Protein 4OW1 (pdb70)

CATH classification: 1.10.530.10

Organism: Mycobacterium tuberculosis (strain ATCC 25618 / H37Rv) (NCBI:txid83332)

Solvent-accessible surface area: 31064 Å² total; per-residue (Å²): 118,91,91,29,72,10,59,30,0,1,92,6,41,26,30,13,12,7,7,6,77,35,48,18,31,59,47,0,0,0,24,8,124,72,82,40,8,69,79,37,54,13,133,59,60,5,10,74,14,42,47,100,104,0,25,50,9,0,64,129,0,14,82,129,78,1,5,84,37,12,124,79,3,2,63,42,2,31,13,58,94,87,139,88,28,183,102,76,10,58,31,0,0,91,6,42,26,30,14,12,6,8,6,80,35,48,17,31,59,48,0,0,0,22,7,125,72,81,40,9,55,81,36,53,13,95,56,61,5,11,74,15,41,48,103,104,0,25,52,10,0,63,131,0,49,92,132,88,28,68,126,38,12,124,80,4,2,91,42,6,100,113,90,90,30,74,10,69,32,0,1,91,6,42,28,31,13,13,6,8,6,80,35,48,19,31,62,50,0,0,1,23,7,124,73,81,39,8,67,78,34,55,13,134,57,62,5,12,77,15,42,56,101,105,0,26,47,9,0,62,127,0,11,79,124,74,0,0,91,36,12,114,81,3,1,57,43,2,65,18,72,80,99,138,80,43,95,143,37,31,8,12,23,0,1,48,7,41,28,32,4,70,26,65,6,82,35,49,17,30,61,50,0,0,0,23,6,125,71,81,38,9,67,79,35,55,12,135,56,61,5,15,92,18,49,33,88,106,0,25,54,11,0,62,132,0,37,94,133,87,28,37,126,36,12,126,82,3,2,78,39,3,66,54,157,118,85,93,31,30,8,11,22,0,0,48,6,42,28,33,4,68,25,66,6,82,35,49,17,30,62,50,0,0,1,22,8,124,71,82,38,8,68,80,34,53,12,129,56,62,5,17,90,20,52,32,88,94,0,25,51,10,0,62,131,0,18,93,134,87,19,2,122,35,12,112,78,2,0,57,41,2,64,14,70,102,96,144,118,115,84,94,28,32,9,13,22,0,0,48,6,42,28,32,4,72,27,65,6,80,34,48,16,30,60,49,0,0,0,24,7,121,74,81,38,10,66,80,33,55,12,81,54,59,5,15,96,18,57,51,136,101,0,26,48,10,0,62,129,0,9,89,133,85,9,0,87,35,12,114,80,3,1,58,41,2,64,18,72,75,97,139,84,72,115,77,94,28,35,8,12,22,0,0,48,6,40,28,31,4,71,25,66,6,80,34,47,19,30,60,48,0,0,1,23,7,122,73,81,36,9,70,80,31,54,12,135,58,58,5,16,92,19,56,40,101,103,0,25,46,9,0,62,127,0,10,85,129,76,1,4,91,37,12,117,77,3,1,47,41,2,32,16,60,71,96,125,77,38,97,132,102,33,74,9,63,31,0,1,90,6,42,28,28,12,13,6,9,6,79,32,48,18,30,59,49,0,0,1,22,8,124,74,80,39,8,67,79,33,55,14,133,57,63,5,11,76,14,42,39,100,103,0,25,46,9,0,64,126,1,14,83,126,78,1,0,82,36,12,114,79,3,0,57,41,2,65,13,72,75,95,140,89,28,179

InterPro domains:
  IPR010618 Resuscitation-promoting factor, core lysozyme-like domain [PF06737] (70-140)
  IPR010618 Resuscitation-promoting factor, core lysozyme-like domain [cd13925] (72-140)
  IPR023346 Lysozyme-like domain superfamily [SSF53955] (70-146)

Sequence (665 aa):
GPSPNWDAVAQCCESGGNWAANTGNGKYGGLQFKPATWAAFGGVGNPAAASREQQIAVANRVLAEQGLDAWPTCGAASGLPIALWSKPNWDAVAQCESGGNWAANTGNGKYGGLQFKPATWAAFGGVGNPAAASREQQIAVANRVLAEQGLDAWPTCGAASGGPSPNWDAVAQCCESGGNWAANTGNGKYGGLQFKPATWAAFGGVGNPAAASREQQIAVANRVLAEQGLDAWPTCGAASGLPIALWSKSPNWDAVAQCESGGNWAANTGNGKYGGLQFKPATWAAFGGVGNPAAASSREQQIAVANRVLAEQGLDAWPTCGAASGLPGPSPNWDAVAQCCESGGNWAANTGNGKYGGLQFKPATWAAFGGVGNPAAASREQQIAVANRVLAEQGLDAWPTCGAASGLPIALWGPSPNWDAVAQCCESGGNWAANTGNGKYGGLQFKPATWAAFGGVGNPAAASREQQIAVANRVLAEQGLDAWPTCGAASGLPIALWSGPSPNWDAVAQCCESGGNWAANTGNGKYGGLQFKPATWAAFGGVGNPAAASREQQIAVANRVLAEQGLDAWPTCGAASGLPIALWSKPSPNWDAVAQCESGGNWAANTGNGKYGGLQFKPATWAAFGGVGNPAAASREQQIAVANRVLAEQGLDAWPTCGAASGLPIALWSK

Radius of gyration: 26.53 Å; Cα contacts (8 Å, |Δi|>4): 1217; chains: 8; bounding box: 66×60×57 Å

GO terms:
  GO:0005576 extracellular region (C, IDA)
  GO:0042127 regulation of cell population proliferation (P, IDA)
  GO:0010628 positive regulation of gene expression (P, IDA)
  GO:0010629 negative regulation of gene expression (P, IDA)
  GO:0009372 quorum sensing (P, TAS)

Foldseek 3Di:
DQQQPVQQLLCVVPVNQQLDDPPPQFGGSNGDHPVLCVVQPHDDGSSPDDPVSVVVSVVSCQVVQFLCVVVPSSVSRVDPCVVTRD/DPVQQLLCVQPVNQQLDDPPPQFGGSNGDHVVLCVVQPHDDTSSPDDPVSVVVSVVSCCVPPNLVVVVPSSVSND/DQFFPVQLLLCVQPVNQQLDDPPPQFGGSNGDHPVLCVVQPHDDTRSPDDPVSVVVSVVSCQVPAWLVVVVPSSVSRVPPRVPRGD/DFPVQQLLCVVPVNAQLDDDPPQFGGSNRDHPVLCVVQPHDDTSSVDDPVVVVVSVVSCCVVPNLVVVVPSSVSRVDD/DQFFPVQQLLCVQPVNAQLDDPPPQFGGSNGDHVVLCVVQPHDDGSSPDDPVSVVVSVVSCCVVPNLVVVVPSSVSRVPPRVVD/DQQFDVQQLLCVQPVNAQLDDPPPQFGGSNRDHPVLCVVQPHDDTSSPDDPVVVVVSVVSCQVPPFLVVVVPSSVSRVDPRVVRD/DDQFPVQQLLCVQPVNQQLDDPPPQFGGSNGDHVVLCVVQPHDDGSSVDDPVVVVVSVVSCQVPQFLVVPVPSSVSRVDPRVVRND/DFFPVQLLLCVQPVNQQLDDPPPQFGGSNGHHPVLCVVQPHDDTSSPDDPVSVVVSVVSCQVVQFLCVVVPSSVSRVDPCVVTND

Structure (mmCIF, N/CA/C/O backbone):
data_4OW1
#
_entry.id   4OW1
#
_cell.length_a   66.230
_cell.length_b   89.930
_cell.length_c   78.090
_cell.angle_alpha   90.00
_cell.angle_beta   115.08
_cell.angle_gamma   90.00
#
_symmetry.space_group_name_H-M   'P 1 21 1'
#
loop_
_entity.id
_entity.type
_entity.pdbx_description
1 polymer 'Resuscitation-promoting factor RpfC'
2 non-polymer 1,2-ETHANEDIOL
3 water water
#
loop_
_atom_site.group_PDB
_atom_site.id
_atom_site.type_symbol
_atom_site.label_atom_id
_atom_site.label_alt_id
_atom_site.label_comp_id
_atom_site.label_asym_id
_atom_site.label_entity_id
_atom_site.label_seq_id
_atom_site.pdbx_PDB_ins_code
_atom_site.Cartn_x
_atom_site.Cartn_y
_atom_site.Cartn_z
_atom_site.occupancy
_atom_site.B_iso_or_equiv
_atom_site.auth_seq_id
_atom_site.auth_comp_id
_atom_site.auth_asym_id
_atom_site.auth_atom_id
_atom_site.pdbx_PDB_model_num
ATOM 1 N N . GLY A 1 1 ? 29.018 31.176 6.119 1.00 53.67 1 GLY A N 1
ATOM 2 C CA . GLY A 1 1 ? 30.307 30.420 6.121 1.00 54.78 1 GLY A CA 1
ATOM 3 C C . GLY A 1 1 ? 30.099 28.913 6.256 1.00 53.28 1 GLY A C 1
ATOM 4 O O . GLY A 1 1 ? 29.313 28.459 7.094 1.00 59.99 1 GLY A O 1
ATOM 5 N N . PRO A 1 2 ? 30.769 28.107 5.408 1.00 53.33 2 PRO A N 1
ATOM 6 C CA . PRO A 1 2 ? 30.496 26.611 5.317 1.00 52.79 2 PRO A CA 1
ATOM 7 C C . PRO A 1 2 ? 30.650 25.666 6.554 1.00 54.46 2 PRO A C 1
ATOM 8 O O . PRO A 1 2 ? 29.721 24.862 6.817 1.00 52.96 2 PRO A O 1
ATOM 12 N N . SER A 1 3 ? 31.715 25.711 7.349 1.00 54.43 3 SER A N 1
ATOM 13 C CA . SER A 1 3 ? 31.872 24.712 8.462 1.00 48.99 3 SER A CA 1
ATOM 14 C C . SER A 1 3 ? 31.699 23.233 8.072 1.00 41.18 3 SER A C 1
ATOM 15 O O . SER A 1 3 ? 30.630 22.591 8.352 1.00 39.46 3 SER A O 1
ATOM 18 N N . PRO A 1 4 ? 32.748 22.664 7.461 1.00 36.35 4 PRO A N 1
ATOM 19 C CA . PRO A 1 4 ? 32.789 21.206 7.260 1.00 32.46 4 PRO A CA 1
ATOM 20 C C . PRO A 1 4 ? 32.639 20.564 8.641 1.00 31.33 4 PRO A C 1
ATOM 21 O O . PRO A 1 4 ? 33.225 21.058 9.618 1.00 29.35 4 PRO A O 1
ATOM 25 N N . ASN A 1 5 ? 31.821 19.529 8.756 1.00 30.19 5 ASN A N 1
ATOM 26 C CA . ASN A 1 5 ? 31.708 18.829 10.012 1.00 27.48 5 ASN A CA 1
ATOM 27 C C . ASN A 1 5 ? 32.805 17.772 10.074 1.00 24.75 5 ASN A C 1
ATOM 28 O O . ASN A 1 5 ? 32.613 16.624 9.632 1.00 25.57 5 ASN A O 1
ATOM 33 N N . TRP A 1 6 ? 34.003 18.190 10.522 1.00 22.85 6 TRP A N 1
ATOM 34 C CA . TRP A 1 6 ? 35.128 17.235 10.586 1.00 20.07 6 TRP A CA 1
ATOM 35 C C . TRP A 1 6 ? 34.934 16.182 11.683 1.00 21.96 6 TRP A C 1
ATOM 36 O O . TRP A 1 6 ? 35.534 15.136 11.612 1.00 22.12 6 TRP A O 1
ATOM 47 N N . ASP A 1 7 ? 34.068 16.493 12.682 1.00 22.23 7 ASP A N 1
ATOM 48 C CA . ASP A 1 7 ? 33.779 15.458 13.689 1.00 25.36 7 ASP A CA 1
ATOM 49 C C . ASP A 1 7 ? 33.032 14.302 13.027 1.00 21.58 7 ASP A C 1
ATOM 50 O O . ASP A 1 7 ? 33.316 13.147 13.305 1.00 17.97 7 ASP A O 1
ATOM 55 N N . ALA A 1 8 ? 32.098 14.634 12.155 1.00 17.55 8 ALA A N 1
ATOM 56 C CA . ALA A 1 8 ? 31.394 13.636 11.389 1.00 20.39 8 ALA A CA 1
ATOM 57 C C . ALA A 1 8 ? 32.342 12.808 10.456 1.00 16.82 8 ALA A C 1
ATOM 58 O O . ALA A 1 8 ? 32.151 11.566 10.345 1.00 19.91 8 ALA A O 1
ATOM 60 N N . VAL A 1 9 ? 33.239 13.459 9.747 1.00 20.32 9 VAL A N 1
ATOM 61 C CA . VAL A 1 9 ? 34.220 12.799 8.904 1.00 19.41 9 VAL A CA 1
ATOM 62 C C . VAL A 1 9 ? 35.092 11.888 9.775 1.00 16.71 9 VAL A C 1
ATOM 63 O O . VAL A 1 9 ? 35.425 10.742 9.398 1.00 16.81 9 VAL A O 1
ATOM 67 N N . ALA A 1 10 ? 35.505 12.389 10.928 1.00 16.67 10 ALA A N 1
ATOM 68 C CA . ALA A 1 10 ? 36.332 11.517 11.850 1.00 16.25 10 ALA A CA 1
ATOM 69 C C . ALA A 1 10 ? 35.595 10.307 12.351 1.00 16.52 10 ALA A C 1
ATOM 70 O O . ALA A 1 10 ? 36.194 9.284 12.585 1.00 15.16 10 ALA A O 1
ATOM 72 N N . GLN A 1 11 ? 34.255 10.406 12.553 1.00 17.84 11 GLN A N 1
ATOM 73 C CA . GLN A 1 11 ? 33.502 9.309 12.994 1.00 21.73 11 GLN A CA 1
ATOM 74 C C . GLN A 1 11 ? 33.570 8.196 11.939 1.00 19.19 11 GLN A C 1
ATOM 75 O O . GLN A 1 11 ? 33.778 7.030 12.246 1.00 16.66 11 GLN A O 1
ATOM 81 N N . CYS A 1 12 ? 33.391 8.603 10.703 1.00 21.04 12 CYS A N 1
ATOM 82 C CA A CYS A 1 12 ? 33.485 7.729 9.513 0.50 20.77 12 CYS A CA 1
ATOM 83 C CA B CYS A 1 12 ? 33.449 7.659 9.592 0.50 20.78 12 CYS A CA 1
ATOM 84 C C . CYS A 1 12 ? 34.840 7.074 9.389 1.00 17.98 12 CYS A C 1
ATOM 85 O O . CYS A 1 12 ? 34.969 5.877 9.127 1.00 18.04 12 CYS A O 1
ATOM 90 N N . GLU A 1 13 ? 35.864 7.892 9.533 1.00 16.84 13 GLU A N 1
ATOM 91 C CA . GLU A 1 13 ? 37.244 7.464 9.275 1.00 16.72 13 GLU A CA 1
ATOM 92 C C . GLU A 1 13 ? 37.881 6.614 10.375 1.00 15.87 13 GLU A C 1
ATOM 93 O O . GLU A 1 13 ? 38.559 5.622 10.045 1.00 17.64 13 GLU A O 1
ATOM 99 N N . SER A 1 14 ? 37.706 6.991 11.612 1.00 13.94 14 SER A N 1
ATOM 100 C CA . SER A 1 14 ? 38.307 6.384 12.712 1.00 16.20 14 SER A CA 1
ATOM 101 C C . SER A 1 14 ? 37.381 5.933 13.867 1.00 19.83 14 SER A C 1
ATOM 102 O O . SER A 1 14 ? 37.842 5.556 14.942 1.00 19.46 14 SER A O 1
ATOM 105 N N . GLY A 1 15 ? 36.064 6.085 13.740 1.00 24.17 15 GLY A N 1
ATOM 106 C CA . GLY A 1 15 ? 35.178 5.912 14.875 1.00 20.44 15 GLY A CA 1
ATOM 107 C C . GLY A 1 15 ? 35.300 7.017 15.892 1.00 24.43 15 GLY A C 1
ATOM 108 O O . GLY A 1 15 ? 34.959 6.805 17.075 1.00 18.90 15 GLY A O 1
ATOM 109 N N . GLY A 1 16 ? 35.770 8.217 15.494 1.00 19.09 16 GLY A N 1
ATOM 110 C CA . GLY A 1 16 ? 35.951 9.338 16.364 1.00 19.33 16 GLY A CA 1
ATOM 111 C C . GLY A 1 16 ? 37.194 9.313 17.297 1.00 16.62 16 GLY A C 1
ATOM 112 O O . GLY A 1 16 ? 37.117 9.850 18.383 1.00 20.59 16 GLY A O 1
ATOM 113 N N . ASN A 1 17 ? 38.190 8.537 16.926 1.00 16.79 17 ASN A N 1
ATOM 114 C CA . ASN A 1 17 ? 39.353 8.378 17.793 1.00 14.83 17 ASN A CA 1
ATOM 115 C C . ASN A 1 17 ? 40.454 9.291 17.242 1.00 12.98 17 ASN A C 1
ATOM 116 O O . ASN A 1 17 ? 41.115 8.958 16.244 1.00 13.85 17 ASN A O 1
ATOM 121 N N . TRP A 1 18 ? 40.572 10.457 17.804 1.00 15.73 18 TRP A N 1
ATOM 122 C CA . TRP A 1 18 ? 41.438 11.480 17.289 1.00 14.89 18 TRP A CA 1
ATOM 123 C C . TRP A 1 18 ? 42.923 11.013 17.435 1.00 13.76 18 TRP A C 1
ATOM 124 O O . TRP A 1 18 ? 43.821 11.615 16.877 1.00 15.15 18 TRP A O 1
ATOM 135 N N . ALA A 1 19 ? 43.162 10.072 18.317 1.00 14.10 19 ALA A N 1
ATOM 136 C CA . ALA A 1 19 ? 44.503 9.499 18.577 1.00 17.57 19 ALA A CA 1
ATOM 137 C C . ALA A 1 19 ? 44.682 8.138 17.879 1.00 18.68 19 ALA A C 1
ATOM 138 O O . ALA A 1 19 ? 45.651 7.443 18.176 1.00 16.99 19 ALA A O 1
ATOM 140 N N . ALA A 1 20 ? 43.876 7.812 16.851 1.00 14.63 20 ALA A N 1
ATOM 141 C CA . ALA A 1 20 ? 44.006 6.553 16.225 1.00 15.67 20 ALA A CA 1
ATOM 142 C C . ALA A 1 20 ? 45.367 6.307 15.658 1.00 14.89 20 ALA A C 1
ATOM 143 O O . ALA A 1 20 ? 45.919 7.109 14.864 1.00 16.20 20 ALA A O 1
ATOM 145 N N . ASN A 1 21 ? 45.871 5.127 15.944 1.00 16.17 21 ASN A N 1
ATOM 146 C CA . ASN A 1 21 ? 47.184 4.711 15.387 1.00 19.13 21 ASN A CA 1
ATOM 147 C C . ASN A 1 21 ? 47.273 3.238 15.449 1.00 20.95 21 ASN A C 1
ATOM 148 O O . ASN A 1 21 ? 47.916 2.651 16.319 1.00 24.71 21 ASN A O 1
ATOM 153 N N . THR A 1 22 ? 46.609 2.576 14.512 1.00 20.67 22 THR A N 1
ATOM 154 C CA . THR A 1 22 ? 46.377 1.132 14.640 1.00 19.29 22 THR A CA 1
ATOM 155 C C . THR A 1 22 ? 47.396 0.313 13.870 1.00 22.47 22 THR A C 1
ATOM 156 O O . THR A 1 22 ? 47.369 -0.909 13.926 1.00 26.73 22 THR A O 1
ATOM 160 N N . GLY A 1 23 ? 48.246 0.945 13.074 1.00 22.32 23 GLY A N 1
ATOM 161 C CA . GLY A 1 23 ? 49.199 0.267 12.226 1.00 25.33 23 GLY A CA 1
ATOM 162 C C . GLY A 1 23 ? 48.732 0.001 10.819 1.00 24.86 23 GLY A C 1
ATOM 163 O O . GLY A 1 23 ? 49.376 -0.741 10.073 1.00 25.52 23 GLY A O 1
ATOM 164 N N . ASN A 1 24 ? 47.717 0.690 10.390 1.00 22.93 24 ASN A N 1
ATOM 165 C CA . ASN A 1 24 ? 47.220 0.569 9.004 1.00 23.79 24 ASN A CA 1
ATOM 166 C C . ASN A 1 24 ? 47.824 1.603 8.055 1.00 26.16 24 ASN A C 1
ATOM 167 O O . ASN A 1 24 ? 47.269 1.851 7.010 1.00 22.47 24 ASN A O 1
ATOM 172 N N . GLY A 1 25 ? 48.852 2.328 8.505 1.00 28.85 25 GLY A N 1
ATOM 173 C CA . GLY A 1 25 ? 49.484 3.314 7.636 1.00 30.51 25 GLY A CA 1
ATOM 174 C C . GLY A 1 25 ? 48.811 4.664 7.621 1.00 24.58 25 GLY A C 1
ATOM 175 O O . GLY A 1 25 ? 49.297 5.561 6.924 1.00 23.23 25 GLY A O 1
ATOM 176 N N . LYS A 1 26 ? 47.762 4.840 8.465 1.00 21.64 26 LYS A N 1
ATOM 177 C CA . LYS A 1 26 ? 47.042 6.059 8.623 1.00 24.13 26 LYS A CA 1
ATOM 178 C C . LYS A 1 26 ? 46.899 6.467 10.117 1.00 20.47 26 LYS A C 1
ATOM 179 O O . LYS A 1 26 ? 47.113 5.658 11.048 1.00 21.81 26 LYS A O 1
ATOM 185 N N . TYR A 1 27 ? 46.719 7.741 10.310 1.00 18.32 27 TYR A N 1
ATOM 186 C CA . TYR A 1 27 ? 46.899 8.371 11.651 1.00 17.34 27 TYR A CA 1
ATOM 187 C C . TYR A 1 27 ? 45.944 9.421 12.010 1.00 16.09 27 TYR A C 1
ATOM 188 O O . TYR A 1 27 ? 45.623 10.283 11.203 1.00 17.77 27 TYR A O 1
ATOM 197 N N . GLY A 1 28 ? 45.425 9.365 13.247 1.00 13.92 28 GLY A N 1
ATOM 198 C CA . GLY A 1 28 ? 44.580 10.360 13.817 1.00 15.67 28 GLY A CA 1
ATOM 199 C C . GLY A 1 28 ? 43.130 10.168 13.429 1.00 15.67 28 GLY A C 1
ATOM 200 O O . GLY A 1 28 ? 42.782 9.156 12.755 1.00 15.73 28 GLY A O 1
ATOM 201 N N . GLY A 1 29 ? 42.331 11.135 13.780 1.00 16.71 29 GLY A N 1
ATOM 202 C CA . GLY A 1 29 ? 40.858 10.998 13.685 1.00 18.53 29 GLY A CA 1
ATOM 203 C C . GLY A 1 29 ? 40.460 10.977 12.243 1.00 16.49 29 GLY A C 1
ATOM 204 O O . GLY A 1 29 ? 39.414 10.432 11.898 1.00 18.53 29 GLY A O 1
ATOM 205 N N . LEU A 1 30 ? 41.227 11.688 11.416 1.00 17.97 30 LEU A N 1
ATOM 206 C CA . LEU A 1 30 ? 40.930 11.832 9.981 1.00 20.64 30 LEU A CA 1
ATOM 207 C C . LEU A 1 30 ? 41.760 10.880 9.091 1.00 19.20 30 LEU A C 1
ATOM 208 O O . LEU A 1 30 ? 41.659 10.917 7.866 1.00 19.03 30 LEU A O 1
ATOM 213 N N . GLN A 1 31 ? 42.570 9.990 9.731 1.00 17.81 31 GLN A N 1
ATOM 214 C CA . GLN A 1 31 ? 43.311 8.974 9.016 1.00 15.50 31 GLN A CA 1
ATOM 215 C C . GLN A 1 31 ? 44.205 9.449 7.955 1.00 17.19 31 GLN A C 1
ATOM 216 O O . GLN A 1 31 ? 44.149 8.967 6.836 1.00 18.36 31 GLN A O 1
ATOM 222 N N . PHE A 1 32 ? 45.021 10.447 8.298 1.00 18.00 32 PHE A N 1
ATOM 223 C CA . PHE A 1 32 ? 45.980 11.018 7.355 1.00 23.31 32 PHE A CA 1
ATOM 224 C C . PHE A 1 32 ? 47.077 10.026 7.040 1.00 21.99 32 PHE A C 1
ATOM 225 O O . PHE A 1 32 ? 47.562 9.302 7.980 1.00 19.34 32 PHE A O 1
ATOM 233 N N . LYS A 1 33 ? 47.504 9.960 5.770 1.00 22.61 33 LYS A N 1
ATOM 234 C CA . LYS A 1 33 ? 48.795 9.347 5.407 1.00 28.58 33 LYS A CA 1
ATOM 235 C C . LYS A 1 33 ? 49.977 10.301 5.715 1.00 30.11 33 LYS A C 1
ATOM 236 O O . LYS A 1 33 ? 49.817 11.503 5.674 1.00 28.62 33 LYS A O 1
ATOM 242 N N . PRO A 1 34 ? 51.155 9.768 6.071 1.00 31.04 34 PRO A N 1
ATOM 243 C CA . PRO A 1 34 ? 52.207 10.716 6.512 1.00 31.88 34 PRO A CA 1
ATOM 244 C C . PRO A 1 34 ? 52.615 11.742 5.424 1.00 36.09 34 PRO A C 1
ATOM 245 O O . PRO A 1 34 ? 52.895 12.869 5.771 1.00 31.82 34 PRO A O 1
ATOM 249 N N . ALA A 1 35 ? 52.649 11.320 4.151 1.00 37.57 35 ALA A N 1
ATOM 250 C CA . ALA A 1 35 ? 53.150 12.185 3.082 1.00 39.47 35 ALA A CA 1
ATOM 251 C C . ALA A 1 35 ? 52.170 13.349 2.873 1.00 36.74 35 ALA A C 1
ATOM 252 O O . ALA A 1 35 ? 52.599 14.477 2.688 1.00 33.29 35 ALA A O 1
ATOM 254 N N . THR A 1 36 ? 50.858 13.110 3.015 1.00 34.26 36 THR A N 1
ATOM 255 C CA . THR A 1 36 ? 49.882 14.200 2.927 1.00 34.30 36 THR A CA 1
ATOM 256 C C . THR A 1 36 ? 49.978 15.156 4.134 1.00 31.71 36 THR A C 1
ATOM 257 O O . THR A 1 36 ? 49.930 16.379 3.970 1.00 33.25 36 THR A O 1
ATOM 261 N N . TRP A 1 37 ? 50.114 14.601 5.325 1.00 24.59 37 TRP A N 1
ATOM 262 C CA . TRP A 1 37 ? 50.214 15.406 6.580 1.00 25.00 37 TRP A CA 1
ATOM 263 C C . TRP A 1 37 ? 51.420 16.345 6.449 1.00 27.22 37 TRP A C 1
ATOM 264 O O . TRP A 1 37 ? 51.235 17.547 6.510 1.00 28.14 37 TRP A O 1
ATOM 275 N N . ALA A 1 38 ? 52.588 15.790 6.114 1.00 31.66 38 ALA A N 1
ATOM 276 C CA . ALA A 1 38 ? 53.824 16.602 5.968 1.00 32.89 38 ALA A CA 1
ATOM 277 C C . ALA A 1 38 ? 53.664 17.651 4.864 1.00 34.14 38 ALA A C 1
ATOM 278 O O . ALA A 1 38 ? 54.109 18.789 4.996 1.00 36.68 38 ALA A O 1
ATOM 280 N N . ALA A 1 39 ? 53.079 17.260 3.744 1.00 34.21 39 ALA A N 1
ATOM 281 C CA . ALA A 1 39 ? 52.911 18.131 2.596 1.00 35.74 39 ALA A CA 1
ATOM 282 C C . ALA A 1 39 ? 52.086 19.360 2.929 1.00 33.75 39 ALA A C 1
ATOM 283 O O . ALA A 1 39 ? 52.362 20.437 2.362 1.00 33.24 39 ALA A O 1
ATOM 285 N N . PHE A 1 40 ? 51.112 19.229 3.813 1.00 29.31 40 PHE A N 1
ATOM 286 C CA . PHE A 1 40 ? 50.234 20.341 4.176 1.00 28.12 40 PHE A CA 1
ATOM 287 C C . PHE A 1 40 ? 50.575 21.029 5.498 1.00 29.08 40 PHE A C 1
ATOM 288 O O . PHE A 1 40 ? 49.750 21.748 6.025 1.00 31.08 40 PHE A O 1
ATOM 296 N N . GLY A 1 41 ? 51.811 20.839 6.012 1.00 32.62 41 GLY A N 1
ATOM 297 C CA . GLY A 1 41 ? 52.288 21.590 7.179 1.00 33.64 41 GLY A CA 1
ATOM 298 C C . GLY A 1 41 ? 52.166 20.926 8.519 1.00 34.70 41 GLY A C 1
ATOM 299 O O . GLY A 1 41 ? 52.448 21.523 9.557 1.00 33.40 41 GLY A O 1
ATOM 300 N N . GLY A 1 42 ? 51.765 19.667 8.515 1.00 30.86 42 GLY A N 1
ATOM 301 C CA . GLY A 1 42 ? 51.776 18.934 9.738 1.00 32.23 42 GLY A CA 1
ATOM 302 C C . GLY A 1 42 ? 53.191 18.499 10.101 1.00 31.17 42 GLY A C 1
ATOM 303 O O . GLY A 1 42 ? 53.949 18.076 9.247 1.00 30.90 42 GLY A O 1
ATOM 304 N N . VAL A 1 43 ? 53.454 18.466 11.382 1.00 34.13 43 VAL A N 1
ATOM 305 C CA . VAL A 1 43 ? 54.684 17.884 11.866 1.00 41.11 43 VAL A CA 1
ATOM 306 C C . VAL A 1 43 ? 54.365 16.730 12.843 1.00 36.76 43 VAL A C 1
ATOM 307 O O . VAL A 1 43 ? 53.332 16.744 13.481 1.00 35.95 43 VAL A O 1
ATOM 311 N N . GLY A 1 44 ? 55.294 15.767 12.911 1.00 36.81 44 GLY A N 1
ATOM 312 C CA . GLY A 1 44 ? 55.221 14.657 13.793 1.00 36.58 44 GLY A CA 1
ATOM 313 C C . GLY A 1 44 ? 54.074 13.717 13.377 1.00 32.03 44 GLY A C 1
ATOM 314 O O . GLY A 1 44 ? 53.551 13.745 12.253 1.00 32.48 44 GLY A O 1
ATOM 315 N N . ASN A 1 45 ? 53.665 12.917 14.323 1.00 31.81 45 ASN A N 1
ATOM 316 C CA . ASN A 1 45 ? 52.603 11.934 14.132 1.00 28.78 45 ASN A CA 1
ATOM 317 C C . ASN A 1 45 ? 51.218 12.631 14.250 1.00 26.04 45 ASN A C 1
ATOM 318 O O . ASN A 1 45 ? 50.961 13.276 15.233 1.00 23.20 45 ASN A O 1
ATOM 323 N N . PRO A 1 46 ? 50.330 12.490 13.239 1.00 23.34 46 PRO A N 1
ATOM 324 C CA . PRO A 1 46 ? 49.062 13.102 13.303 1.00 22.27 46 PRO A CA 1
ATOM 325 C C . PRO A 1 46 ? 48.266 12.694 14.551 1.00 19.52 46 PRO A C 1
ATOM 326 O O . PRO A 1 46 ? 47.441 13.482 15.066 1.00 18.09 46 PRO A O 1
ATOM 330 N N . ALA A 1 47 ? 48.516 11.498 15.039 1.00 20.28 47 ALA A N 1
ATOM 331 C CA . ALA A 1 47 ? 47.793 10.942 16.201 1.00 21.81 47 ALA A CA 1
ATOM 332 C C . ALA A 1 47 ? 48.202 11.561 17.499 1.00 22.54 47 ALA A C 1
ATOM 333 O O . ALA A 1 47 ? 47.475 11.426 18.478 1.00 26.36 47 ALA A O 1
ATOM 335 N N . ALA A 1 48 ? 49.345 12.229 17.549 1.00 24.48 48 ALA A N 1
ATOM 336 C CA . ALA A 1 48 ? 49.768 13.035 18.665 1.00 24.93 48 ALA A CA 1
ATOM 337 C C . ALA A 1 48 ? 49.346 14.506 18.599 1.00 27.37 48 ALA A C 1
ATOM 338 O O . ALA A 1 48 ? 49.513 15.272 19.576 1.00 27.57 48 ALA A O 1
ATOM 340 N N . ALA A 1 49 ? 48.812 14.943 17.448 1.00 26.72 49 ALA A N 1
ATOM 341 C CA . ALA A 1 49 ? 48.423 16.337 17.269 1.00 26.31 49 ALA A CA 1
ATOM 342 C C . ALA A 1 49 ? 47.018 16.488 17.865 1.00 25.48 49 ALA A C 1
ATOM 343 O O . ALA A 1 49 ? 46.301 15.464 17.984 1.00 25.40 49 ALA A O 1
ATOM 345 N N . SER A 1 50 ? 46.687 17.665 18.373 1.00 28.31 50 SER A N 1
ATOM 346 C CA . SER A 1 50 ? 45.336 17.922 18.902 1.00 29.21 50 SER A CA 1
ATOM 347 C C . SER A 1 50 ? 44.325 17.737 17.763 1.00 25.93 50 SER A C 1
ATOM 348 O O . SER A 1 50 ? 44.663 17.863 16.606 1.00 22.41 50 SER A O 1
ATOM 351 N N . ARG A 1 51 ? 43.074 17.455 18.120 1.00 24.21 51 ARG A N 1
ATOM 352 C CA . ARG A 1 51 ? 41.969 17.529 17.159 1.00 23.85 51 ARG A CA 1
ATOM 353 C C . ARG A 1 51 ? 42.031 18.816 16.377 1.00 23.58 51 ARG A C 1
ATOM 354 O O . ARG A 1 51 ? 41.880 18.817 15.179 1.00 21.79 51 ARG A O 1
ATOM 362 N N . GLU A 1 52 ? 42.205 19.935 17.077 1.00 25.80 52 GLU A N 1
ATOM 363 C CA . GLU A 1 52 ? 42.254 21.276 16.422 1.00 26.71 52 GLU A CA 1
ATOM 364 C C . GLU A 1 52 ? 43.400 21.354 15.372 1.00 24.92 52 GLU A C 1
ATOM 365 O O . GLU A 1 52 ? 43.162 21.879 14.313 1.00 24.78 52 GLU A O 1
ATOM 371 N N . GLN A 1 53 ? 44.573 20.803 15.671 1.00 23.30 53 GLN A N 1
ATOM 372 C CA . GLN A 1 53 ? 45.704 20.811 14.709 1.00 24.01 53 GLN A CA 1
ATOM 373 C C . GLN A 1 53 ? 45.430 19.913 13.553 1.00 22.63 53 GLN A C 1
ATOM 374 O O . GLN A 1 53 ? 45.789 20.248 12.382 1.00 22.04 53 GLN A O 1
ATOM 380 N N . GLN A 1 54 ? 44.828 18.795 13.825 1.00 20.31 54 GLN A N 1
ATOM 381 C CA . GLN A 1 54 ? 44.457 17.868 12.774 1.00 20.07 54 GLN A CA 1
ATOM 382 C C . GLN A 1 54 ? 43.464 18.552 11.796 1.00 20.05 54 GLN A C 1
ATOM 383 O O . GLN A 1 54 ? 43.528 18.317 10.579 1.00 20.17 54 GLN A O 1
ATOM 389 N N . ILE A 1 55 ? 42.431 19.203 12.362 1.00 22.25 55 ILE A N 1
ATOM 390 C CA . ILE A 1 55 ? 41.434 19.948 11.590 1.00 21.24 55 ILE A CA 1
ATOM 391 C C . ILE A 1 55 ? 42.086 21.055 10.787 1.00 21.47 55 ILE A C 1
ATOM 392 O O . ILE A 1 55 ? 41.715 21.253 9.613 1.00 22.52 55 ILE A O 1
ATOM 397 N N . ALA A 1 56 ? 43.012 21.803 11.363 1.00 23.95 56 ALA A N 1
ATOM 398 C CA . ALA A 1 56 ? 43.720 22.830 10.665 1.00 25.77 56 ALA A CA 1
ATOM 399 C C . ALA A 1 56 ? 44.351 22.247 9.414 1.00 24.24 56 ALA A C 1
ATOM 400 O O . ALA A 1 56 ? 44.300 22.905 8.348 1.00 24.43 56 ALA A O 1
ATOM 402 N N . VAL A 1 57 ? 45.046 21.125 9.534 1.00 22.44 57 VAL A N 1
ATOM 403 C CA . VAL A 1 57 ? 45.718 20.502 8.373 1.00 24.31 57 VAL A CA 1
ATOM 404 C C . VAL A 1 57 ? 44.693 19.967 7.349 1.00 25.08 57 VAL A C 1
ATOM 405 O O . VAL A 1 57 ? 44.797 20.244 6.162 1.00 26.40 57 VAL A O 1
ATOM 409 N N . ALA A 1 58 ? 43.610 19.393 7.835 1.00 23.53 58 ALA A N 1
ATOM 410 C CA . ALA A 1 58 ? 42.486 19.011 6.914 1.00 23.56 58 ALA A CA 1
ATOM 411 C C . ALA A 1 58 ? 41.862 20.149 6.124 1.00 20.21 58 ALA A C 1
ATOM 412 O O . ALA A 1 58 ? 41.606 19.979 4.950 1.00 22.04 58 ALA A O 1
ATOM 414 N N . ASN A 1 59 ? 41.679 21.292 6.747 1.00 21.21 59 ASN A N 1
ATOM 415 C CA . ASN A 1 59 ? 41.139 22.467 6.078 1.00 25.47 59 ASN A CA 1
ATOM 416 C C . ASN A 1 59 ? 42.053 22.858 4.897 1.00 25.37 59 ASN A C 1
ATOM 417 O O . ASN A 1 59 ? 41.567 23.200 3.808 1.00 27.86 59 ASN A O 1
ATOM 422 N N . ARG A 1 60 ? 43.374 22.824 5.087 1.00 23.73 60 ARG A N 1
ATOM 423 C CA . ARG A 1 60 ? 44.304 23.050 3.985 1.00 25.90 60 ARG A CA 1
ATOM 424 C C . ARG A 1 60 ? 44.202 22.019 2.830 1.00 25.25 60 ARG A C 1
ATOM 425 O O . ARG A 1 60 ? 44.223 22.411 1.632 1.00 25.07 60 ARG A O 1
ATOM 433 N N . VAL A 1 61 ? 44.093 20.743 3.181 1.00 26.01 61 VAL A N 1
ATOM 434 C CA . VAL A 1 61 ? 43.924 19.662 2.210 1.00 25.93 61 VAL A CA 1
ATOM 435 C C . VAL A 1 61 ? 42.671 19.868 1.418 1.00 24.84 61 VAL A C 1
ATOM 436 O O . VAL A 1 61 ? 42.636 19.697 0.176 1.00 31.25 61 VAL A O 1
ATOM 440 N N . LEU A 1 62 ? 41.627 20.250 2.076 1.00 24.71 62 LEU A N 1
ATOM 441 C CA . LEU A 1 62 ? 40.327 20.539 1.429 1.00 27.03 62 LEU A CA 1
ATOM 442 C C . LEU A 1 62 ? 40.426 21.614 0.389 1.00 29.73 62 LEU A C 1
ATOM 443 O O . LEU A 1 62 ? 39.880 21.475 -0.724 1.00 30.38 62 LEU A O 1
ATOM 448 N N . ALA A 1 63 ? 41.049 22.746 0.755 1.00 30.45 63 ALA A N 1
ATOM 449 C CA . ALA A 1 63 ? 41.229 23.853 -0.154 1.00 33.41 63 ALA A CA 1
ATOM 450 C C . ALA A 1 63 ? 41.972 23.427 -1.387 1.00 32.43 63 ALA A C 1
ATOM 451 O O . ALA A 1 63 ? 41.620 23.807 -2.478 1.00 33.82 63 ALA A O 1
ATOM 453 N N . GLU A 1 64 ? 43.037 22.641 -1.246 1.00 34.20 64 GLU A N 1
ATOM 454 C CA . GLU A 1 64 ? 43.905 22.259 -2.424 1.00 34.54 64 GLU A CA 1
ATOM 455 C C . GLU A 1 64 ? 43.413 21.047 -3.268 1.00 34.29 64 GLU A C 1
ATOM 456 O O . GLU A 1 64 ? 43.523 21.078 -4.488 1.00 33.67 64 GLU A O 1
ATOM 462 N N . GLN A 1 65 ? 42.811 20.030 -2.616 1.00 30.90 65 GLN A N 1
ATOM 463 C CA . GLN A 1 65 ? 42.420 18.778 -3.216 1.00 31.84 65 GLN A CA 1
ATOM 464 C C . GLN A 1 65 ? 40.889 18.503 -3.257 1.00 32.60 65 GLN A C 1
ATOM 465 O O . GLN A 1 65 ? 40.429 17.573 -3.909 1.00 32.35 65 GLN A O 1
ATOM 471 N N . GLY A 1 66 ? 40.090 19.236 -2.473 1.00 30.87 66 GLY A N 1
ATOM 472 C CA . GLY A 1 66 ? 38.655 18.976 -2.315 1.00 31.38 66 GLY A CA 1
ATOM 473 C C . GLY A 1 66 ? 38.374 17.757 -1.412 1.00 30.85 66 GLY A C 1
ATOM 474 O O . GLY A 1 66 ? 39.294 17.157 -0.820 1.00 32.91 66 GLY A O 1
ATOM 475 N N . LEU A 1 67 ? 37.088 17.383 -1.304 1.00 29.10 67 LEU A N 1
ATOM 476 C CA . LEU A 1 67 ? 36.683 16.254 -0.496 1.00 28.42 67 LEU A CA 1
ATOM 477 C C . LEU A 1 67 ? 37.092 14.929 -1.163 1.00 28.40 67 LEU A C 1
ATOM 478 O O . LEU A 1 67 ? 37.026 13.911 -0.518 1.00 26.77 67 LEU A O 1
ATOM 483 N N . ASP A 1 68 ? 37.606 14.962 -2.394 1.00 31.10 68 ASP A N 1
ATOM 484 C CA . ASP A 1 68 ? 38.307 13.813 -3.005 1.00 35.05 68 ASP A CA 1
ATOM 485 C C . ASP A 1 68 ? 39.444 13.245 -2.142 1.00 34.66 68 ASP A C 1
ATOM 486 O O . ASP A 1 68 ? 39.831 12.075 -2.320 1.00 31.26 68 ASP A O 1
ATOM 491 N N . ALA A 1 69 ? 39.967 14.021 -1.199 1.00 30.02 69 ALA A N 1
ATOM 492 C CA . ALA A 1 69 ? 40.963 13.486 -0.330 1.00 30.14 69 ALA A CA 1
ATOM 493 C C . ALA A 1 69 ? 40.409 12.465 0.700 1.00 30.30 69 ALA A C 1
ATOM 494 O O . ALA A 1 69 ? 41.157 11.670 1.239 1.00 29.42 69 ALA A O 1
ATOM 496 N N . TRP A 1 70 ? 39.084 12.467 0.903 1.00 31.37 70 TRP A N 1
ATOM 497 C CA . TRP A 1 70 ? 38.355 11.498 1.712 1.00 27.92 70 TRP A CA 1
ATOM 498 C C . TRP A 1 70 ? 37.244 10.905 0.832 1.00 32.05 70 TRP A C 1
ATOM 499 O O . TRP A 1 70 ? 36.062 11.290 0.909 1.00 30.04 70 TRP A O 1
ATOM 510 N N . PRO A 1 71 ? 37.604 9.977 -0.050 1.00 35.93 71 PRO A N 1
ATOM 511 C CA . PRO A 1 71 ? 36.640 9.602 -1.091 1.00 37.44 71 PRO A CA 1
ATOM 512 C C . PRO A 1 71 ? 35.307 8.959 -0.645 1.00 36.13 71 PRO A C 1
ATOM 513 O O . PRO A 1 71 ? 34.293 9.189 -1.303 1.00 39.73 71 PRO A O 1
ATOM 517 N N . THR A 1 72 ? 35.270 8.269 0.485 1.00 35.66 72 THR A N 1
ATOM 518 C CA . THR A 1 72 ? 33.973 7.753 1.037 1.00 34.58 72 THR A CA 1
ATOM 519 C C . THR A 1 72 ? 33.416 8.581 2.183 1.00 32.43 72 THR A C 1
ATOM 520 O O . THR A 1 72 ? 32.176 8.860 2.265 1.00 35.61 72 THR A O 1
ATOM 524 N N . CYS A 1 73 ? 34.309 9.043 3.026 1.00 25.75 73 CYS A N 1
ATOM 525 C CA . CYS A 1 73 ? 33.946 9.755 4.218 1.00 26.82 73 CYS A CA 1
ATOM 526 C C . CYS A 1 73 ? 33.624 11.261 4.001 1.00 24.59 73 CYS A C 1
ATOM 527 O O . CYS A 1 73 ? 33.060 11.892 4.867 1.00 22.65 73 CYS A O 1
ATOM 530 N N . GLY A 1 74 ? 34.068 11.822 2.890 1.00 26.21 74 GLY A N 1
ATOM 531 C CA . GLY A 1 74 ? 33.954 13.239 2.659 1.00 25.27 74 GLY A CA 1
ATOM 532 C C . GLY A 1 74 ? 32.549 13.766 2.760 1.00 26.18 74 GLY A C 1
ATOM 533 O O . GLY A 1 74 ? 32.351 14.833 3.338 1.00 26.44 74 GLY A O 1
ATOM 534 N N . ALA A 1 75 ? 31.596 12.990 2.276 1.00 29.02 75 ALA A N 1
ATOM 535 C CA . ALA A 1 75 ? 30.160 13.391 2.342 1.00 30.51 75 ALA A CA 1
ATOM 536 C C . ALA A 1 75 ? 29.713 13.705 3.753 1.00 30.73 75 ALA A C 1
ATOM 537 O O . ALA A 1 75 ? 28.763 14.466 3.938 1.00 33.01 75 ALA A O 1
ATOM 539 N N . ALA A 1 76 ? 30.305 13.044 4.763 1.00 26.16 76 ALA A N 1
ATOM 540 C CA . ALA A 1 76 ? 29.896 13.234 6.149 1.00 28.00 76 ALA A CA 1
ATOM 541 C C . ALA A 1 76 ? 30.197 14.662 6.630 1.00 26.50 76 ALA A C 1
ATOM 542 O O . ALA A 1 76 ? 29.578 15.135 7.537 1.00 26.10 76 ALA A O 1
ATOM 544 N N . SER A 1 77 ? 31.082 15.386 5.922 1.00 27.13 77 SER A N 1
ATOM 545 C CA . SER A 1 77 ? 31.365 16.793 6.182 1.00 24.94 77 SER A CA 1
ATOM 546 C C . SER A 1 77 ? 30.108 17.660 6.122 1.00 28.00 77 SER A C 1
ATOM 547 O O . SER A 1 77 ? 30.086 18.777 6.636 1.00 25.84 77 SER A O 1
ATOM 550 N N . GLY A 1 78 ? 29.084 17.184 5.435 1.00 28.92 78 GLY A N 1
ATOM 551 C CA . GLY A 1 78 ? 27.908 17.987 5.221 1.00 32.17 78 GLY A CA 1
ATOM 552 C C . GLY A 1 78 ? 28.055 18.987 4.077 1.00 31.67 78 GLY A C 1
ATOM 553 O O . GLY A 1 78 ? 27.084 19.726 3.803 1.00 36.02 78 GLY A O 1
ATOM 554 N N . LEU A 1 79 ? 29.207 19.054 3.390 1.00 29.48 79 LEU A N 1
ATOM 555 C CA . LEU A 1 79 ? 29.333 19.891 2.229 1.00 33.70 79 LEU A CA 1
ATOM 556 C C . LEU A 1 79 ? 28.842 19.103 1.008 1.00 34.81 79 LEU A C 1
ATOM 557 O O . LEU A 1 79 ? 29.238 17.941 0.865 1.00 34.60 79 LEU A O 1
ATOM 562 N N . PRO A 1 80 ? 28.042 19.715 0.126 1.00 37.10 80 PRO A N 1
ATOM 563 C CA . PRO A 1 80 ? 27.562 18.916 -1.032 1.00 39.91 80 PRO A CA 1
ATOM 564 C C . PRO A 1 80 ? 28.704 18.383 -1.899 1.00 40.02 80 PRO A C 1
ATOM 565 O O . PRO A 1 80 ? 29.518 19.156 -2.436 1.00 40.10 80 PRO A O 1
ATOM 569 N N . ILE A 1 81 ? 28.804 17.061 -2.027 1.00 39.26 81 ILE A N 1
ATOM 570 C CA . ILE A 1 81 ? 29.970 16.540 -2.765 1.00 40.73 81 ILE A CA 1
ATOM 571 C C . ILE A 1 81 ? 29.995 16.984 -4.191 1.00 41.85 81 ILE A C 1
ATOM 572 O O . ILE A 1 81 ? 31.057 16.997 -4.764 1.00 44.11 81 ILE A O 1
ATOM 577 N N . ALA A 1 82 ? 28.835 17.194 -4.807 1.00 43.19 82 ALA A N 1
ATOM 578 C CA . ALA A 1 82 ? 28.830 17.536 -6.201 1.00 47.40 82 ALA A CA 1
ATOM 579 C C . ALA A 1 82 ? 29.534 18.880 -6.418 1.00 45.48 82 ALA A C 1
ATOM 580 O O . ALA A 1 82 ? 30.006 19.132 -7.520 1.00 46.67 82 ALA A O 1
ATOM 582 N N . LEU A 1 83 ? 29.632 19.706 -5.361 1.00 39.97 83 LEU A N 1
ATOM 583 C CA . LEU A 1 83 ? 30.160 21.085 -5.480 1.00 40.96 83 LEU A CA 1
ATOM 584 C C . LEU A 1 83 ? 31.560 21.209 -4.878 1.00 38.88 83 LEU A C 1
ATOM 585 O O . LEU A 1 83 ? 32.272 22.134 -5.200 1.00 41.62 83 LEU A O 1
ATOM 590 N N . TRP A 1 84 ? 31.942 20.267 -4.039 1.00 34.96 84 TRP A N 1
ATOM 591 C CA . TRP A 1 84 ? 33.202 20.367 -3.242 1.00 33.33 84 TRP A CA 1
ATOM 592 C C . TRP A 1 84 ? 34.194 19.196 -3.414 1.00 33.55 84 TRP A C 1
ATOM 593 O O . TRP A 1 84 ? 35.200 19.102 -2.673 1.00 30.13 84 TRP A O 1
ATOM 604 N N . SER A 1 85 ? 33.891 18.317 -4.379 1.00 35.89 85 SER A N 1
ATOM 605 C CA . SER A 1 85 ? 34.770 17.209 -4.704 1.00 38.29 85 SER A CA 1
ATOM 606 C C . SER A 1 85 ? 36.077 17.621 -5.340 1.00 38.24 85 SER A C 1
ATOM 607 O O . SER A 1 85 ? 37.082 17.044 -4.818 1.00 36.43 85 SER A O 1
ATOM 610 N N . LYS A 1 86 ? 36.028 18.715 -6.140 1.00 40.00 86 LYS A N 1
ATOM 611 C CA . LYS A 1 86 ? 36.824 19.189 -7.360 1.00 48.89 86 LYS A CA 1
ATOM 612 C C . LYS A 1 86 ? 37.398 18.149 -8.332 1.00 53.08 86 LYS A C 1
ATOM 613 O O . LYS A 1 86 ? 37.507 16.967 -7.982 1.00 59.72 86 LYS A O 1
ATOM 619 N N . PRO B 1 4 ? 0.104 22.491 -0.635 1.00 48.69 4 PRO B N 1
ATOM 620 C CA . PRO B 1 4 ? 0.234 21.018 -0.663 1.00 44.18 4 PRO B CA 1
ATOM 621 C C . PRO B 1 4 ? 0.100 20.381 0.729 1.00 43.70 4 PRO B C 1
ATOM 622 O O . PRO B 1 4 ? 0.659 20.915 1.704 1.00 45.27 4 PRO B O 1
ATOM 626 N N . ASN B 1 5 ? -0.672 19.293 0.849 1.00 37.42 5 ASN B N 1
ATOM 627 C CA . ASN B 1 5 ? -0.798 18.614 2.132 1.00 35.04 5 ASN B CA 1
ATOM 628 C C . ASN B 1 5 ? 0.302 17.575 2.193 1.00 31.34 5 ASN B C 1
ATOM 629 O O . ASN B 1 5 ? 0.096 16.441 1.758 1.00 28.07 5 ASN B O 1
ATOM 634 N N . TRP B 1 6 ? 1.515 18.013 2.570 1.00 26.92 6 TRP B N 1
ATOM 635 C CA . TRP B 1 6 ? 2.646 17.118 2.708 1.00 24.75 6 TRP B CA 1
ATOM 636 C C . TRP B 1 6 ? 2.406 16.105 3.814 1.00 23.49 6 TRP B C 1
ATOM 637 O O . TRP B 1 6 ? 3.009 15.000 3.789 1.00 25.12 6 TRP B O 1
ATOM 648 N N . ASP B 1 7 ? 1.517 16.395 4.784 1.00 25.19 7 ASP B N 1
ATOM 649 C CA . ASP B 1 7 ? 1.167 15.360 5.814 1.00 26.00 7 ASP B CA 1
ATOM 650 C C . ASP B 1 7 ? 0.425 14.170 5.140 1.00 25.73 7 ASP B C 1
ATOM 651 O O . ASP B 1 7 ? 0.719 13.018 5.415 1.00 21.26 7 ASP B O 1
ATOM 656 N N . ALA B 1 8 ? -0.485 14.480 4.221 1.00 26.28 8 ALA B N 1
ATOM 657 C CA . ALA B 1 8 ? -1.159 13.451 3.451 1.00 28.45 8 ALA B CA 1
ATOM 658 C C . ALA B 1 8 ? -0.223 12.654 2.522 1.00 27.84 8 ALA B C 1
ATOM 659 O O . ALA B 1 8 ? -0.346 11.420 2.444 1.00 30.15 8 ALA B O 1
ATOM 661 N N . VAL B 1 9 ? 0.727 13.315 1.868 1.00 27.03 9 VAL B N 1
ATOM 662 C CA . VAL B 1 9 ? 1.725 12.651 1.037 1.00 26.80 9 VAL B CA 1
ATOM 663 C C . VAL B 1 9 ? 2.589 11.748 1.941 1.00 24.02 9 VAL B C 1
ATOM 664 O O . VAL B 1 9 ? 2.936 10.606 1.587 1.00 22.44 9 VAL B O 1
ATOM 668 N N . ALA B 1 10 ? 2.991 12.281 3.109 1.00 22.10 10 ALA B N 1
ATOM 669 C CA . ALA B 1 10 ? 3.796 11.423 4.068 1.00 21.56 10 ALA B CA 1
ATOM 670 C C . ALA B 1 10 ? 3.051 10.225 4.597 1.00 20.31 10 ALA B C 1
ATOM 671 O O . ALA B 1 10 ? 3.681 9.157 4.797 1.00 17.03 10 ALA B O 1
ATOM 673 N N . GLN B 1 11 ? 1.727 10.330 4.842 1.00 22.97 11 GLN B N 1
ATOM 674 C CA . GLN B 1 11 ? 0.933 9.196 5.194 1.00 27.16 11 GLN B CA 1
ATOM 675 C C . GLN B 1 11 ? 1.073 8.120 4.093 1.00 25.21 11 GLN B C 1
ATOM 676 O O . GLN B 1 11 ? 1.254 6.906 4.381 1.00 23.23 11 GLN B O 1
ATOM 682 N N . CYS B 1 12 ? 1.028 8.556 2.838 1.00 23.40 12 CYS B N 1
ATOM 683 C CA . CYS B 1 12 ? 1.153 7.638 1.672 1.00 25.11 12 CYS B CA 1
ATOM 684 C C . CYS B 1 12 ? 2.475 6.949 1.553 1.00 23.61 12 CYS B C 1
ATOM 685 O O . CYS B 1 12 ? 2.538 5.740 1.309 1.00 23.43 12 CYS B O 1
ATOM 688 N N . GLU B 1 13 ? 3.524 7.746 1.710 1.00 22.71 13 GLU B N 1
ATOM 689 C CA . GLU B 1 13 ? 4.861 7.325 1.492 1.00 24.68 13 GLU B CA 1
ATOM 690 C C . GLU B 1 13 ? 5.433 6.471 2.619 1.00 21.78 13 GLU B C 1
ATOM 691 O O . GLU B 1 13 ? 6.093 5.526 2.335 1.00 21.67 13 GLU B O 1
ATOM 697 N N . SER B 1 14 ? 5.195 6.852 3.852 1.00 20.85 14 SER B N 1
ATOM 698 C CA . SER B 1 14 ? 5.836 6.267 5.000 1.00 20.84 14 SER B CA 1
ATOM 699 C C . SER B 1 14 ? 4.889 5.804 6.090 1.00 24.24 14 SER B C 1
ATOM 700 O O . SER B 1 14 ? 5.325 5.446 7.183 1.00 24.61 14 SER B O 1
ATOM 703 N N . GLY B 1 15 ? 3.564 5.965 5.928 1.00 23.36 15 GLY B N 1
ATOM 704 C CA . GLY B 1 15 ? 2.647 5.773 7.052 1.00 26.63 15 GLY B CA 1
ATOM 705 C C . GLY B 1 15 ? 2.685 6.893 8.097 1.00 27.83 15 GLY B C 1
ATOM 706 O O . GLY B 1 15 ? 2.356 6.658 9.216 1.00 20.68 15 GLY B O 1
ATOM 707 N N . GLY B 1 16 ? 3.169 8.064 7.713 1.00 23.61 16 GLY B N 1
ATOM 708 C CA . GLY B 1 16 ? 3.278 9.205 8.584 1.00 23.92 16 GLY B CA 1
ATOM 709 C C . GLY B 1 16 ? 4.469 9.122 9.557 1.00 20.68 16 GLY B C 1
ATOM 710 O O . GLY B 1 16 ? 4.443 9.754 10.616 1.00 21.25 16 GLY B O 1
ATOM 711 N N . ASN B 1 17 ? 5.484 8.367 9.223 1.00 18.83 17 ASN B N 1
ATOM 712 C CA . ASN B 1 17 ? 6.654 8.233 10.121 1.00 17.53 17 ASN B CA 1
ATOM 713 C C . ASN B 1 17 ? 7.797 9.172 9.616 1.00 17.31 17 ASN B C 1
ATOM 714 O O . ASN B 1 17 ? 8.497 8.880 8.587 1.00 18.74 17 ASN B O 1
ATOM 719 N N . TRP B 1 18 ? 7.890 10.332 10.185 1.00 16.48 18 TRP B N 1
ATOM 720 C CA . TRP B 1 18 ? 8.794 11.397 9.661 1.00 16.47 18 TRP B CA 1
ATOM 721 C C . TRP B 1 18 ? 10.238 10.992 9.880 1.00 16.94 18 TRP B C 1
ATOM 722 O O . TRP B 1 18 ? 11.171 11.523 9.262 1.00 18.05 18 TRP B O 1
ATOM 733 N N . ALA B 1 19 ? 10.453 10.044 10.777 1.00 16.90 19 ALA B N 1
ATOM 734 C CA . ALA B 1 19 ? 11.808 9.448 11.014 1.00 22.01 19 ALA B CA 1
ATOM 735 C C . ALA B 1 19 ? 12.053 8.115 10.281 1.00 19.16 19 ALA B C 1
ATOM 736 O O . ALA B 1 19 ? 12.992 7.379 10.607 1.00 17.26 19 ALA B O 1
ATOM 738 N N . ALA B 1 20 ? 11.233 7.790 9.296 1.00 17.77 20 ALA B N 1
ATOM 739 C CA . ALA B 1 20 ? 11.387 6.472 8.623 1.00 18.18 20 ALA B CA 1
ATOM 740 C C . ALA B 1 20 ? 12.775 6.194 8.024 1.00 19.89 20 ALA B C 1
ATOM 741 O O . ALA B 1 20 ? 13.337 7.025 7.306 1.00 19.50 20 ALA B O 1
ATOM 743 N N . ASN B 1 21 ? 13.348 5.029 8.382 1.00 20.52 21 ASN B N 1
ATOM 744 C CA . ASN B 1 21 ? 14.627 4.581 7.861 1.00 24.19 21 ASN B CA 1
ATOM 745 C C . ASN B 1 21 ? 14.706 3.089 7.910 1.00 24.91 21 ASN B C 1
ATOM 746 O O . ASN B 1 21 ? 15.278 2.545 8.833 1.00 25.14 21 ASN B O 1
ATOM 751 N N . THR B 1 22 ? 14.048 2.416 6.945 1.00 24.10 22 THR B N 1
ATOM 752 C CA . THR B 1 22 ? 13.729 1.031 7.127 1.00 24.07 22 THR B CA 1
ATOM 753 C C . THR B 1 22 ? 14.772 0.191 6.367 1.00 27.52 22 THR B C 1
ATOM 754 O O . THR B 1 22 ? 14.705 -1.015 6.394 1.00 27.80 22 THR B O 1
ATOM 758 N N . GLY B 1 23 ? 15.674 0.835 5.609 1.00 26.99 23 GLY B N 1
ATOM 759 C CA . GLY B 1 23 ? 16.640 0.123 4.767 1.00 31.49 23 GLY B CA 1
ATOM 760 C C . GLY B 1 23 ? 16.207 -0.063 3.329 1.00 30.58 23 GLY B C 1
ATOM 761 O O . GLY B 1 23 ? 16.832 -0.843 2.588 1.00 31.64 23 GLY B O 1
ATOM 762 N N . ASN B 1 24 ? 15.163 0.637 2.885 1.00 26.87 24 ASN B N 1
ATOM 763 C CA . ASN B 1 24 ? 14.711 0.490 1.492 1.00 26.68 24 ASN B CA 1
ATOM 764 C C . ASN B 1 24 ? 15.301 1.556 0.614 1.00 28.21 24 ASN B C 1
ATOM 765 O O . ASN B 1 24 ? 14.771 1.786 -0.469 1.00 25.61 24 ASN B O 1
ATOM 770 N N . GLY B 1 25 ? 16.365 2.246 1.059 1.00 30.36 25 GLY B N 1
ATOM 771 C CA . GLY B 1 25 ? 17.028 3.194 0.187 1.00 32.79 25 GLY B CA 1
ATOM 772 C C . GLY B 1 25 ? 16.374 4.579 0.201 1.00 28.67 25 GLY B C 1
ATOM 773 O O . GLY B 1 25 ? 16.814 5.462 -0.543 1.00 24.99 25 GLY B O 1
ATOM 774 N N . LYS B 1 26 ? 15.306 4.730 0.993 1.00 25.94 26 LYS B N 1
ATOM 775 C CA . LYS B 1 26 ? 14.586 5.969 1.114 1.00 28.36 26 LYS B CA 1
ATOM 776 C C . LYS B 1 26 ? 14.464 6.377 2.597 1.00 23.87 26 LYS B C 1
ATOM 777 O O . LYS B 1 26 ? 14.605 5.560 3.509 1.00 24.18 26 LYS B O 1
ATOM 783 N N . TYR B 1 27 ? 14.221 7.656 2.803 1.00 25.22 27 TYR B N 1
ATOM 784 C CA . TYR B 1 27 ? 14.419 8.278 4.107 1.00 22.36 27 TYR B CA 1
ATOM 785 C C . TYR B 1 27 ? 13.425 9.333 4.471 1.00 20.98 27 TYR B C 1
ATOM 786 O O . TYR B 1 27 ? 13.080 10.213 3.650 1.00 22.07 27 TYR B O 1
ATOM 795 N N . GLY B 1 28 ? 12.935 9.262 5.700 1.00 20.40 28 GLY B N 1
ATOM 796 C CA . GLY B 1 28 ? 12.059 10.252 6.247 1.00 19.10 28 GLY B CA 1
ATOM 797 C C . GLY B 1 28 ? 10.633 10.088 5.781 1.00 19.95 28 GLY B C 1
ATOM 798 O O . GLY B 1 28 ? 10.249 9.085 5.130 1.00 19.41 28 GLY B O 1
ATOM 799 N N . GLY B 1 29 ? 9.819 11.049 6.186 1.00 19.20 29 GLY B N 1
ATOM 800 C CA . GLY B 1 29 ? 8.314 10.886 6.023 1.00 18.44 29 GLY B CA 1
ATOM 801 C C . GLY B 1 29 ? 7.905 10.888 4.546 1.00 19.70 29 GLY B C 1
ATOM 802 O O . GLY B 1 29 ? 6.871 10.319 4.176 1.00 23.14 29 GLY B O 1
ATOM 803 N N . LEU B 1 30 ? 8.678 11.585 3.723 1.00 20.11 30 LEU B N 1
ATOM 804 C CA . LEU B 1 30 ? 8.386 11.742 2.289 1.00 22.69 30 LEU B CA 1
ATOM 805 C C . LEU B 1 30 ? 9.242 10.778 1.440 1.00 20.63 30 LEU B C 1
ATOM 806 O O . LEU B 1 30 ? 9.196 10.808 0.212 1.00 24.48 30 LEU B O 1
ATOM 811 N N . GLN B 1 31 ? 9.969 9.885 2.116 1.00 21.31 31 GLN B N 1
ATOM 812 C CA . GLN B 1 31 ? 10.742 8.841 1.451 1.00 21.59 31 GLN B CA 1
ATOM 813 C C . GLN B 1 31 ? 11.684 9.334 0.381 1.00 22.42 31 GLN B C 1
ATOM 814 O O . GLN B 1 31 ? 11.688 8.843 -0.763 1.00 22.49 31 GLN B O 1
ATOM 820 N N . PHE B 1 32 ? 12.561 10.283 0.750 1.00 23.77 32 PHE B N 1
ATOM 821 C CA . PHE B 1 32 ? 13.514 10.895 -0.215 1.00 28.28 32 PHE B CA 1
ATOM 822 C C . PHE B 1 32 ? 14.629 9.913 -0.503 1.00 30.57 32 PHE B C 1
ATOM 823 O O . PHE B 1 32 ? 15.097 9.211 0.438 1.00 27.26 32 PHE B O 1
ATOM 831 N N . LYS B 1 33 ? 15.084 9.890 -1.748 1.00 32.18 33 LYS B N 1
ATOM 832 C CA . LYS B 1 33 ? 16.345 9.254 -2.098 1.00 36.07 33 LYS B CA 1
ATOM 833 C C . LYS B 1 33 ? 17.492 10.199 -1.740 1.00 36.49 33 LYS B C 1
ATOM 834 O O . LYS B 1 33 ? 17.353 11.405 -1.872 1.00 35.10 33 LYS B O 1
ATOM 840 N N . PRO B 1 34 ? 18.591 9.675 -1.199 1.00 35.71 34 PRO B N 1
ATOM 841 C CA . PRO B 1 34 ? 19.704 10.601 -0.900 1.00 37.98 34 PRO B CA 1
ATOM 842 C C . PRO B 1 34 ? 20.130 11.589 -2.025 1.00 37.43 34 PRO B C 1
ATOM 843 O O . PRO B 1 34 ? 20.414 12.748 -1.716 1.00 34.45 34 PRO B O 1
ATOM 847 N N . ALA B 1 35 ? 20.133 11.174 -3.287 1.00 36.81 35 ALA B N 1
ATOM 848 C CA . ALA B 1 35 ? 20.626 12.077 -4.379 1.00 42.30 35 ALA B CA 1
ATOM 849 C C . ALA B 1 35 ? 19.667 13.251 -4.633 1.00 39.21 35 ALA B C 1
ATOM 850 O O . ALA B 1 35 ? 20.120 14.360 -4.817 1.00 37.12 35 ALA B O 1
ATOM 852 N N . THR B 1 36 ? 18.354 13.006 -4.555 1.00 38.74 36 THR B N 1
ATOM 853 C CA . THR B 1 36 ? 17.379 14.079 -4.629 1.00 40.97 36 THR B CA 1
ATOM 854 C C . THR B 1 36 ? 17.508 15.035 -3.426 1.00 36.31 36 THR B C 1
ATOM 855 O O . THR B 1 36 ? 17.480 16.271 -3.593 1.00 35.42 36 THR B O 1
ATOM 859 N N . TRP B 1 37 ? 17.656 14.491 -2.230 1.00 30.26 37 TRP B N 1
ATOM 860 C CA . TRP B 1 37 ? 17.734 15.289 -0.991 1.00 30.23 37 TRP B CA 1
ATOM 861 C C . TRP B 1 37 ? 18.913 16.220 -1.138 1.00 33.96 37 TRP B C 1
ATOM 862 O O . TRP B 1 37 ? 18.756 17.439 -1.029 1.00 36.05 37 TRP B O 1
ATOM 873 N N . ALA B 1 38 ? 20.070 15.663 -1.455 1.00 35.92 38 ALA B N 1
ATOM 874 C CA . ALA B 1 38 ? 21.326 16.473 -1.565 1.00 39.00 38 ALA B CA 1
ATOM 875 C C . ALA B 1 38 ? 21.243 17.511 -2.678 1.00 40.83 38 ALA B C 1
ATOM 876 O O . ALA B 1 38 ? 21.668 18.651 -2.509 1.00 42.63 38 ALA B O 1
ATOM 878 N N . ALA B 1 39 ? 20.671 17.113 -3.816 1.00 42.44 39 ALA B N 1
ATOM 879 C CA . ALA B 1 39 ? 20.536 17.992 -4.973 1.00 44.69 39 ALA B CA 1
ATOM 880 C C . ALA B 1 39 ? 19.694 19.218 -4.628 1.00 44.17 39 ALA B C 1
ATOM 881 O O . ALA B 1 39 ? 19.971 20.301 -5.166 1.00 42.91 39 ALA B O 1
ATOM 883 N N . PHE B 1 40 ? 18.690 19.064 -3.751 1.00 36.62 40 PHE B N 1
ATOM 884 C CA . PHE B 1 40 ? 17.801 20.192 -3.381 1.00 35.49 40 PHE B CA 1
ATOM 885 C C . PHE B 1 40 ? 18.128 20.909 -2.081 1.00 33.69 40 PHE B C 1
ATOM 886 O O . PHE B 1 40 ? 17.290 21.632 -1.535 1.00 37.57 40 PHE B O 1
ATOM 894 N N . GLY B 1 41 ? 19.355 20.727 -1.571 1.00 33.83 41 GLY B N 1
ATOM 895 C CA . GLY B 1 41 ? 19.822 21.495 -0.386 1.00 33.18 41 GLY B CA 1
ATOM 896 C C . GLY B 1 41 ? 19.750 20.827 0.945 1.00 35.74 41 GLY B C 1
ATOM 897 O O . GLY B 1 41 ? 20.076 21.433 1.978 1.00 34.26 41 GLY B O 1
ATOM 898 N N . GLY B 1 42 ? 19.283 19.580 0.956 1.00 33.57 42 GLY B N 1
ATOM 899 C CA . GLY B 1 42 ? 19.239 18.860 2.179 1.00 34.99 42 GLY B CA 1
ATOM 900 C C . GLY B 1 42 ? 20.642 18.453 2.590 1.00 34.31 42 GLY B C 1
ATOM 901 O O . GLY B 1 42 ? 21.418 17.974 1.770 1.00 31.58 42 GLY B O 1
ATOM 902 N N . VAL B 1 43 ? 20.837 18.446 3.894 1.00 34.35 43 VAL B N 1
ATOM 903 C CA . VAL B 1 43 ? 22.030 17.868 4.448 1.00 40.42 43 VAL B CA 1
ATOM 904 C C . VAL B 1 43 ? 21.684 16.712 5.410 1.00 36.30 43 VAL B C 1
ATOM 905 O O . VAL B 1 43 ? 20.619 16.705 6.036 1.00 43.92 43 VAL B O 1
ATOM 909 N N . GLY B 1 44 ? 22.607 15.760 5.526 1.00 40.18 44 GLY B N 1
ATOM 910 C CA . GLY B 1 44 ? 22.501 14.647 6.457 1.00 38.48 44 GLY B CA 1
ATOM 911 C C . GLY B 1 44 ? 21.413 13.680 6.009 1.00 36.46 44 GLY B C 1
ATOM 912 O O . GLY B 1 44 ? 20.924 13.704 4.857 1.00 35.06 44 GLY B O 1
ATOM 913 N N . ASN B 1 45 ? 21.061 12.833 6.935 1.00 33.63 45 ASN B N 1
ATOM 914 C CA . ASN B 1 45 ? 20.049 11.820 6.718 1.00 33.42 45 ASN B CA 1
ATOM 915 C C . ASN B 1 45 ? 18.660 12.479 6.802 1.00 25.32 45 ASN B C 1
ATOM 916 O O . ASN B 1 45 ? 18.326 13.167 7.771 1.00 25.56 45 ASN B O 1
ATOM 921 N N . PRO B 1 46 ? 17.859 12.340 5.740 1.00 27.32 46 PRO B N 1
ATOM 922 C CA . PRO B 1 46 ? 16.540 12.988 5.835 1.00 23.83 46 PRO B CA 1
ATOM 923 C C . PRO B 1 46 ? 15.696 12.588 7.077 1.00 25.69 46 PRO B C 1
ATOM 924 O O . PRO B 1 46 ? 14.801 13.388 7.540 1.00 21.68 46 PRO B O 1
ATOM 928 N N . ALA B 1 47 ? 15.910 11.371 7.548 1.00 25.18 47 ALA B N 1
ATOM 929 C CA . ALA B 1 47 ? 15.144 10.838 8.690 1.00 27.68 47 ALA B CA 1
ATOM 930 C C . ALA B 1 47 ? 15.512 11.508 9.997 1.00 26.35 47 ALA B C 1
ATOM 931 O O . ALA B 1 47 ? 14.791 11.351 10.949 1.00 31.27 47 ALA B O 1
ATOM 933 N N . ALA B 1 48 ? 16.660 12.175 10.058 1.00 28.07 48 ALA B N 1
ATOM 934 C CA . ALA B 1 48 ? 17.089 12.973 11.193 1.00 25.16 48 ALA B CA 1
ATOM 935 C C . ALA B 1 48 ? 16.650 14.419 11.132 1.00 25.35 48 ALA B C 1
ATOM 936 O O . ALA B 1 48 ? 16.726 15.189 12.112 1.00 25.20 48 ALA B O 1
ATOM 938 N N . ALA B 1 49 ? 16.178 14.844 9.972 1.00 25.55 49 ALA B N 1
ATOM 939 C CA . ALA B 1 49 ? 15.751 16.210 9.771 1.00 26.23 49 ALA B CA 1
ATOM 940 C C . ALA B 1 49 ? 14.293 16.333 10.365 1.00 25.14 49 ALA B C 1
ATOM 941 O O . ALA B 1 49 ? 13.584 15.368 10.416 1.00 24.67 49 ALA B O 1
ATOM 943 N N . SER B 1 50 ? 13.936 17.528 10.854 1.00 26.44 50 SER B N 1
ATOM 944 C CA . SER B 1 50 ? 12.551 17.789 11.325 1.00 25.41 50 SER B CA 1
ATOM 945 C C . SER B 1 50 ? 11.600 17.631 10.174 1.00 23.37 50 SER B C 1
ATOM 946 O O . SER B 1 50 ? 11.963 17.752 8.997 1.00 22.81 50 SER B O 1
ATOM 949 N N . ARG B 1 51 ? 10.315 17.424 10.489 1.00 23.89 51 ARG B N 1
ATOM 950 C CA . ARG B 1 51 ? 9.279 17.484 9.492 1.00 22.93 51 ARG B CA 1
ATOM 951 C C . ARG B 1 51 ? 9.319 18.819 8.703 1.00 21.84 51 ARG B C 1
ATOM 952 O O . ARG B 1 51 ? 9.207 18.767 7.502 1.00 20.31 51 ARG B O 1
ATOM 960 N N . GLU B 1 52 ? 9.440 19.926 9.399 1.00 22.58 52 GLU B N 1
ATOM 961 C CA . GLU B 1 52 ? 9.524 21.196 8.806 1.00 25.29 52 GLU B CA 1
ATOM 962 C C . GLU B 1 52 ? 10.681 21.323 7.754 1.00 22.90 52 GLU B C 1
ATOM 963 O O . GLU B 1 52 ? 10.466 21.818 6.672 1.00 22.54 52 GLU B O 1
ATOM 969 N N . GLN B 1 53 ? 11.832 20.793 8.061 1.00 23.57 53 GLN B N 1
ATOM 970 C CA . GLN B 1 53 ? 12.995 20.735 7.143 1.00 23.62 53 GLN B CA 1
ATOM 971 C C . GLN B 1 53 ? 12.792 19.818 5.957 1.00 23.32 53 GLN B C 1
ATOM 972 O O . GLN B 1 53 ? 13.182 20.179 4.793 1.00 26.16 53 GLN B O 1
ATOM 978 N N . GLN B 1 54 ? 12.112 18.691 6.179 1.00 22.06 54 GLN B N 1
ATOM 979 C CA . GLN B 1 54 ? 11.841 17.732 5.127 1.00 20.70 54 GLN B CA 1
ATOM 980 C C . GLN B 1 54 ? 10.896 18.443 4.164 1.00 20.00 54 GLN B C 1
ATOM 981 O O . GLN B 1 54 ? 10.982 18.231 2.932 1.00 20.65 54 GLN B O 1
ATOM 987 N N . ILE B 1 55 ? 9.887 19.142 4.703 1.00 20.73 55 ILE B N 1
ATOM 988 C CA . ILE B 1 55 ? 8.924 19.791 3.890 1.00 21.60 55 ILE B CA 1
ATOM 989 C C . ILE B 1 55 ? 9.591 20.917 3.056 1.00 22.19 55 ILE B C 1
ATOM 990 O O . ILE B 1 55 ? 9.180 21.157 1.925 1.00 25.99 55 ILE B O 1
ATOM 995 N N . ALA B 1 56 ? 10.529 21.632 3.652 1.00 22.10 56 ALA B N 1
ATOM 996 C CA . ALA B 1 56 ? 11.182 22.771 3.017 1.00 26.92 56 ALA B CA 1
ATOM 997 C C . ALA B 1 56 ? 11.892 22.237 1.772 1.00 26.19 56 ALA B C 1
ATOM 998 O O . ALA B 1 56 ? 11.791 22.833 0.717 1.00 28.58 56 ALA B O 1
ATOM 1000 N N . VAL B 1 57 ? 12.553 21.086 1.888 1.00 24.16 57 VAL B N 1
ATOM 1001 C CA . VAL B 1 57 ? 13.199 20.428 0.740 1.00 25.23 57 VAL B CA 1
ATOM 1002 C C . VAL B 1 57 ? 12.184 19.957 -0.258 1.00 27.27 57 VAL B C 1
ATOM 1003 O O . VAL B 1 57 ? 12.341 20.169 -1.469 1.00 27.07 57 VAL B O 1
ATOM 1007 N N . ALA B 1 58 ? 11.121 19.316 0.201 1.00 25.54 58 ALA B N 1
ATOM 1008 C CA . ALA B 1 58 ? 10.068 18.912 -0.733 1.00 29.61 58 ALA B CA 1
ATOM 1009 C C . ALA B 1 58 ? 9.476 20.073 -1.559 1.00 29.00 58 ALA B C 1
ATOM 1010 O O . ALA B 1 58 ? 9.195 19.899 -2.738 1.00 33.22 58 ALA B O 1
ATOM 1012 N N . ASN B 1 59 ? 9.235 21.219 -0.928 1.00 27.66 59 ASN B N 1
ATOM 1013 C CA . ASN B 1 59 ? 8.722 22.404 -1.661 1.00 29.38 59 ASN B CA 1
ATOM 1014 C C . ASN B 1 59 ? 9.637 22.815 -2.798 1.00 31.78 59 ASN B C 1
ATOM 1015 O O . ASN B 1 59 ? 9.146 23.140 -3.869 1.00 36.73 59 ASN B O 1
ATOM 1020 N N . ARG B 1 60 ? 10.956 22.770 -2.591 1.00 27.85 60 ARG B N 1
ATOM 1021 C CA . ARG B 1 60 ? 11.913 22.999 -3.649 1.00 31.88 60 ARG B CA 1
ATOM 1022 C C . ARG B 1 60 ? 11.844 21.974 -4.804 1.00 33.99 60 ARG B C 1
ATOM 1023 O O . ARG B 1 60 ? 11.850 22.354 -5.984 1.00 34.45 60 ARG B O 1
ATOM 1031 N N . VAL B 1 61 ? 11.728 20.690 -4.449 1.00 31.39 61 VAL B N 1
ATOM 1032 C CA . VAL B 1 61 ? 11.552 19.614 -5.422 1.00 33.08 61 VAL B CA 1
ATOM 1033 C C . VAL B 1 61 ? 10.276 19.822 -6.236 1.00 35.30 61 VAL B C 1
ATOM 1034 O O . VAL B 1 61 ? 10.275 19.657 -7.477 1.00 43.37 61 VAL B O 1
ATOM 1038 N N . LEU B 1 62 ? 9.202 20.214 -5.564 1.00 33.96 62 LEU B N 1
ATOM 1039 C CA . LEU B 1 62 ? 7.911 20.477 -6.221 1.00 38.15 62 LEU B CA 1
ATOM 1040 C C . LEU B 1 62 ? 8.008 21.577 -7.251 1.00 41.78 62 LEU B C 1
ATOM 1041 O O . LEU B 1 62 ? 7.540 21.420 -8.407 1.00 50.82 62 LEU B O 1
ATOM 1046 N N . ALA B 1 63 ? 8.642 22.691 -6.867 1.00 42.01 63 ALA B N 1
ATOM 1047 C CA . ALA B 1 63 ? 8.869 23.804 -7.775 1.00 42.33 63 ALA B CA 1
ATOM 1048 C C . ALA B 1 63 ? 9.653 23.390 -9.024 1.00 43.79 63 ALA B C 1
ATOM 1049 O O . ALA B 1 63 ? 9.299 23.778 -10.142 1.00 48.17 63 ALA B O 1
ATOM 1051 N N . GLU B 1 64 ? 10.716 22.601 -8.871 1.00 42.17 64 GLU B N 1
ATOM 1052 C CA . GLU B 1 64 ? 11.570 22.224 -10.030 1.00 45.38 64 GLU B CA 1
ATOM 1053 C C . GLU B 1 64 ? 11.063 21.039 -10.906 1.00 45.92 64 GLU B C 1
ATOM 1054 O O . GLU B 1 64 ? 11.232 21.051 -12.115 1.00 47.25 64 GLU B O 1
ATOM 1060 N N . GLN B 1 65 ? 10.461 20.029 -10.277 1.00 43.87 65 GLN B N 1
ATOM 1061 C CA . GLN B 1 65 ? 10.083 18.732 -10.885 1.00 44.06 65 GLN B CA 1
ATOM 1062 C C . GLN B 1 65 ? 8.568 18.443 -10.940 1.00 43.44 65 GLN B C 1
ATOM 1063 O O . GLN B 1 65 ? 8.138 17.508 -11.595 1.00 46.70 65 GLN B O 1
ATOM 1069 N N . GLY B 1 66 ? 7.769 19.188 -10.182 1.00 44.18 66 GLY B N 1
ATOM 1070 C CA . GLY B 1 66 ? 6.343 18.916 -10.026 1.00 44.08 66 GLY B CA 1
ATOM 1071 C C . GLY B 1 66 ? 6.072 17.685 -9.154 1.00 43.58 66 GLY B C 1
ATOM 1072 O O . GLY B 1 66 ? 6.988 17.091 -8.541 1.00 42.11 66 GLY B O 1
ATOM 1073 N N . LEU B 1 67 ? 4.800 17.291 -9.100 1.00 45.56 67 LEU B N 1
ATOM 1074 C CA . LEU B 1 67 ? 4.390 16.154 -8.281 1.00 45.81 67 LEU B CA 1
ATOM 1075 C C . LEU B 1 67 ? 4.819 14.845 -8.916 1.00 48.06 67 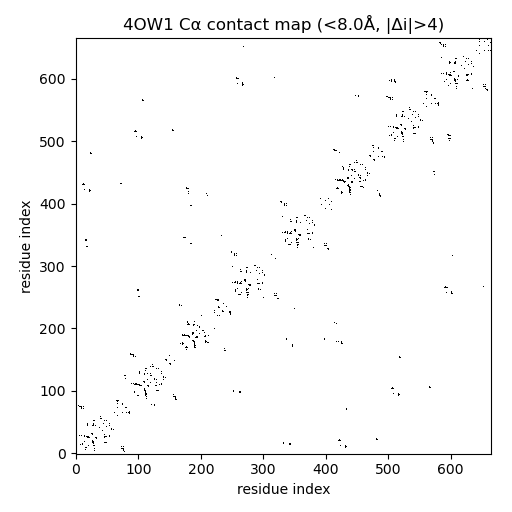LEU B C 1
ATOM 1076 O O . LEU B 1 67 ? 4.744 13.810 -8.259 1.00 48.74 67 LEU B O 1
ATOM 1081 N N . ASP B 1 68 ? 5.357 14.890 -10.129 1.00 50.80 68 ASP B N 1
ATOM 1082 C CA . ASP B 1 68 ? 6.016 13.720 -10.746 1.00 54.50 68 ASP B CA 1
ATOM 1083 C C . ASP B 1 68 ? 7.136 13.135 -9.863 1.00 51.89 68 ASP B C 1
ATOM 1084 O O . ASP B 1 68 ? 7.545 11.988 -10.044 1.00 48.16 68 ASP B O 1
ATOM 1089 N N . ALA B 1 69 ? 7.644 13.915 -8.914 1.00 47.45 69 ALA B N 1
ATOM 1090 C CA . ALA B 1 69 ? 8.663 13.378 -8.029 1.00 47.27 69 ALA B CA 1
ATOM 1091 C C . ALA B 1 69 ? 8.086 12.345 -7.027 1.00 42.56 69 ALA B C 1
ATOM 1092 O O . ALA B 1 69 ? 8.830 11.565 -6.465 1.00 47.44 69 ALA B O 1
ATOM 1094 N N . TRP B 1 70 ? 6.764 12.339 -6.862 1.00 40.73 70 TRP B N 1
ATOM 1095 C CA . TRP B 1 70 ? 6.020 11.398 -6.025 1.00 39.90 70 TRP B CA 1
ATOM 1096 C C . TRP B 1 70 ? 4.917 10.789 -6.910 1.00 41.62 70 TRP B C 1
ATOM 1097 O O . TRP B 1 70 ? 3.748 11.179 -6.876 1.00 44.49 70 TRP B O 1
ATOM 1108 N N . PRO B 1 71 ? 5.286 9.833 -7.761 1.00 48.04 71 PRO B N 1
ATOM 1109 C CA . PRO B 1 71 ? 4.329 9.513 -8.848 1.00 48.36 71 PRO B CA 1
ATOM 1110 C C . PRO B 1 71 ? 2.960 8.910 -8.441 1.00 48.41 71 PRO B C 1
ATOM 1111 O O . PRO B 1 71 ? 1.973 9.128 -9.150 1.00 50.35 71 PRO B O 1
ATOM 1115 N N . THR B 1 72 ? 2.888 8.181 -7.328 1.00 43.19 72 THR B N 1
ATOM 1116 C CA . THR B 1 72 ? 1.608 7.669 -6.831 1.00 42.32 72 THR B CA 1
ATOM 1117 C C . THR B 1 72 ? 1.037 8.505 -5.680 1.00 41.70 72 THR B C 1
ATOM 1118 O O . THR B 1 72 ? -0.181 8.755 -5.605 1.00 45.17 72 THR B O 1
ATOM 1122 N N . CYS B 1 73 ? 1.923 8.908 -4.794 1.00 39.24 73 CYS B N 1
ATOM 1123 C CA . CYS B 1 73 ? 1.544 9.598 -3.574 1.00 36.63 73 CYS B CA 1
ATOM 1124 C C . CYS B 1 73 ? 1.274 11.099 -3.805 1.00 38.76 73 CYS B C 1
ATOM 1125 O O . CYS B 1 73 ? 0.663 11.737 -2.987 1.00 42.77 73 CYS B O 1
ATOM 1128 N N . GLY B 1 74 ? 1.736 11.660 -4.920 1.00 41.11 74 GLY B N 1
ATOM 1129 C CA . GLY B 1 74 ? 1.600 13.090 -5.159 1.00 40.07 74 GLY B CA 1
ATOM 1130 C C . GLY B 1 74 ? 0.188 13.609 -5.099 1.00 38.24 74 GLY B C 1
ATOM 1131 O O . GLY B 1 74 ? -0.041 14.672 -4.524 1.00 34.99 74 GLY B O 1
ATOM 1132 N N . ALA B 1 75 ? -0.756 12.838 -5.632 1.00 38.98 75 ALA B N 1
ATOM 1133 C CA . ALA B 1 75 ? -2.203 13.216 -5.597 1.00 41.46 75 ALA B CA 1
ATOM 1134 C C . ALA B 1 75 ? -2.733 13.487 -4.169 1.00 41.15 75 ALA B C 1
ATOM 1135 O O . ALA B 1 75 ? -3.675 14.255 -3.996 1.00 41.55 75 ALA B O 1
ATOM 1137 N N . ALA B 1 76 ? -2.150 12.840 -3.157 1.00 35.34 76 ALA B N 1
ATOM 1138 C CA . ALA B 1 76 ? -2.586 13.042 -1.792 1.00 36.09 76 ALA B CA 1
ATOM 1139 C C . ALA B 1 76 ? -2.321 14.479 -1.324 1.00 34.99 76 ALA B C 1
ATOM 1140 O O . ALA B 1 76 ? -2.943 14.964 -0.397 1.00 31.93 76 ALA B O 1
ATOM 1142 N N . SER B 1 77 ? -1.407 15.179 -1.973 1.00 35.78 77 SER B N 1
ATOM 1143 C CA . SER B 1 77 ? -1.180 16.595 -1.705 1.00 36.10 77 SER B CA 1
ATOM 1144 C C . SER B 1 77 ? -2.456 17.478 -1.758 1.00 39.63 77 SER B C 1
ATOM 1145 O O . SER B 1 77 ? -2.428 18.608 -1.279 1.00 41.43 77 SER B O 1
ATOM 1148 N N . GLY B 1 78 ? -3.550 17.026 -2.357 1.00 38.52 78 GLY B N 1
ATOM 1149 C CA . GLY B 1 78 ? -4.652 17.948 -2.629 1.00 40.67 78 GLY B CA 1
ATOM 1150 C C . GLY B 1 78 ? -4.173 19.178 -3.393 1.00 40.51 78 GLY B C 1
ATOM 1151 O O . GLY B 1 78 ? -3.534 19.029 -4.422 1.00 39.93 78 GLY B O 1
ATOM 1152 N N . GLY C 1 1 ? 30.572 -30.293 33.050 1.00 51.22 1 GLY E N 1
ATOM 1153 C CA . GLY C 1 1 ? 31.597 -29.303 33.461 1.00 51.04 1 GLY E CA 1
ATOM 1154 C C . GLY C 1 1 ? 31.126 -27.856 33.627 1.00 48.30 1 GLY E C 1
ATOM 1155 O O . GLY C 1 1 ? 30.095 -27.463 33.042 1.00 46.99 1 GLY E O 1
ATOM 1156 N N . PRO C 1 2 ? 31.873 -27.064 34.428 1.00 44.94 2 PRO E N 1
ATOM 1157 C CA . PRO C 1 2 ? 31.623 -25.627 34.541 1.00 48.40 2 PRO E CA 1
ATOM 1158 C C . PRO C 1 2 ? 31.983 -24.949 33.203 1.00 44.07 2 PRO E C 1
ATOM 1159 O O . PRO C 1 2 ? 33.006 -25.298 32.598 1.00 39.89 2 PRO E O 1
ATOM 1163 N N . SER C 1 3 ? 31.181 -23.987 32.769 1.00 45.78 3 SER E N 1
ATOM 1164 C CA . SER C 1 3 ? 31.394 -23.382 31.433 1.00 45.30 3 SER E CA 1
ATOM 1165 C C . SER C 1 3 ? 31.501 -21.837 31.418 1.00 39.45 3 SER E C 1
ATOM 1166 O O . SER C 1 3 ? 30.555 -21.165 31.006 1.00 34.27 3 SER E O 1
ATOM 1169 N N . PRO C 1 4 ? 32.654 -21.265 31.883 1.00 38.94 4 PRO E N 1
ATOM 1170 C CA . PRO C 1 4 ? 32.729 -19.795 32.005 1.00 33.74 4 PRO E CA 1
ATOM 1171 C C . PRO C 1 4 ? 32.628 -19.163 30.650 1.00 30.71 4 PRO E C 1
ATOM 1172 O O . PRO C 1 4 ? 33.197 -19.702 29.654 1.00 28.24 4 PRO E O 1
ATOM 1176 N N . ASN C 1 5 ? 31.844 -18.090 30.528 1.00 28.08 5 ASN E N 1
ATOM 1177 C CA . ASN C 1 5 ? 31.751 -17.431 29.230 1.00 28.60 5 ASN E CA 1
ATOM 1178 C C . ASN C 1 5 ? 32.797 -16.374 29.167 1.00 27.56 5 ASN E C 1
ATOM 1179 O O . ASN C 1 5 ? 32.582 -15.235 29.635 1.00 24.75 5 ASN E O 1
ATOM 1184 N N . TRP C 1 6 ? 34.001 -16.741 28.656 1.00 24.99 6 TRP E N 1
ATOM 1185 C CA . TRP C 1 6 ? 35.114 -15.834 28.663 1.00 23.52 6 TRP E CA 1
ATOM 1186 C C . TRP C 1 6 ? 34.927 -14.767 27.604 1.00 22.36 6 TRP E C 1
ATOM 1187 O O . TRP C 1 6 ? 35.537 -13.708 27.695 1.00 19.09 6 TRP E O 1
ATOM 1198 N N . ASP C 1 7 ? 34.116 -15.059 26.586 1.00 21.65 7 ASP E N 1
ATOM 1199 C CA . ASP C 1 7 ? 33.823 -14.075 25.577 1.00 22.73 7 ASP E CA 1
ATOM 1200 C C . ASP C 1 7 ? 33.013 -12.942 26.256 1.00 21.44 7 ASP E C 1
ATOM 1201 O O . ASP C 1 7 ? 33.292 -11.797 25.943 1.00 21.54 7 ASP E O 1
ATOM 1206 N N . ALA C 1 8 ? 32.049 -13.264 27.108 1.00 20.36 8 ALA E N 1
ATOM 1207 C CA . ALA C 1 8 ? 31.330 -12.265 27.873 1.00 24.08 8 ALA E CA 1
ATOM 1208 C C . ALA C 1 8 ? 32.261 -11.443 28.794 1.00 21.29 8 ALA E C 1
ATOM 1209 O O . ALA C 1 8 ? 32.094 -10.242 28.898 1.00 21.54 8 ALA E O 1
ATOM 1211 N N . VAL C 1 9 ? 33.255 -12.081 29.424 1.00 21.33 9 VAL E N 1
ATOM 1212 C CA . VAL C 1 9 ? 34.195 -11.394 30.287 1.00 19.72 9 VAL E CA 1
ATOM 1213 C C . VAL C 1 9 ? 35.063 -10.460 29.462 1.00 19.42 9 VAL E C 1
ATOM 1214 O O . VAL C 1 9 ? 35.326 -9.337 29.857 1.00 18.49 9 VAL E O 1
ATOM 1218 N N . ALA C 1 10 ? 35.498 -10.909 28.302 1.00 18.19 10 ALA E N 1
ATOM 1219 C CA . ALA C 1 10 ? 36.317 -10.092 27.413 1.00 18.21 10 ALA E CA 1
ATOM 1220 C C . ALA C 1 10 ? 35.548 -8.945 26.831 1.00 18.40 10 ALA E C 1
ATOM 1221 O O . ALA C 1 10 ? 36.138 -7.880 26.665 1.00 19.36 10 ALA E O 1
ATOM 1223 N N . GLN C 1 11 ? 34.251 -9.140 26.571 1.00 18.36 11 GLN E N 1
ATOM 1224 C CA . GLN C 1 11 ? 33.402 -8.005 26.165 1.00 20.73 11 GLN E CA 1
ATOM 1225 C C . GLN C 1 11 ? 33.452 -6.904 27.266 1.00 17.87 11 GLN E C 1
ATOM 1226 O O . GLN C 1 11 ? 33.653 -5.700 27.007 1.00 22.16 11 GLN E O 1
ATOM 1232 N N A CYS C 1 12 ? 33.334 -7.332 28.526 0.50 18.39 12 CYS E N 1
ATOM 1233 N N B CYS C 1 12 ? 33.349 -7.350 28.483 0.50 19.04 12 CYS E N 1
ATOM 1234 C CA A CYS C 1 12 ? 33.393 -6.447 29.713 0.50 19.38 12 CYS E CA 1
ATOM 1235 C CA B CYS C 1 12 ? 33.414 -6.543 29.630 0.50 20.40 12 CYS E CA 1
ATOM 1236 C C A CYS C 1 12 ? 34.736 -5.768 29.869 0.50 18.03 12 CYS E C 1
ATOM 1237 C C B CYS C 1 12 ? 34.727 -5.810 29.864 0.50 18.49 12 CYS E C 1
ATOM 1238 O O A CYS C 1 12 ? 34.802 -4.532 30.086 0.50 19.29 12 CYS E O 1
ATOM 1239 O O B CYS C 1 12 ? 34.772 -4.580 30.095 0.50 19.33 12 CYS E O 1
ATOM 1244 N N . GLU C 1 13 ? 35.797 -6.566 29.740 1.00 18.71 13 GLU E N 1
ATOM 1245 C CA . GLU C 1 13 ? 37.165 -6.078 30.014 1.00 17.38 13 GLU E CA 1
ATOM 1246 C C . GLU C 1 13 ? 37.764 -5.199 28.926 1.00 20.05 13 GLU E C 1
ATOM 1247 O O . GLU C 1 13 ? 38.429 -4.194 29.226 1.00 19.65 13 GLU E O 1
ATOM 1253 N N . SER C 1 14 ? 37.550 -5.550 27.703 1.00 17.89 14 SER E N 1
ATOM 1254 C CA . SER C 1 14 ? 38.242 -4.906 26.576 1.00 19.78 14 SER E CA 1
ATOM 1255 C C . SER C 1 14 ? 37.342 -4.514 25.468 1.00 18.31 14 SER E C 1
ATOM 1256 O O . SER C 1 14 ? 37.821 -4.127 24.340 1.00 23.12 14 SER E O 1
ATOM 1259 N N . GLY C 1 15 ? 36.079 -4.738 25.584 1.00 19.52 15 GLY E N 1
ATOM 1260 C CA . GLY C 1 15 ? 35.154 -4.530 24.411 1.00 21.25 15 GLY E CA 1
ATOM 1261 C C . GLY C 1 15 ? 35.257 -5.647 23.372 1.00 18.64 15 GLY E C 1
ATOM 1262 O O . GLY C 1 15 ? 34.956 -5.420 22.226 1.00 18.58 15 GLY E O 1
ATOM 1263 N N . GLY C 1 16 ? 35.718 -6.833 23.737 1.00 17.89 16 GLY E N 1
ATOM 1264 C CA . GLY C 1 16 ? 35.886 -7.903 22.846 1.00 17.24 16 GLY E CA 1
ATOM 1265 C C . GLY C 1 16 ? 37.135 -7.852 21.927 1.00 17.81 16 GLY E C 1
ATOM 1266 O O . GLY C 1 16 ? 37.162 -8.486 20.904 1.00 18.58 16 GLY E O 1
ATOM 1267 N N . ASN C 1 17 ? 38.151 -7.125 22.323 1.00 17.16 17 ASN E N 1
ATOM 1268 C CA . ASN C 1 17 ? 39.363 -7.038 21.542 1.00 17.14 17 ASN E CA 1
ATOM 1269 C C . ASN C 1 17 ? 40.445 -7.946 22.119 1.00 14.03 17 ASN E C 1
ATOM 1270 O O . ASN C 1 17 ? 41.152 -7.550 23.109 1.00 16.58 17 ASN E O 1
ATOM 1275 N N . TRP C 1 18 ? 40.679 -9.067 21.507 1.00 13.82 18 TRP E N 1
ATOM 1276 C CA . TRP C 1 18 ? 41.588 -10.101 22.041 1.00 14.00 18 TRP E CA 1
ATOM 1277 C C . TRP C 1 18 ? 43.008 -9.646 21.857 1.00 15.92 18 TRP E C 1
ATOM 1278 O O . TRP C 1 18 ? 43.917 -10.122 22.556 1.00 17.30 18 TRP E O 1
ATOM 1289 N N . ALA C 1 19 ? 43.240 -8.668 20.946 1.00 13.45 19 ALA E N 1
ATOM 1290 C CA . ALA C 1 19 ? 44.579 -8.071 20.819 1.00 18.07 19 ALA E CA 1
ATOM 1291 C C . ALA C 1 19 ? 44.795 -6.753 21.519 1.00 19.80 19 ALA E C 1
ATOM 1292 O O . ALA C 1 19 ? 45.739 -6.025 21.232 1.00 18.49 19 ALA E O 1
ATOM 1294 N N . ALA C 1 20 ? 43.940 -6.391 22.492 1.00 16.68 20 ALA E N 1
ATOM 1295 C CA . ALA C 1 20 ? 44.047 -5.107 23.145 1.00 15.12 20 ALA E CA 1
ATOM 1296 C C . ALA C 1 20 ? 45.449 -4.858 23.755 1.00 17.25 20 ALA E C 1
ATOM 1297 O O . ALA C 1 20 ? 45.931 -5.651 24.567 1.00 18.71 20 ALA E O 1
ATOM 1299 N N . ASN C 1 21 ? 46.011 -3.704 23.455 1.00 16.35 21 ASN E N 1
ATOM 1300 C CA . ASN C 1 21 ? 47.276 -3.255 24.014 1.00 19.53 21 ASN E CA 1
ATOM 1301 C C . ASN C 1 21 ? 47.297 -1.775 23.928 1.00 20.11 21 ASN E C 1
ATOM 1302 O O . ASN C 1 21 ? 47.922 -1.185 23.037 1.00 22.87 21 ASN E O 1
ATOM 1307 N N . THR C 1 22 ? 46.538 -1.115 24.793 1.00 18.02 22 THR E N 1
ATOM 1308 C CA . THR C 1 22 ? 46.262 0.295 24.676 1.00 21.22 22 THR E CA 1
ATOM 1309 C C . THR C 1 22 ? 47.275 1.115 25.470 1.00 24.28 22 THR E C 1
ATOM 1310 O O . THR C 1 22 ? 47.261 2.368 25.425 1.00 27.06 22 THR E O 1
ATOM 1314 N N . GLY C 1 23 ? 48.152 0.463 26.235 1.00 22.13 23 GLY E N 1
ATOM 1315 C CA . GLY C 1 23 ? 49.119 1.213 27.065 1.00 23.45 23 GLY E CA 1
ATOM 1316 C C . GLY C 1 23 ? 48.600 1.522 28.476 1.00 24.48 23 GLY E C 1
ATOM 1317 O O . GLY C 1 23 ? 49.162 2.335 29.181 1.00 27.79 23 GLY E O 1
ATOM 1318 N N . ASN C 1 24 ? 47.614 0.805 28.944 1.00 22.32 24 ASN E N 1
ATOM 1319 C CA . ASN C 1 24 ? 47.086 0.906 30.315 1.00 24.03 24 ASN E CA 1
ATOM 1320 C C . ASN C 1 24 ? 47.659 -0.117 31.290 1.00 24.69 24 ASN E C 1
ATOM 1321 O O . ASN C 1 24 ? 47.073 -0.352 32.339 1.00 25.85 24 ASN E O 1
ATOM 1326 N N . GLY C 1 25 ? 48.706 -0.805 30.899 1.00 27.13 25 GLY E N 1
ATOM 1327 C CA . GLY C 1 25 ? 49.327 -1.798 31.775 1.00 27.93 25 GLY E CA 1
ATOM 1328 C C . GLY C 1 25 ? 48.687 -3.184 31.738 1.00 26.17 25 GLY E C 1
ATOM 1329 O O . GLY C 1 25 ? 49.102 -4.052 32.505 1.00 30.07 25 GLY E O 1
ATOM 1330 N N . LYS C 1 26 ? 47.670 -3.367 30.882 1.00 24.40 26 LYS E N 1
ATOM 1331 C CA . LYS C 1 26 ? 46.949 -4.582 30.772 1.00 27.61 26 LYS E CA 1
ATOM 1332 C C . LYS C 1 26 ? 46.867 -5.007 29.308 1.00 25.33 26 LYS E C 1
ATOM 1333 O O . LYS C 1 26 ? 47.032 -4.189 28.370 1.00 25.06 26 LYS E O 1
ATOM 1339 N N . TYR C 1 27 ? 46.731 -6.315 29.118 1.00 23.64 27 TYR E N 1
ATOM 1340 C CA . TYR C 1 27 ? 46.947 -6.902 27.809 1.00 22.58 27 TYR E CA 1
ATOM 1341 C C . TYR C 1 27 ? 45.945 -7.949 27.430 1.00 20.51 27 TYR E C 1
ATOM 1342 O O . TYR C 1 27 ? 45.593 -8.841 28.214 1.00 21.93 27 TYR E O 1
ATOM 1351 N N . GLY C 1 28 ? 45.443 -7.868 26.192 1.00 22.31 28 GLY E N 1
ATOM 1352 C CA . GLY C 1 28 ? 44.633 -8.874 25.600 1.00 17.57 28 GLY E CA 1
ATOM 1353 C C . GLY C 1 28 ? 43.170 -8.705 25.990 1.00 19.14 28 GLY E C 1
ATOM 1354 O O . GLY C 1 28 ? 42.781 -7.702 26.633 1.00 18.38 28 GLY E O 1
ATOM 1355 N N . GLY C 1 29 ? 42.381 -9.681 25.601 1.00 14.83 29 GLY E N 1
ATOM 1356 C CA . GLY C 1 29 ? 40.923 -9.560 25.675 1.00 16.39 29 GLY E CA 1
ATOM 1357 C C . GLY C 1 29 ? 40.440 -9.620 27.101 1.00 18.11 29 GLY E C 1
ATOM 1358 O O . GLY C 1 29 ? 39.377 -8.990 27.437 1.00 17.64 29 GLY E O 1
ATOM 1359 N N . LEU C 1 30 ? 41.194 -10.341 27.940 1.00 16.95 30 LEU E N 1
ATOM 1360 C CA . LEU C 1 30 ? 40.823 -10.412 29.349 1.00 19.91 30 LEU E CA 1
ATOM 1361 C C . LEU C 1 30 ? 41.649 -9.453 30.227 1.00 19.29 30 LEU E C 1
ATOM 1362 O O . LEU C 1 30 ? 41.541 -9.453 31.477 1.00 23.43 30 LEU E O 1
ATOM 1367 N N . GLN C 1 31 ? 42.456 -8.584 29.589 1.00 19.01 31 GLN E N 1
ATOM 1368 C CA . GLN C 1 31 ? 43.192 -7.532 30.301 1.00 19.04 31 GLN E CA 1
ATOM 1369 C C . GLN C 1 31 ? 44.084 -7.982 31.422 1.00 23.38 31 GLN E C 1
ATOM 1370 O O . GLN C 1 31 ? 44.004 -7.483 32.567 1.00 21.53 31 GLN E O 1
ATOM 1376 N N . PHE C 1 32 ? 44.950 -8.944 31.108 1.00 25.10 32 PHE E N 1
ATOM 1377 C CA . PHE C 1 32 ? 45.864 -9.523 32.066 1.00 27.11 32 PHE E CA 1
ATOM 1378 C C . PHE C 1 32 ? 46.955 -8.516 32.373 1.00 26.87 32 PHE E C 1
ATOM 1379 O O . PHE C 1 32 ? 47.463 -7.815 31.474 1.00 25.69 32 PHE E O 1
ATOM 1387 N N . LYS C 1 33 ? 47.340 -8.471 33.635 1.00 29.16 33 LYS E N 1
ATOM 1388 C CA . LYS C 1 33 ? 48.607 -7.839 34.046 1.00 32.80 33 LYS E CA 1
ATOM 1389 C C . LYS C 1 33 ? 49.779 -8.754 33.779 1.00 32.89 33 LYS E C 1
ATOM 1390 O O . LYS C 1 33 ? 49.638 -9.972 33.866 1.00 30.35 33 LYS E O 1
ATOM 1396 N N . PRO C 1 34 ? 50.935 -8.199 33.345 1.00 33.11 34 PRO E N 1
ATOM 1397 C CA . PRO C 1 34 ? 52.025 -9.141 33.025 1.00 35.57 34 PRO E CA 1
ATOM 1398 C C . PRO C 1 34 ? 52.387 -10.144 34.147 1.00 39.97 34 PRO E C 1
ATOM 1399 O O . PRO C 1 34 ? 52.718 -11.303 33.852 1.00 41.65 34 PRO E O 1
ATOM 1403 N N . ALA C 1 35 ? 52.388 -9.717 35.402 1.00 42.82 35 ALA E N 1
ATOM 1404 C CA . ALA C 1 35 ? 52.848 -10.606 36.498 1.00 48.90 35 ALA E CA 1
ATOM 1405 C C . ALA C 1 35 ? 51.879 -11.786 36.669 1.00 46.81 35 ALA E C 1
ATOM 1406 O O . ALA C 1 35 ? 52.310 -12.900 36.934 1.00 52.63 35 ALA E O 1
ATOM 1408 N N . THR C 1 36 ? 50.583 -11.555 36.521 1.00 43.20 36 THR E N 1
ATOM 1409 C CA . THR C 1 36 ? 49.591 -12.637 36.597 1.00 42.41 36 THR E CA 1
ATOM 1410 C C . THR C 1 36 ? 49.768 -13.591 35.419 1.00 39.77 36 THR E C 1
ATOM 1411 O O . THR C 1 36 ? 49.717 -14.834 35.590 1.00 40.24 36 THR E O 1
ATOM 1415 N N . TRP C 1 37 ? 49.936 -13.033 34.221 1.00 34.57 37 TRP E N 1
ATOM 1416 C CA . TRP C 1 37 ? 50.096 -13.846 33.014 1.00 32.48 37 TRP E CA 1
ATOM 1417 C C . TRP C 1 37 ? 51.288 -14.790 33.212 1.00 34.80 37 TRP E C 1
ATOM 1418 O O . TRP C 1 37 ? 51.134 -15.995 33.101 1.00 37.15 37 TRP E O 1
ATOM 1429 N N . ALA C 1 38 ? 52.422 -14.237 33.607 1.00 37.58 38 ALA E N 1
ATOM 1430 C CA . ALA C 1 38 ? 53.665 -15.035 33.778 1.00 42.41 38 ALA E CA 1
ATOM 1431 C C . ALA C 1 38 ? 53.549 -16.066 34.905 1.00 41.59 38 ALA E C 1
ATOM 1432 O O . ALA C 1 38 ? 53.983 -17.203 34.755 1.00 41.52 38 ALA E O 1
ATOM 1434 N N . ALA C 1 39 ? 52.937 -15.658 36.010 1.00 39.99 39 ALA E N 1
ATOM 1435 C CA . ALA C 1 39 ? 52.714 -16.527 37.136 1.00 41.72 39 ALA E CA 1
ATOM 1436 C C . ALA C 1 39 ? 51.922 -17.769 36.740 1.00 40.08 39 ALA E C 1
ATOM 1437 O O . ALA C 1 39 ? 52.152 -18.835 37.327 1.00 38.57 39 ALA E O 1
ATOM 1439 N N . PHE C 1 40 ? 50.988 -17.639 35.786 1.00 35.98 40 PHE E N 1
ATOM 1440 C CA . PHE C 1 40 ? 50.136 -18.767 35.411 1.00 37.70 40 PHE E CA 1
ATOM 1441 C C . PHE C 1 40 ? 50.504 -19.472 34.118 1.00 37.55 40 PHE E C 1
ATOM 1442 O O . PHE C 1 40 ? 49.678 -20.204 33.560 1.00 37.97 40 PHE E O 1
ATOM 1450 N N . GLY C 1 41 ? 51.751 -19.286 33.658 1.00 39.26 41 GLY E N 1
ATOM 1451 C CA . GLY C 1 41 ? 52.272 -20.055 32.535 1.00 40.73 41 GLY E CA 1
ATOM 1452 C C . GLY C 1 41 ? 52.271 -19.378 31.202 1.00 42.27 41 GLY E C 1
ATOM 1453 O O . GLY C 1 41 ? 52.669 -19.964 30.193 1.00 46.76 41 GLY E O 1
ATOM 1454 N N . GLY C 1 42 ? 51.801 -18.129 31.165 1.00 39.80 42 GLY E N 1
ATOM 1455 C CA . GLY C 1 42 ? 51.787 -17.392 29.928 1.00 39.23 42 GLY E CA 1
ATOM 1456 C C . GLY C 1 42 ? 53.162 -16.879 29.578 1.00 41.15 42 GLY E C 1
ATOM 1457 O O . GLY C 1 42 ? 53.935 -16.471 30.462 1.00 42.56 42 GLY E O 1
ATOM 1458 N N . VAL C 1 43 ? 53.476 -16.908 28.294 1.00 40.40 43 VAL E N 1
ATOM 1459 C CA . VAL C 1 43 ? 54.737 -16.350 27.836 1.00 42.50 43 VAL E CA 1
ATOM 1460 C C . VAL C 1 43 ? 54.423 -15.262 26.828 1.00 40.47 43 VAL E C 1
ATOM 1461 O O . VAL C 1 43 ? 53.376 -15.304 26.174 1.00 41.46 43 VAL E O 1
ATOM 1465 N N . GLY C 1 44 ? 55.314 -14.278 26.747 1.00 40.69 44 GLY E N 1
ATOM 1466 C CA . GLY C 1 44 ? 55.213 -13.204 25.809 1.00 39.29 44 GLY E CA 1
ATOM 1467 C C . GLY C 1 44 ? 54.051 -12.276 26.169 1.00 35.97 44 GLY E C 1
ATOM 1468 O O . GLY C 1 44 ? 53.520 -12.271 27.303 1.00 40.53 44 GLY E O 1
ATOM 1469 N N . ASN C 1 45 ? 53.715 -11.443 25.207 1.00 32.04 45 ASN E N 1
ATOM 1470 C CA . ASN C 1 45 ? 52.684 -10.440 25.394 1.00 28.24 45 ASN E CA 1
ATOM 1471 C C . ASN C 1 45 ? 51.369 -11.126 25.285 1.00 25.05 45 ASN E C 1
ATOM 1472 O O . ASN C 1 45 ? 51.068 -11.779 24.282 1.00 23.10 45 ASN E O 1
ATOM 1477 N N . PRO C 1 46 ? 50.484 -10.982 26.294 1.00 26.31 46 PRO E N 1
ATOM 1478 C CA . PRO C 1 46 ? 49.209 -11.597 26.148 1.00 24.08 46 PRO E CA 1
ATOM 1479 C C . PRO C 1 46 ? 48.395 -11.211 24.894 1.00 24.91 46 PRO E C 1
ATOM 1480 O O . PRO C 1 46 ? 47.525 -11.996 24.419 1.00 25.76 46 PRO E O 1
ATOM 1484 N N . ALA C 1 47 ? 48.576 -9.986 24.430 1.00 24.44 47 ALA E N 1
ATOM 1485 C CA . ALA C 1 47 ? 47.822 -9.465 23.293 1.00 23.50 47 ALA E CA 1
ATOM 1486 C C . ALA C 1 47 ? 48.231 -10.140 21.991 1.00 22.63 47 ALA E C 1
ATOM 1487 O O . ALA C 1 47 ? 47.567 -9.979 21.005 1.00 22.32 47 ALA E O 1
ATOM 1489 N N . ALA C 1 48 ? 49.374 -10.812 21.991 1.00 27.27 48 ALA E N 1
ATOM 1490 C CA . ALA C 1 48 ? 49.907 -11.557 20.823 1.00 24.91 48 ALA E CA 1
ATOM 1491 C C . ALA C 1 48 ? 49.535 -13.035 20.872 1.00 23.78 48 ALA E C 1
ATOM 1492 O O . ALA C 1 48 ? 49.739 -13.816 19.917 1.00 20.79 48 ALA E O 1
ATOM 1494 N N . ALA C 1 49 ? 48.980 -13.462 22.005 1.00 23.05 49 ALA E N 1
ATOM 1495 C CA . ALA C 1 49 ? 48.537 -14.795 22.200 1.00 22.99 49 ALA E CA 1
ATOM 1496 C C . ALA C 1 49 ? 47.188 -14.959 21.569 1.00 22.35 49 ALA E C 1
ATOM 1497 O O . ALA C 1 49 ? 46.458 -13.963 21.485 1.00 22.04 49 ALA E O 1
ATOM 1499 N N . SER C 1 50 ? 46.900 -16.145 21.031 1.00 24.13 50 SER E N 1
ATOM 1500 C CA . SER C 1 50 ? 45.557 -16.440 20.529 1.00 24.42 50 SER E CA 1
ATOM 1501 C C . SER C 1 50 ? 44.518 -16.246 21.638 1.00 22.98 50 SER E C 1
ATOM 1502 O O . SER C 1 50 ? 44.802 -16.360 22.837 1.00 21.17 50 SER E O 1
ATOM 1505 N N . ARG C 1 51 ? 43.275 -15.991 21.252 1.00 23.76 51 ARG E N 1
ATOM 1506 C CA . ARG C 1 51 ? 42.139 -16.060 22.200 1.00 22.98 51 ARG E CA 1
ATOM 1507 C C . ARG C 1 51 ? 42.222 -17.348 22.990 1.00 23.85 51 ARG E C 1
ATOM 1508 O O . ARG C 1 51 ? 42.007 -17.369 24.202 1.00 25.28 51 ARG E O 1
ATOM 1516 N N . GLU C 1 52 ? 42.436 -18.472 22.295 1.00 24.90 52 GLU E N 1
ATOM 1517 C CA . GLU C 1 52 ? 42.452 -19.798 22.957 1.00 26.00 52 GLU E CA 1
ATOM 1518 C C . GLU C 1 52 ? 43.564 -19.941 24.034 1.00 24.93 52 GLU E C 1
ATOM 1519 O O . GLU C 1 52 ? 43.276 -20.451 25.105 1.00 23.42 52 GLU E O 1
ATOM 1525 N N . GLN C 1 53 ? 44.748 -19.394 23.785 1.00 23.19 53 GLN E N 1
ATOM 1526 C CA . GLN C 1 53 ? 45.831 -19.365 24.735 1.00 25.03 53 GLN E CA 1
ATOM 1527 C C . GLN C 1 53 ? 45.518 -18.414 25.925 1.00 24.83 53 GLN E C 1
ATOM 1528 O O . GLN C 1 53 ? 45.832 -18.766 27.090 1.00 24.96 53 GLN E O 1
ATOM 1534 N N . GLN C 1 54 ? 44.901 -17.267 25.636 1.00 21.63 54 GLN E N 1
ATOM 1535 C CA . GLN C 1 54 ? 44.500 -16.329 26.694 1.00 21.96 54 GLN E CA 1
ATOM 1536 C C . GLN C 1 54 ? 43.483 -17.019 27.594 1.00 20.87 54 GLN E C 1
ATOM 1537 O O . GLN C 1 54 ? 43.520 -16.847 28.841 1.00 22.86 54 GLN E O 1
ATOM 1543 N N . ILE C 1 55 ? 42.527 -17.722 27.020 1.00 20.22 55 ILE E N 1
ATOM 1544 C CA . ILE C 1 55 ? 41.556 -18.452 27.773 1.00 22.88 55 ILE E CA 1
ATOM 1545 C C . ILE C 1 55 ? 42.196 -19.565 28.653 1.00 22.74 55 ILE E C 1
ATOM 1546 O O . ILE C 1 55 ? 41.718 -19.795 29.780 1.00 23.79 55 ILE E O 1
ATOM 1551 N N . ALA C 1 56 ? 43.189 -20.275 28.131 1.00 23.10 56 ALA E N 1
ATOM 1552 C CA . ALA C 1 56 ? 43.834 -21.388 28.833 1.00 25.92 56 ALA E CA 1
ATOM 1553 C C . ALA C 1 56 ? 44.464 -20.839 30.088 1.00 26.15 56 ALA E C 1
ATOM 1554 O O . ALA C 1 56 ? 44.288 -21.426 31.108 1.00 29.75 56 ALA E O 1
ATOM 1556 N N . VAL C 1 57 ? 45.116 -19.678 29.978 1.00 26.65 57 VAL E N 1
ATOM 1557 C CA . VAL C 1 57 ? 45.701 -19.028 31.120 1.00 27.27 57 VAL E CA 1
ATOM 1558 C C . VAL C 1 57 ? 44.601 -18.524 32.078 1.00 27.11 57 VAL E C 1
ATOM 1559 O O . VAL C 1 57 ? 44.708 -18.775 33.283 1.00 24.96 57 VAL E O 1
ATOM 1563 N N . ALA C 1 58 ? 43.511 -17.951 31.557 1.00 24.00 58 ALA E N 1
ATOM 1564 C CA . ALA C 1 58 ? 42.384 -17.544 32.446 1.00 26.63 58 ALA E CA 1
ATOM 1565 C C . ALA C 1 58 ? 41.758 -18.681 33.243 1.00 27.25 58 ALA E C 1
ATOM 1566 O O . ALA C 1 58 ? 41.511 -18.527 34.434 1.00 28.74 58 ALA E O 1
ATOM 1568 N N . ASN C 1 59 ? 41.585 -19.849 32.633 1.00 29.57 59 ASN E N 1
ATOM 1569 C CA . ASN C 1 59 ? 41.077 -21.002 33.301 1.00 29.94 59 ASN E CA 1
ATOM 1570 C C . ASN C 1 59 ? 41.954 -21.467 34.480 1.00 31.54 59 ASN E C 1
ATOM 1571 O O . ASN C 1 59 ? 41.453 -21.767 35.551 1.00 29.91 59 ASN E O 1
ATOM 1576 N N . ARG C 1 60 ? 43.269 -21.389 34.327 1.00 32.24 60 ARG E N 1
ATOM 1577 C CA . ARG C 1 60 ? 44.197 -21.619 35.439 1.00 34.41 60 ARG E CA 1
ATOM 1578 C C . ARG C 1 60 ? 44.064 -20.597 36.587 1.00 34.23 60 ARG E C 1
ATOM 1579 O O . ARG C 1 60 ? 44.051 -20.975 37.780 1.00 30.10 60 ARG E O 1
ATOM 1587 N N . VAL C 1 61 ? 43.954 -19.327 36.234 1.00 30.21 61 VAL E N 1
ATOM 1588 C CA . VAL C 1 61 ? 43.754 -18.235 37.206 1.00 32.01 61 VAL E CA 1
ATOM 1589 C C . VAL C 1 61 ? 42.476 -18.461 37.962 1.00 32.18 61 VAL E C 1
ATOM 1590 O O . VAL C 1 61 ? 42.430 -18.256 39.199 1.00 40.06 61 VAL E O 1
ATOM 1594 N N . LEU C 1 62 ? 41.437 -18.859 37.261 1.00 29.85 62 LEU E N 1
ATOM 1595 C CA . LEU C 1 62 ? 40.129 -19.106 37.880 1.00 34.03 62 LEU E CA 1
ATOM 1596 C C . LEU C 1 62 ? 40.215 -20.179 38.931 1.00 35.17 62 LEU E C 1
ATOM 1597 O O . LEU C 1 62 ? 39.703 -20.035 40.049 1.00 36.49 62 LEU E O 1
ATOM 1602 N N . ALA C 1 63 ? 40.858 -21.301 38.567 1.00 37.58 63 ALA E N 1
ATOM 1603 C CA . ALA C 1 63 ? 41.050 -22.410 39.495 1.00 38.88 63 ALA E CA 1
ATOM 1604 C C . ALA C 1 63 ? 41.797 -21.991 40.773 1.00 40.86 63 ALA E C 1
ATOM 1605 O O . ALA C 1 63 ? 41.426 -22.370 41.847 1.00 42.70 63 ALA E O 1
ATOM 1607 N N . GLU C 1 64 ? 42.863 -21.212 40.656 1.00 41.64 64 GLU E N 1
ATOM 1608 C CA . GLU C 1 64 ? 43.687 -20.839 41.817 1.00 45.58 64 GLU E CA 1
ATOM 1609 C C . GLU C 1 64 ? 43.129 -19.651 42.651 1.00 45.83 64 GLU E C 1
ATOM 1610 O O . GLU C 1 64 ? 43.281 -19.640 43.865 1.00 42.88 64 GLU E O 1
ATOM 1616 N N . GLN C 1 65 ? 42.554 -18.643 41.988 1.00 43.85 65 GLN E N 1
ATOM 1617 C CA . GLN C 1 65 ? 42.167 -17.343 42.581 1.00 44.16 65 GLN E CA 1
ATOM 1618 C C . GLN C 1 65 ? 40.641 -17.052 42.572 1.00 44.22 65 GLN E C 1
ATOM 1619 O O . GLN C 1 65 ? 40.179 -16.118 43.246 1.00 44.90 65 GLN E O 1
ATOM 1625 N N . GLY C 1 66 ? 39.876 -17.798 41.773 1.00 38.29 66 GLY E N 1
ATOM 1626 C CA . GLY C 1 66 ? 38.451 -17.535 41.621 1.00 38.43 66 GLY E CA 1
ATOM 1627 C C . GLY C 1 66 ? 38.197 -16.299 40.769 1.00 37.13 66 GLY E C 1
ATOM 1628 O O . GLY C 1 66 ? 39.108 -15.713 40.160 1.00 36.63 66 GLY E O 1
ATOM 1629 N N . LEU C 1 67 ? 36.919 -15.943 40.658 1.00 36.84 67 LEU E N 1
ATOM 1630 C CA . LEU C 1 67 ? 36.533 -14.814 39.819 1.00 34.25 67 LEU E CA 1
ATOM 1631 C C . LEU C 1 67 ? 36.968 -13.486 40.467 1.00 34.69 67 LEU E C 1
ATOM 1632 O O . LEU C 1 67 ? 36.842 -12.459 39.824 1.00 31.70 67 LEU E O 1
ATOM 1637 N N . ASP C 1 68 ? 37.484 -13.529 41.697 1.00 37.64 68 ASP E N 1
ATOM 1638 C CA . ASP C 1 68 ? 38.079 -12.345 42.361 1.00 42.81 68 ASP E CA 1
ATOM 1639 C C . ASP C 1 68 ? 39.206 -11.748 41.503 1.00 41.50 68 ASP E C 1
ATOM 1640 O O . ASP C 1 68 ? 39.572 -10.581 41.654 1.00 38.88 68 ASP E O 1
ATOM 1645 N N . ALA C 1 69 ? 39.737 -12.516 40.570 1.00 39.32 69 ALA E N 1
ATOM 1646 C CA . ALA C 1 69 ? 40.731 -11.946 39.706 1.00 37.46 69 ALA E CA 1
ATOM 1647 C C . ALA C 1 69 ? 40.152 -10.877 38.733 1.00 36.91 69 ALA E C 1
ATOM 1648 O O . ALA C 1 69 ? 40.931 -10.150 38.121 1.00 36.30 69 ALA E O 1
ATOM 1650 N N . TRP C 1 70 ? 38.822 -10.887 38.509 1.00 32.45 70 TRP E N 1
ATOM 1651 C CA . TRP C 1 70 ? 38.119 -9.975 37.613 1.00 30.04 70 TRP E CA 1
ATOM 1652 C C . TRP C 1 70 ? 36.973 -9.400 38.445 1.00 36.69 70 TRP E C 1
ATOM 1653 O O . TRP C 1 70 ? 35.836 -9.843 38.360 1.00 32.01 70 TRP E O 1
ATOM 1664 N N . PRO C 1 71 ? 37.289 -8.440 39.321 1.00 39.72 71 PRO E N 1
ATOM 1665 C CA . PRO C 1 71 ? 36.313 -8.156 40.377 1.00 41.35 71 PRO E CA 1
ATOM 1666 C C . PRO C 1 71 ? 34.953 -7.571 39.903 1.00 40.33 71 PRO E C 1
ATOM 1667 O O . PRO C 1 71 ? 33.943 -7.819 40.569 1.00 41.02 71 PRO E O 1
ATOM 1671 N N . THR C 1 72 ? 34.907 -6.879 38.770 1.00 36.83 72 THR E N 1
ATOM 1672 C CA . THR C 1 72 ? 33.628 -6.364 38.205 1.00 36.82 72 THR E CA 1
ATOM 1673 C C . THR C 1 72 ? 33.114 -7.144 37.017 1.00 34.02 72 THR E C 1
ATOM 1674 O O . THR C 1 72 ? 31.920 -7.505 36.950 1.00 33.14 72 THR E O 1
ATOM 1678 N N . CYS C 1 73 ? 34.063 -7.566 36.163 1.00 28.39 73 CYS E N 1
ATOM 1679 C CA . CYS C 1 73 ? 33.759 -8.337 34.983 1.00 28.37 73 CYS E CA 1
ATOM 1680 C C . CYS C 1 73 ? 33.559 -9.856 35.174 1.00 27.82 73 CYS E C 1
ATOM 1681 O O . CYS C 1 73 ? 32.935 -10.494 34.360 1.00 28.56 73 CYS E O 1
ATOM 1684 N N . GLY C 1 74 ? 33.996 -10.393 36.288 1.00 31.49 74 GLY E N 1
ATOM 1685 C CA . GLY C 1 74 ? 33.829 -11.818 36.563 1.00 32.69 74 GLY E CA 1
ATOM 1686 C C . GLY C 1 74 ? 32.424 -12.357 36.448 1.00 31.31 74 GLY E C 1
ATOM 1687 O O . GLY C 1 74 ? 32.233 -13.424 35.877 1.00 31.04 74 GLY E O 1
ATOM 1688 N N . ALA C 1 75 ? 31.453 -11.592 36.921 1.00 33.40 75 ALA E N 1
ATOM 1689 C CA . ALA C 1 75 ? 30.018 -12.022 36.876 1.00 32.43 75 ALA E CA 1
ATOM 1690 C C . ALA C 1 75 ? 29.535 -12.315 35.464 1.00 32.29 75 ALA E C 1
ATOM 1691 O O . ALA C 1 75 ? 28.615 -13.105 35.267 1.00 29.51 75 ALA E O 1
ATOM 1693 N N . ALA C 1 76 ? 30.143 -11.658 34.462 1.00 28.44 76 ALA E N 1
ATOM 1694 C CA . ALA C 1 76 ? 29.768 -11.884 33.074 1.00 30.77 76 ALA E CA 1
ATOM 1695 C C . ALA C 1 76 ? 30.087 -13.319 32.611 1.00 29.14 76 ALA E C 1
ATOM 1696 O O . ALA C 1 76 ? 29.457 -13.805 31.674 1.00 30.69 76 ALA E O 1
ATOM 1698 N N . SER C 1 77 ? 30.968 -14.018 33.324 1.00 25.55 77 SER E N 1
ATOM 1699 C CA . SER C 1 77 ? 31.243 -15.411 33.058 1.00 25.73 77 SER E CA 1
ATOM 1700 C C . SER C 1 77 ? 30.005 -16.300 33.116 1.00 28.99 77 SER E C 1
ATOM 1701 O O . SER C 1 77 ? 29.995 -17.423 32.580 1.00 27.02 77 SER E O 1
ATOM 1704 N N . GLY C 1 78 ? 28.975 -15.841 33.806 1.00 30.23 78 GLY E N 1
ATOM 1705 C CA . GLY C 1 78 ? 27.782 -16.668 34.019 1.00 32.48 78 GLY E CA 1
ATOM 1706 C C . GLY C 1 78 ? 27.926 -17.652 35.161 1.00 32.50 78 GLY E C 1
ATOM 1707 O O . GLY C 1 78 ? 26.984 -18.364 35.473 1.00 35.36 78 GLY E O 1
ATOM 1708 N N . LEU C 1 79 ? 29.069 -17.680 35.841 1.00 33.07 79 LEU E N 1
ATOM 1709 C CA . LEU C 1 79 ? 29.231 -18.491 37.026 1.00 34.98 79 LEU E CA 1
ATOM 1710 C C . LEU C 1 79 ? 28.769 -17.702 38.239 1.00 38.66 79 LEU E C 1
ATOM 1711 O O . LEU C 1 79 ? 29.143 -16.548 38.382 1.00 39.91 79 LEU E O 1
ATOM 1716 N N . PRO C 1 80 ? 27.995 -18.319 39.136 1.00 44.44 80 PRO E N 1
ATOM 1717 C CA . PRO C 1 80 ? 27.592 -17.544 40.321 1.00 47.99 80 PRO E CA 1
ATOM 1718 C C . PRO C 1 80 ? 28.790 -17.012 41.130 1.00 46.33 80 PRO E C 1
ATOM 1719 O O . PRO C 1 80 ? 29.588 -17.765 41.685 1.00 41.50 80 PRO E O 1
ATOM 1723 N N . ILE C 1 81 ? 28.841 -15.701 41.257 1.00 47.70 81 ILE E N 1
ATOM 1724 C CA . ILE C 1 81 ? 29.992 -15.060 41.902 1.00 50.91 81 ILE E CA 1
ATOM 1725 C C . ILE C 1 81 ? 30.118 -15.471 43.378 1.00 49.04 81 ILE E C 1
ATOM 1726 O O . ILE C 1 81 ? 31.227 -15.583 43.897 1.00 47.49 81 ILE E O 1
ATOM 1731 N N . ALA C 1 82 ? 29.000 -15.719 44.056 1.00 48.29 82 ALA 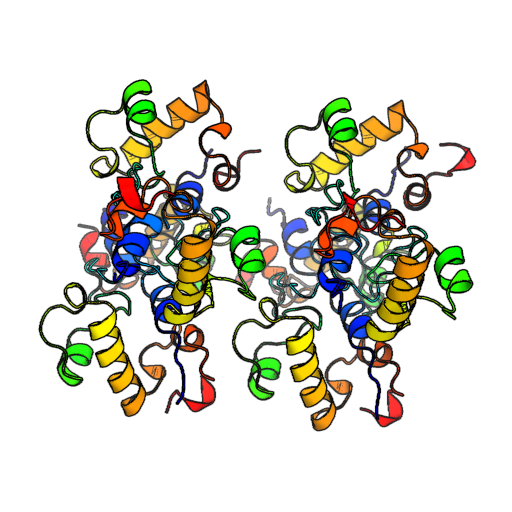E N 1
ATOM 1732 C CA . ALA C 1 82 ? 29.060 -16.093 45.456 1.00 51.12 82 ALA E CA 1
ATOM 1733 C C . ALA C 1 82 ? 29.758 -17.458 45.670 1.00 50.53 82 ALA E C 1
ATOM 1734 O O . ALA C 1 82 ? 30.280 -17.711 46.743 1.00 50.81 82 ALA E O 1
ATOM 1736 N N . LEU C 1 83 ? 29.767 -18.321 44.648 1.00 45.73 83 LEU E N 1
ATOM 1737 C CA . LEU C 1 83 ? 30.315 -19.686 44.776 1.00 45.87 83 LEU E CA 1
ATOM 1738 C C . LEU C 1 83 ? 31.707 -19.806 44.218 1.00 44.45 83 LEU E C 1
ATOM 1739 O O . LEU C 1 83 ? 32.423 -20.718 44.552 1.00 42.66 83 LEU E O 1
ATOM 1744 N N . TRP C 1 84 ? 32.084 -18.885 43.338 1.00 41.67 84 TRP E N 1
ATOM 1745 C CA . TRP C 1 84 ? 33.296 -19.060 42.580 1.00 43.51 84 TRP E CA 1
ATOM 1746 C C . TRP C 1 84 ? 34.385 -18.034 42.868 1.00 47.04 84 TRP E C 1
ATOM 1747 O O . TRP C 1 84 ? 35.114 -17.676 41.979 1.00 44.10 84 TRP E O 1
ATOM 1758 N N . SER C 1 85 ? 34.537 -17.578 44.122 1.00 53.12 85 SER E N 1
ATOM 1759 C CA . SER C 1 85 ? 35.791 -16.946 44.473 1.00 57.03 85 SER E CA 1
ATOM 1760 C C . SER C 1 85 ? 36.645 -17.671 45.525 1.00 58.70 85 SER E C 1
ATOM 1761 O O . SER C 1 85 ? 36.954 -17.122 46.576 1.00 66.00 85 SER E O 1
ATOM 1764 N N . LYS C 1 86 ? 36.948 -18.944 45.182 1.00 63.28 86 LYS E N 1
ATOM 1765 C CA . LYS C 1 86 ? 38.007 -19.856 45.757 1.00 60.36 86 LYS E CA 1
ATOM 1766 C C . LYS C 1 86 ? 39.389 -19.300 46.137 1.00 63.39 86 LYS E C 1
ATOM 1767 O O . LYS C 1 86 ? 39.812 -18.235 45.690 1.00 67.87 86 LYS E O 1
ATOM 1769 N N . SER D 1 3 ? 15.446 21.873 20.259 1.00 44.44 3 SER X N 1
ATOM 1770 C CA . SER D 1 3 ? 14.029 21.468 19.944 1.00 41.60 3 SER X CA 1
ATOM 1771 C C . SER D 1 3 ? 13.896 19.942 19.783 1.00 39.77 3 SER X C 1
ATOM 1772 O O . SER D 1 3 ? 14.534 19.350 18.931 1.00 40.96 3 SER X O 1
ATOM 1775 N N . PRO D 1 4 ? 13.042 19.321 20.633 1.00 41.42 4 PRO X N 1
ATOM 1776 C CA . PRO D 1 4 ? 13.082 17.895 20.780 1.00 39.78 4 PRO X CA 1
ATOM 1777 C C . PRO D 1 4 ? 12.605 17.233 19.488 1.00 32.88 4 PRO X C 1
ATOM 1778 O O . PRO D 1 4 ? 11.636 17.721 18.864 1.00 29.09 4 PRO X O 1
ATOM 1782 N N . ASN D 1 5 ? 13.313 16.194 19.066 1.00 32.44 5 ASN X N 1
ATOM 1783 C CA . ASN D 1 5 ? 12.855 15.449 17.909 1.00 27.40 5 ASN X CA 1
ATOM 1784 C C . ASN D 1 5 ? 11.861 14.327 18.354 1.00 24.81 5 ASN X C 1
ATOM 1785 O O . ASN D 1 5 ? 12.302 13.221 18.666 1.00 25.89 5 ASN X O 1
ATOM 1790 N N . TRP D 1 6 ? 10.547 14.665 18.452 1.00 23.22 6 TRP X N 1
ATOM 1791 C CA . TRP D 1 6 ? 9.532 13.726 18.945 1.00 19.47 6 TRP X CA 1
ATOM 1792 C C . TRP D 1 6 ? 9.300 12.660 17.844 1.00 19.18 6 TRP X C 1
ATOM 1793 O O . TRP D 1 6 ? 8.877 11.554 18.177 1.00 19.36 6 TRP X O 1
ATOM 1804 N N . ASP D 1 7 ? 9.706 12.915 16.579 1.00 18.04 7 ASP X N 1
ATOM 1805 C CA . ASP D 1 7 ? 9.593 11.900 15.521 1.00 18.32 7 ASP X CA 1
ATOM 1806 C C . ASP D 1 7 ? 10.648 10.748 15.718 1.00 17.28 7 ASP X C 1
ATOM 1807 O O . ASP D 1 7 ? 10.295 9.598 15.681 1.00 18.03 7 ASP X O 1
ATOM 1812 N N . ALA D 1 8 ? 11.857 11.115 16.109 1.00 17.14 8 ALA X N 1
ATOM 1813 C CA . ALA D 1 8 ? 12.857 10.157 16.583 1.00 19.60 8 ALA X CA 1
ATOM 1814 C C . ALA D 1 8 ? 12.479 9.387 17.843 1.00 19.13 8 ALA X C 1
ATOM 1815 O O . ALA D 1 8 ? 12.650 8.150 17.874 1.00 19.30 8 ALA X O 1
ATOM 1817 N N . VAL D 1 9 ? 11.930 10.047 18.866 1.00 17.75 9 VAL X N 1
ATOM 1818 C CA . VAL D 1 9 ? 11.426 9.361 20.044 1.00 20.05 9 VAL X CA 1
ATOM 1819 C C . VAL D 1 9 ? 10.241 8.369 19.642 1.00 18.22 9 VAL X C 1
ATOM 1820 O O . VAL D 1 9 ? 10.141 7.228 20.142 1.00 20.94 9 VAL X O 1
ATOM 1824 N N . ALA D 1 10 ? 9.327 8.813 18.814 1.00 18.08 10 ALA X N 1
ATOM 1825 C CA . ALA D 1 10 ? 8.153 7.920 18.369 1.00 17.77 10 ALA X CA 1
ATOM 1826 C C . ALA D 1 10 ? 8.655 6.763 17.587 1.00 16.73 10 ALA X C 1
ATOM 1827 O O . ALA D 1 10 ? 8.103 5.651 17.688 1.00 16.00 10 ALA X O 1
ATOM 1829 N N . GLN D 1 11 ? 9.711 6.938 16.829 1.00 17.85 11 GLN X N 1
ATOM 1830 C CA . GLN D 1 11 ? 10.368 5.779 16.072 1.00 19.66 11 GLN X CA 1
ATOM 1831 C C . GLN D 1 11 ? 10.775 4.716 17.112 1.00 19.55 11 GLN X C 1
ATOM 1832 O O . GLN D 1 11 ? 10.552 3.482 16.970 1.00 24.02 11 GLN X O 1
ATOM 1838 N N . CYS D 1 12 ? 11.421 5.205 18.169 1.00 19.91 12 CYS X N 1
ATOM 1839 C CA . CYS D 1 12 ? 11.904 4.319 19.322 1.00 22.24 12 CYS X CA 1
ATOM 1840 C C . CYS D 1 12 ? 10.768 3.646 20.046 1.00 19.55 12 CYS X C 1
ATOM 1841 O O . CYS D 1 12 ? 10.827 2.396 20.290 1.00 19.58 12 CYS X O 1
ATOM 1844 N N . GLU D 1 13 ? 9.726 4.432 20.366 1.00 21.09 13 GLU X N 1
ATOM 1845 C CA . GLU D 1 13 ? 8.635 3.937 21.158 1.00 20.03 13 GLU X CA 1
ATOM 1846 C C . GLU D 1 13 ? 7.748 2.980 20.414 1.00 19.78 13 GLU X C 1
ATOM 1847 O O . GLU D 1 13 ? 7.205 2.019 21.017 1.00 25.02 13 GLU X O 1
ATOM 1853 N N . SER D 1 14 ? 7.390 3.293 19.179 1.00 18.50 14 SER X N 1
ATOM 1854 C CA . SER D 1 14 ? 6.229 2.607 18.457 1.00 19.21 14 SER X CA 1
ATOM 1855 C C . SER D 1 14 ? 6.560 2.122 17.094 1.00 21.45 14 SER X C 1
ATOM 1856 O O . SER D 1 14 ? 5.703 1.799 16.332 1.00 21.20 14 SER X O 1
ATOM 1859 N N . GLY D 1 15 ? 7.794 2.351 16.680 1.00 22.15 15 GLY X N 1
ATOM 1860 C CA . GLY D 1 15 ? 8.183 2.222 15.244 1.00 24.17 15 GLY X CA 1
ATOM 1861 C C . GLY D 1 15 ? 7.617 3.319 14.374 1.00 19.60 15 GLY X C 1
ATOM 1862 O O . GLY D 1 15 ? 7.363 3.058 13.222 1.00 19.45 15 GLY X O 1
ATOM 1863 N N . GLY D 1 16 ? 7.338 4.490 14.904 1.00 21.06 16 GLY X N 1
ATOM 1864 C CA . GLY D 1 16 ? 6.716 5.572 14.121 1.00 21.94 16 GLY X CA 1
ATOM 1865 C C . GLY D 1 16 ? 5.201 5.464 13.809 1.00 20.18 16 GLY X C 1
ATOM 1866 O O . GLY D 1 16 ? 4.724 6.005 12.814 1.00 22.96 16 GLY X O 1
ATOM 1867 N N . ASN D 1 17 ? 4.454 4.795 14.646 1.00 17.78 17 ASN X N 1
ATOM 1868 C CA . ASN D 1 17 ? 3.003 4.577 14.425 1.00 18.41 17 ASN X CA 1
ATOM 1869 C C . ASN D 1 17 ? 2.206 5.495 15.361 1.00 18.39 17 ASN X C 1
ATOM 1870 O O . ASN D 1 17 ? 2.043 5.150 16.543 1.00 16.53 17 ASN X O 1
ATOM 1875 N N . TRP D 1 18 ? 1.789 6.656 14.832 1.00 18.42 18 TRP X N 1
ATOM 1876 C CA . TRP D 1 18 ? 1.139 7.666 15.681 1.00 19.25 18 TRP X CA 1
ATOM 1877 C C . TRP D 1 18 ? -0.231 7.132 16.223 1.00 22.21 18 TRP X C 1
ATOM 1878 O O . TRP D 1 18 ? -0.768 7.678 17.167 1.00 20.32 18 TRP X O 1
ATOM 1889 N N . ALA D 1 19 ? -0.785 6.156 15.553 1.00 20.35 19 ALA X N 1
ATOM 1890 C CA . ALA D 1 19 ? -2.123 5.587 15.922 1.00 22.79 19 ALA X CA 1
ATOM 1891 C C . ALA D 1 19 ? -1.915 4.270 16.714 1.00 25.87 19 ALA X C 1
ATOM 1892 O O . ALA D 1 19 ? -2.886 3.533 16.867 1.00 25.11 19 ALA X O 1
ATOM 1894 N N . ALA D 1 20 ? -0.673 3.982 17.226 1.00 18.82 20 ALA X N 1
ATOM 1895 C CA . ALA D 1 20 ? -0.475 2.711 17.897 1.00 22.20 20 ALA X CA 1
ATOM 1896 C C . ALA D 1 20 ? -1.512 2.473 18.998 1.00 22.55 20 ALA X C 1
ATOM 1897 O O . ALA D 1 20 ? -1.627 3.269 19.924 1.00 23.37 20 ALA X O 1
ATOM 1899 N N . ASN D 1 21 ? -2.137 1.287 18.955 1.00 22.95 21 ASN X N 1
ATOM 1900 C CA . ASN D 1 21 ? -3.005 0.814 20.040 1.00 27.65 21 ASN X CA 1
ATOM 1901 C C . ASN D 1 21 ? -3.008 -0.642 20.050 1.00 29.17 21 ASN X C 1
ATOM 1902 O O . ASN D 1 21 ? -3.931 -1.280 19.570 1.00 30.38 21 ASN X O 1
ATOM 1907 N N . THR D 1 22 ? -1.971 -1.230 20.611 1.00 31.12 22 THR X N 1
ATOM 1908 C CA . THR D 1 22 ? -1.784 -2.649 20.475 1.00 31.13 22 THR X CA 1
ATOM 1909 C C . THR D 1 22 ? -2.362 -3.510 21.613 1.00 29.80 22 THR X C 1
ATOM 1910 O O . THR D 1 22 ? -2.217 -4.723 21.609 1.00 28.56 22 THR X O 1
ATOM 1914 N N . GLY D 1 23 ? -2.874 -2.856 22.644 1.00 28.44 23 GLY X N 1
ATOM 1915 C CA . GLY D 1 23 ? -3.318 -3.522 23.878 1.00 28.51 23 GLY X CA 1
ATOM 1916 C C . GLY D 1 23 ? -2.279 -3.642 24.981 1.00 29.25 23 GLY X C 1
ATOM 1917 O O . GLY D 1 23 ? -2.430 -4.452 25.875 1.00 30.00 23 GLY X O 1
ATOM 1918 N N . ASN D 1 24 ? -1.133 -2.929 24.878 1.00 25.73 24 ASN X N 1
ATOM 1919 C CA . ASN D 1 24 ? -0.088 -3.030 25.862 1.00 26.49 24 ASN X CA 1
ATOM 1920 C C . ASN D 1 24 ? -0.245 -1.980 26.989 1.00 29.89 24 ASN X C 1
ATOM 1921 O O . ASN D 1 24 ? 0.729 -1.722 27.691 1.00 26.66 24 ASN X O 1
ATOM 1926 N N . GLY D 1 25 ? -1.384 -1.317 27.049 1.00 29.94 25 GLY X N 1
ATOM 1927 C CA . GLY D 1 25 ? -1.573 -0.300 28.024 1.00 33.52 25 GLY X CA 1
ATOM 1928 C C . GLY D 1 25 ? -0.969 1.062 27.688 1.00 28.38 25 GLY X C 1
ATOM 1929 O O . GLY D 1 25 ? -1.071 1.964 28.534 1.00 29.30 25 GLY X O 1
ATOM 1930 N N . LYS D 1 26 ? -0.415 1.224 26.496 1.00 28.92 26 LYS X N 1
ATOM 1931 C CA . LYS D 1 26 ? 0.133 2.461 26.018 1.00 26.20 26 LYS X CA 1
ATOM 1932 C C . LYS D 1 26 ? -0.454 2.803 24.643 1.00 25.72 26 LYS X C 1
ATOM 1933 O O . LYS D 1 26 ? -0.932 1.949 23.881 1.00 26.24 26 LYS X O 1
ATOM 1939 N N . TYR D 1 27 ? -0.435 4.080 24.372 1.00 23.71 27 TYR X N 1
ATOM 1940 C CA . TYR D 1 27 ? -1.191 4.603 23.261 1.00 22.50 27 TYR X CA 1
ATOM 1941 C C . TYR D 1 27 ? -0.375 5.636 22.443 1.00 21.76 27 TYR X C 1
ATOM 1942 O O . TYR D 1 27 ? 0.201 6.546 23.008 1.00 23.70 27 TYR X O 1
ATOM 1951 N N . GLY D 1 28 ? -0.502 5.515 21.125 1.00 22.47 28 GLY X N 1
ATOM 1952 C CA . GLY D 1 28 ? -0.068 6.533 20.154 1.00 19.35 28 GLY X CA 1
ATOM 1953 C C . GLY D 1 28 ? 1.408 6.348 19.884 1.00 17.52 28 GLY X C 1
ATOM 1954 O O . GLY D 1 28 ? 2.068 5.399 20.387 1.00 19.89 28 GLY X O 1
ATOM 1955 N N . GLY D 1 29 ? 1.966 7.326 19.232 1.00 18.01 29 GLY X N 1
ATOM 1956 C CA . GLY D 1 29 ? 3.348 7.255 18.731 1.00 17.96 29 GLY X CA 1
ATOM 1957 C C . GLY D 1 29 ? 4.353 7.291 19.786 1.00 19.60 29 GLY X C 1
ATOM 1958 O O . GLY D 1 29 ? 5.467 6.746 19.641 1.00 16.66 29 GLY X O 1
ATOM 1959 N N . LEU D 1 30 ? 3.989 7.975 20.889 1.00 20.02 30 LEU X N 1
ATOM 1960 C CA . LEU D 1 30 ? 4.894 8.169 21.962 1.00 18.24 30 LEU X CA 1
ATOM 1961 C C . LEU D 1 30 ? 4.550 7.212 23.143 1.00 22.97 30 LEU X C 1
ATOM 1962 O O . LEU D 1 30 ? 5.185 7.309 24.201 1.00 25.11 30 LEU X O 1
ATOM 1967 N N . GLN D 1 31 ? 3.602 6.280 22.910 1.00 20.19 31 GLN X N 1
ATOM 1968 C CA . GLN D 1 31 ? 3.292 5.222 23.845 1.00 20.34 31 GLN X CA 1
ATOM 1969 C C . GLN D 1 31 ? 2.962 5.820 25.242 1.00 21.83 31 GLN X C 1
ATOM 1970 O O . GLN D 1 31 ? 3.488 5.395 26.248 1.00 22.25 31 GLN X O 1
ATOM 1976 N N . PHE D 1 32 ? 2.050 6.782 25.258 1.00 22.52 32 PHE X N 1
ATOM 1977 C CA . PHE D 1 32 ? 1.554 7.408 26.551 1.00 27.69 32 PHE X CA 1
ATOM 1978 C C . PHE D 1 32 ? 0.721 6.429 27.360 1.00 29.13 32 PHE X C 1
ATOM 1979 O O . PHE D 1 32 ? -0.102 5.669 26.781 1.00 29.05 32 PHE X O 1
ATOM 1987 N N . LYS D 1 33 ? 0.911 6.437 28.677 1.00 32.57 33 LYS X N 1
ATOM 1988 C CA . LYS D 1 33 ? -0.043 5.796 29.606 1.00 36.44 33 LYS X CA 1
ATOM 1989 C C . LYS D 1 33 ? -1.254 6.705 29.800 1.00 36.22 33 LYS X C 1
ATOM 1990 O O . LYS D 1 33 ? -1.114 7.917 29.784 1.00 35.05 33 LYS X O 1
ATOM 1996 N N . PRO D 1 34 ? -2.461 6.150 29.938 1.00 38.20 34 PRO X N 1
ATOM 1997 C CA . PRO D 1 34 ? -3.629 7.042 30.081 1.00 39.72 34 PRO X CA 1
ATOM 1998 C C . PRO D 1 34 ? -3.508 8.071 31.232 1.00 40.49 34 PRO X C 1
ATOM 1999 O O . PRO D 1 34 ? -3.951 9.197 31.066 1.00 43.25 34 PRO X O 1
ATOM 2003 N N . ALA D 1 35 ? -2.924 7.685 32.369 1.00 41.32 35 ALA X N 1
ATOM 2004 C CA . ALA D 1 35 ? -2.893 8.602 33.531 1.00 47.12 35 ALA X CA 1
ATOM 2005 C C . ALA D 1 35 ? -1.978 9.807 33.255 1.00 46.97 35 ALA X C 1
ATOM 2006 O O . ALA D 1 35 ? -2.305 10.919 33.653 1.00 40.16 35 ALA X O 1
ATOM 2008 N N . THR D 1 36 ? -0.863 9.591 32.544 1.00 44.07 36 THR X N 1
ATOM 2009 C CA . THR D 1 36 ? 0.036 10.680 32.152 1.00 45.39 36 THR X CA 1
ATOM 2010 C C . THR D 1 36 ? -0.649 11.608 31.128 1.00 42.22 36 THR X C 1
ATOM 2011 O O . THR D 1 36 ? -0.607 12.843 31.251 1.00 40.40 36 THR X O 1
ATOM 2015 N N . TRP D 1 37 ? -1.292 11.015 30.140 1.00 34.41 37 TRP X N 1
ATOM 2016 C CA . TRP D 1 37 ? -1.991 11.781 29.112 1.00 33.45 37 TRP X CA 1
ATOM 2017 C C . TRP D 1 37 ? -3.011 12.683 29.770 1.00 35.31 37 TRP X C 1
ATOM 2018 O O . TRP D 1 37 ? -2.987 13.887 29.570 1.00 38.13 37 TRP X O 1
ATOM 2029 N N . ALA D 1 38 ? -3.872 12.111 30.629 1.00 39.37 38 ALA X N 1
ATOM 2030 C CA . ALA D 1 38 ? -4.946 12.893 31.264 1.00 40.08 38 ALA X CA 1
ATOM 2031 C C . ALA D 1 38 ? -4.363 13.995 32.160 1.00 41.19 38 ALA X C 1
ATOM 2032 O O . ALA D 1 38 ? -4.884 15.109 32.213 1.00 44.06 38 ALA X O 1
ATOM 2034 N N . ALA D 1 39 ? -3.307 13.641 32.892 1.00 43.28 39 ALA X N 1
ATOM 2035 C CA . ALA D 1 39 ? -2.694 14.552 33.834 1.00 49.57 39 ALA X CA 1
ATOM 2036 C C . ALA D 1 39 ? -2.173 15.808 33.156 1.00 50.27 39 ALA X C 1
ATOM 2037 O O . ALA D 1 39 ? -2.221 16.886 33.751 1.00 46.41 39 ALA X O 1
ATOM 2039 N N . PHE D 1 40 ? -1.690 15.666 31.923 1.00 44.66 40 PHE X N 1
ATOM 2040 C CA . PHE D 1 40 ? -1.157 16.801 31.178 1.00 42.52 40 PHE X CA 1
ATOM 2041 C C . PHE D 1 40 ? -2.078 17.441 30.110 1.00 42.31 40 PHE X C 1
ATOM 2042 O O . PHE D 1 40 ? -1.608 18.157 29.224 1.00 45.87 40 PHE X O 1
ATOM 2050 N N . GLY D 1 41 ? -3.375 17.182 30.192 1.00 42.13 41 GLY X N 1
ATOM 2051 C CA . GLY D 1 41 ? -4.358 17.938 29.401 1.00 41.71 41 GLY X CA 1
ATOM 2052 C C . GLY D 1 41 ? -4.883 17.194 28.215 1.00 43.70 41 GLY X C 1
ATOM 2053 O O . GLY D 1 41 ? -5.620 17.770 27.404 1.00 47.47 41 GLY X O 1
ATOM 2054 N N . GLY D 1 42 ? -4.479 15.934 28.053 1.00 36.69 42 GLY X N 1
ATOM 2055 C CA . GLY D 1 42 ? -4.978 15.169 26.977 1.00 35.85 42 GLY X CA 1
ATOM 2056 C C . GLY D 1 42 ? -6.356 14.674 27.253 1.00 38.86 42 GLY X C 1
ATOM 2057 O O . GLY D 1 42 ? -6.651 14.249 28.369 1.00 38.52 42 GLY X O 1
ATOM 2058 N N . VAL D 1 43 ? -7.185 14.644 26.218 1.00 39.47 43 VAL X N 1
ATOM 2059 C CA . VAL D 1 43 ? -8.480 14.043 26.335 1.00 42.74 43 VAL X CA 1
ATOM 2060 C C . VAL D 1 43 ? -8.600 12.930 25.293 1.00 40.78 43 VAL X C 1
ATOM 2061 O O . VAL D 1 43 ? -7.924 12.939 24.282 1.00 51.98 43 VAL X O 1
ATOM 2065 N N . GLY D 1 44 ? -9.367 11.903 25.644 1.00 41.36 44 GLY X N 1
ATOM 2066 C CA . GLY D 1 44 ? -9.644 10.777 24.799 1.00 39.53 44 GLY X CA 1
ATOM 2067 C C . GLY D 1 44 ? -8.435 9.845 24.689 1.00 35.39 44 GLY X C 1
ATOM 2068 O O . GLY D 1 44 ? -7.472 9.904 25.468 1.00 34.32 44 GLY X O 1
ATOM 2069 N N . ASN D 1 45 ? -8.520 8.971 23.728 1.00 34.90 45 ASN X N 1
ATOM 2070 C CA . ASN D 1 45 ? -7.473 7.990 23.490 1.00 32.15 45 ASN X CA 1
ATOM 2071 C C . ASN D 1 45 ? -6.294 8.725 22.774 1.00 30.24 45 ASN X C 1
ATOM 2072 O O . ASN D 1 45 ? -6.485 9.338 21.733 1.00 29.08 45 ASN X O 1
ATOM 2077 N N . PRO D 1 46 ? -5.082 8.617 23.326 1.00 28.70 46 PRO X N 1
ATOM 2078 C CA . PRO D 1 46 ? -3.961 9.265 22.633 1.00 27.45 46 PRO X CA 1
ATOM 2079 C C . PRO D 1 46 ? -3.759 8.806 21.181 1.00 29.28 46 PRO X C 1
ATOM 2080 O O . PRO D 1 46 ? -3.248 9.588 20.308 1.00 31.66 46 PRO X O 1
ATOM 2084 N N . ALA D 1 47 ? -4.083 7.567 20.892 1.00 27.65 47 ALA X N 1
ATOM 2085 C CA . ALA D 1 47 ? -3.972 7.035 19.550 1.00 27.13 47 ALA X CA 1
ATOM 2086 C C . ALA D 1 47 ? -4.935 7.643 18.523 1.00 28.44 47 ALA X C 1
ATOM 2087 O O . ALA D 1 47 ? -4.753 7.427 17.321 1.00 30.36 47 ALA X O 1
ATOM 2089 N N . ALA D 1 48 ? -5.974 8.297 18.989 1.00 32.20 48 ALA X N 1
ATOM 2090 C CA . ALA D 1 48 ? -6.918 8.961 18.081 1.00 33.68 48 ALA X CA 1
ATOM 2091 C C . ALA D 1 48 ? -6.488 10.401 17.822 1.00 30.00 48 ALA X C 1
ATOM 2092 O O . ALA D 1 48 ? -7.060 11.098 16.977 1.00 31.51 48 ALA X O 1
ATOM 2094 N N . ALA D 1 49 ? -5.569 10.895 18.651 1.00 30.49 49 ALA X N 1
ATOM 2095 C CA . ALA D 1 49 ? -5.156 12.287 18.607 1.00 27.39 49 ALA X CA 1
ATOM 2096 C C . ALA D 1 49 ? -4.157 12.394 17.491 1.00 26.81 49 ALA X C 1
ATOM 2097 O O . ALA D 1 49 ? -3.547 11.418 17.122 1.00 30.72 49 ALA X O 1
ATOM 2099 N N . SER D 1 50 ? -4.104 13.547 16.850 1.00 26.31 50 SER X N 1
ATOM 2100 C CA A SER D 1 50 ? -3.139 13.793 15.767 0.50 26.46 50 SER X CA 1
ATOM 2101 C CA B SER D 1 50 ? -3.130 13.776 15.796 0.50 27.63 50 SER X CA 1
ATOM 2102 C C . SER D 1 50 ? -1.724 13.695 16.342 1.00 24.28 50 SER X C 1
ATOM 2103 O O . SER D 1 50 ? -1.514 13.887 17.522 1.00 24.15 50 SER X O 1
ATOM 2108 N N . ARG D 1 51 ? -0.749 13.458 15.450 1.00 24.52 51 ARG X N 1
ATOM 2109 C CA . ARG D 1 51 ? 0.689 13.575 15.824 1.00 23.65 51 ARG X CA 1
ATOM 2110 C C . ARG D 1 51 ? 0.916 14.898 16.483 1.00 22.83 51 ARG X C 1
ATOM 2111 O O . ARG D 1 51 ? 1.530 14.974 17.552 1.00 21.33 51 ARG X O 1
ATOM 2119 N N . GLU D 1 52 ? 0.351 15.953 15.915 1.00 22.46 52 GLU X N 1
ATOM 2120 C CA . GLU D 1 52 ? 0.566 17.288 16.453 1.00 25.98 52 GLU X CA 1
ATOM 2121 C C . GLU D 1 52 ? 0.028 17.454 17.889 1.00 25.17 52 GLU X C 1
ATOM 2122 O O . GLU D 1 52 ? 0.664 18.087 18.743 1.00 22.33 52 GLU X O 1
ATOM 2128 N N . GLN D 1 53 ? -1.138 16.895 18.146 1.00 26.62 53 GLN X N 1
ATOM 2129 C CA . GLN D 1 53 ? -1.730 16.955 19.559 1.00 29.80 53 GLN X CA 1
ATOM 2130 C C . GLN D 1 53 ? -0.972 16.056 20.584 1.00 25.94 53 GLN X C 1
ATOM 2131 O O . GLN D 1 53 ? -0.794 16.454 21.743 1.00 23.44 53 GLN X O 1
ATOM 2137 N N . GLN D 1 54 ? -0.466 14.911 20.120 1.00 22.42 54 GLN X N 1
ATOM 2138 C CA . GLN D 1 54 ? 0.355 14.010 20.957 1.00 20.17 54 GLN X CA 1
ATOM 2139 C C . GLN D 1 54 ? 1.610 14.748 21.314 1.00 20.70 54 GLN X C 1
ATOM 2140 O O . GLN D 1 54 ? 2.080 14.645 22.436 1.00 22.13 54 GLN X O 1
ATOM 2146 N N . ILE D 1 55 ? 2.170 15.465 20.337 1.00 21.57 55 ILE X N 1
ATOM 2147 C CA . ILE D 1 55 ? 3.404 16.232 20.587 1.00 21.25 55 ILE X CA 1
ATOM 2148 C C . ILE D 1 55 ? 3.185 17.396 21.564 1.00 22.77 55 ILE X C 1
ATOM 2149 O O . ILE D 1 55 ? 4.010 17.648 22.435 1.00 26.35 55 ILE X O 1
ATOM 2154 N N . ALA D 1 56 ? 2.075 18.050 21.433 1.00 24.01 56 ALA X N 1
ATOM 2155 C CA . ALA D 1 56 ? 1.686 19.169 22.377 1.00 27.12 56 ALA X CA 1
ATOM 2156 C C . ALA D 1 56 ? 1.641 18.671 23.777 1.00 28.24 56 ALA X C 1
ATOM 2157 O O . ALA D 1 56 ? 2.210 19.316 24.667 1.00 27.55 56 ALA X O 1
ATOM 2159 N N . VAL D 1 57 ? 0.985 17.523 24.021 1.00 29.24 57 VAL X N 1
ATOM 2160 C CA . VAL D 1 57 ? 0.990 16.909 25.359 1.00 29.59 57 VAL X CA 1
ATOM 2161 C C . VAL D 1 57 ? 2.401 16.521 25.756 1.00 29.85 57 VAL X C 1
ATOM 2162 O O . VAL D 1 57 ? 2.794 16.735 26.914 1.00 35.53 57 VAL X O 1
ATOM 2166 N N . ALA D 1 58 ? 3.204 15.930 24.852 1.00 29.39 58 ALA X N 1
ATOM 2167 C CA . ALA D 1 58 ? 4.548 15.487 25.232 1.00 27.58 58 ALA X CA 1
ATOM 2168 C C . ALA D 1 58 ? 5.389 16.679 25.675 1.00 27.13 58 ALA X C 1
ATOM 2169 O O . ALA D 1 58 ? 6.179 16.550 26.616 1.00 27.84 58 ALA X O 1
ATOM 2171 N N . ASN D 1 59 ? 5.303 17.807 24.950 1.00 28.48 59 ASN X N 1
ATOM 2172 C CA . ASN D 1 59 ? 6.055 19.002 25.312 1.00 31.20 59 ASN X CA 1
ATOM 2173 C C . ASN D 1 59 ? 5.737 19.504 26.770 1.00 32.37 59 ASN X C 1
ATOM 2174 O O . ASN D 1 59 ? 6.635 19.836 27.544 1.00 34.19 59 ASN X O 1
ATOM 2179 N N . ARG D 1 60 ? 4.486 19.401 27.170 1.00 33.92 60 ARG X N 1
ATOM 2180 C CA . ARG D 1 60 ? 4.106 19.660 28.605 1.00 34.28 60 ARG X CA 1
ATOM 2181 C C . ARG D 1 60 ? 4.726 18.649 29.614 1.00 34.71 60 ARG X C 1
ATOM 2182 O O . ARG D 1 60 ? 5.236 19.069 30.682 1.00 33.17 60 ARG X O 1
ATOM 2190 N N . VAL D 1 61 ? 4.727 17.345 29.238 1.00 31.94 61 VAL X N 1
ATOM 2191 C CA . VAL D 1 61 ? 5.335 16.315 30.074 1.00 34.29 61 VAL X CA 1
ATOM 2192 C C . VAL D 1 61 ? 6.814 16.587 30.264 1.00 35.04 61 VAL X C 1
ATOM 2193 O O . VAL D 1 61 ? 7.379 16.449 31.357 1.00 36.78 61 VAL X O 1
ATOM 2197 N N . LEU D 1 62 ? 7.453 16.947 29.165 1.00 36.96 62 LEU X N 1
ATOM 2198 C CA . LEU D 1 62 ? 8.898 17.269 29.193 1.00 38.99 62 LEU X CA 1
ATOM 2199 C C . LEU D 1 62 ? 9.239 18.408 30.168 1.00 43.90 62 LEU X C 1
ATOM 2200 O O . LEU D 1 62 ? 10.182 18.282 30.957 1.00 44.05 62 LEU X O 1
ATOM 2205 N N . ALA D 1 63 ? 8.479 19.495 30.081 1.00 45.85 63 ALA X N 1
ATOM 2206 C CA . ALA D 1 63 ? 8.658 20.644 30.952 1.00 50.65 63 ALA X CA 1
ATOM 2207 C C . ALA D 1 63 ? 8.518 20.287 32.435 1.00 50.70 63 ALA X C 1
ATOM 2208 O O . ALA D 1 63 ? 9.349 20.660 33.226 1.00 53.13 63 ALA X O 1
ATOM 2210 N N . GLU D 1 64 ? 7.538 19.469 32.795 1.00 50.67 64 GLU X N 1
ATOM 2211 C CA . GLU D 1 64 ? 7.321 19.080 34.210 1.00 50.20 64 GLU X CA 1
ATOM 2212 C C . GLU D 1 64 ? 8.204 17.912 34.749 1.00 51.02 64 GLU X C 1
ATOM 2213 O O . GLU D 1 64 ? 8.597 17.953 35.909 1.00 52.97 64 GLU X O 1
ATOM 2219 N N . GLN D 1 65 ? 8.455 16.875 33.920 1.00 47.00 65 GLN X N 1
ATOM 2220 C CA . GLN D 1 65 ? 9.092 15.587 34.311 1.00 46.64 65 GLN X CA 1
ATOM 2221 C C . GLN D 1 65 ? 10.454 15.286 33.659 1.00 43.82 65 GLN X C 1
ATOM 2222 O O . GLN D 1 65 ? 11.159 14.400 34.090 1.00 42.61 65 GLN X O 1
ATOM 2228 N N . GLY D 1 66 ? 10.827 16.051 32.642 1.00 43.63 66 GLY X N 1
ATOM 2229 C CA . GLY D 1 66 ? 12.063 15.822 31.898 1.00 42.90 66 GLY X CA 1
ATOM 2230 C C . GLY D 1 66 ? 11.920 14.583 30.996 1.00 42.50 66 GLY X C 1
ATOM 2231 O O . GLY D 1 66 ? 10.843 13.939 30.890 1.00 38.37 66 GLY X O 1
ATOM 2232 N N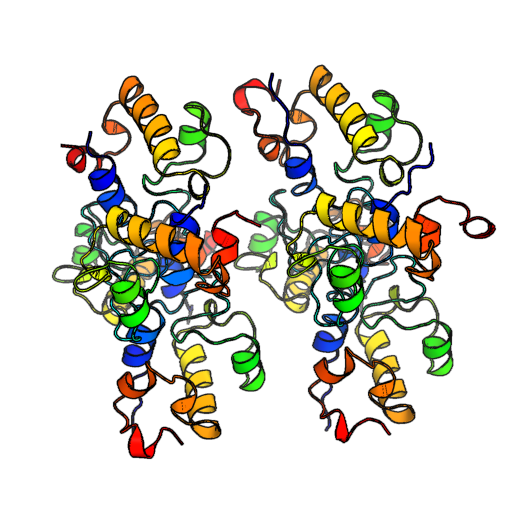 . LEU D 1 67 ? 13.030 14.223 30.380 1.00 42.88 67 LEU X N 1
ATOM 2233 C CA . LEU D 1 67 ? 13.037 13.042 29.521 1.00 44.59 67 LEU X CA 1
ATOM 2234 C C . LEU D 1 67 ? 12.910 11.735 30.313 1.00 47.79 67 LEU X C 1
ATOM 2235 O O . LEU D 1 67 ? 12.800 10.688 29.701 1.00 47.99 67 LEU X O 1
ATOM 2240 N N . ASP D 1 68 ? 12.994 11.789 31.644 1.00 52.60 68 ASP X N 1
ATOM 2241 C CA . ASP D 1 68 ? 12.768 10.623 32.501 1.00 54.41 68 ASP X CA 1
ATOM 2242 C C . ASP D 1 68 ? 11.414 10.001 32.229 1.00 51.67 68 ASP X C 1
ATOM 2243 O O . ASP D 1 68 ? 11.165 8.855 32.601 1.00 51.33 68 ASP X O 1
ATOM 2248 N N . ALA D 1 69 ? 10.522 10.733 31.567 1.00 46.37 69 ALA X N 1
ATOM 2249 C CA . ALA D 1 69 ? 9.232 10.149 31.246 1.00 45.93 69 ALA X CA 1
ATOM 2250 C C . ALA D 1 69 ? 9.327 9.105 30.115 1.00 43.88 69 ALA X C 1
ATOM 2251 O O . ALA D 1 69 ? 8.426 8.313 29.952 1.00 48.25 69 ALA X O 1
ATOM 2253 N N . TRP D 1 70 ? 10.427 9.123 29.346 1.00 39.84 70 TRP X N 1
ATOM 2254 C CA . TRP D 1 70 ? 10.756 8.158 28.279 1.00 36.12 70 TRP X CA 1
ATOM 2255 C C . TRP D 1 70 ? 12.170 7.590 28.588 1.00 40.57 70 TRP X C 1
ATOM 2256 O O . TRP D 1 70 ? 13.177 8.057 28.055 1.00 39.77 70 TRP X O 1
ATOM 2267 N N . PRO D 1 71 ? 12.263 6.589 29.491 1.00 44.48 71 PRO X N 1
ATOM 2268 C CA . PRO D 1 71 ? 13.591 6.408 30.072 1.00 49.26 71 PRO X CA 1
ATOM 2269 C C . PRO D 1 71 ? 14.668 5.858 29.110 1.00 50.93 71 PRO X C 1
ATOM 2270 O O . PRO D 1 71 ? 15.863 6.136 29.315 1.00 54.51 71 PRO X O 1
ATOM 2274 N N . THR D 1 72 ? 14.266 5.121 28.075 1.00 46.34 72 THR X N 1
ATOM 2275 C CA . THR D 1 72 ? 15.227 4.624 27.084 1.00 42.59 72 THR X CA 1
ATOM 2276 C C . THR D 1 72 ? 15.178 5.419 25.795 1.00 40.24 72 THR X C 1
ATOM 2277 O O . THR D 1 72 ? 16.230 5.729 25.185 1.00 41.16 72 THR X O 1
ATOM 2281 N N . CYS D 1 73 ? 13.968 5.762 25.399 1.00 34.13 73 CYS X N 1
ATOM 2282 C CA . CYS D 1 73 ? 13.725 6.454 24.152 1.00 30.62 73 CYS X CA 1
ATOM 2283 C C . CYS D 1 73 ? 13.944 7.975 24.198 1.00 29.18 73 CYS X C 1
ATOM 2284 O O . CYS D 1 73 ? 14.169 8.606 23.183 1.00 26.72 73 CYS X O 1
ATOM 2287 N N . GLY D 1 74 ? 13.998 8.547 25.378 1.00 31.23 74 GLY X N 1
ATOM 2288 C CA . GLY D 1 74 ? 14.235 9.978 25.518 1.00 34.09 74 GLY X CA 1
ATOM 2289 C C . GLY D 1 74 ? 15.430 10.522 24.759 1.00 34.13 74 GLY X C 1
ATOM 2290 O O . GLY D 1 74 ? 15.344 11.597 24.185 1.00 38.26 74 GLY X O 1
ATOM 2291 N N . ALA D 1 75 ? 16.546 9.810 24.811 1.00 38.04 75 ALA X N 1
ATOM 2292 C CA . ALA D 1 75 ? 17.828 10.231 24.165 1.00 40.37 75 ALA X CA 1
ATOM 2293 C C . ALA D 1 75 ? 17.675 10.479 22.679 1.00 39.21 75 ALA X C 1
ATOM 2294 O O . ALA D 1 75 ? 18.399 11.297 22.091 1.00 40.63 75 ALA X O 1
ATOM 2296 N N . ALA D 1 76 ? 16.703 9.833 22.059 1.00 34.22 76 ALA X N 1
ATOM 2297 C CA . ALA D 1 76 ? 16.446 10.053 20.638 1.00 31.57 76 ALA X CA 1
ATOM 2298 C C . ALA D 1 76 ? 15.955 11.457 20.339 1.00 30.96 76 ALA X C 1
ATOM 2299 O O . ALA D 1 76 ? 16.047 11.897 19.206 1.00 32.85 76 ALA X O 1
ATOM 2301 N N . SER D 1 77 ? 15.446 12.158 21.341 1.00 29.87 77 SER X N 1
ATOM 2302 C CA . SER D 1 77 ? 14.960 13.498 21.194 1.00 30.54 77 SER X CA 1
ATOM 2303 C C . SER D 1 77 ? 16.104 14.435 20.740 1.00 32.32 77 SER X C 1
ATOM 2304 O O . SER D 1 77 ? 15.860 15.506 20.175 1.00 30.57 77 SER X O 1
ATOM 2307 N N . GLY D 1 78 ? 17.345 13.978 20.917 1.00 35.77 78 GLY X N 1
ATOM 2308 C CA . GLY D 1 78 ? 18.502 14.829 20.551 1.00 40.54 78 GLY X CA 1
ATOM 2309 C C . GLY D 1 78 ? 18.839 15.827 21.646 1.00 43.48 78 GLY X C 1
ATOM 2310 O O . GLY D 1 78 ? 19.776 16.605 21.485 1.00 47.38 78 GLY X O 1
ATOM 2311 N N . LEU D 1 79 ? 18.087 15.857 22.745 1.00 46.20 79 LEU X N 1
ATOM 2312 C CA . LEU D 1 79 ? 18.416 16.748 23.883 1.00 56.06 79 LEU X CA 1
ATOM 2313 C C . LEU D 1 79 ? 19.319 16.011 24.880 1.00 58.00 79 LEU X C 1
ATOM 2314 O O . LEU D 1 79 ? 19.131 14.832 25.070 1.00 61.61 79 LEU X O 1
ATOM 2319 N N . PRO D 1 80 ? 20.237 16.709 25.554 1.00 63.06 80 PRO X N 1
ATOM 2320 C CA . PRO D 1 80 ? 21.077 16.061 26.572 1.00 66.96 80 PRO X CA 1
ATOM 2321 C C . PRO D 1 80 ? 20.406 14.898 27.315 1.00 63.09 80 PRO X C 1
ATOM 2322 O O . PRO D 1 80 ? 20.397 14.866 28.540 1.00 64.74 80 PRO X O 1
ATOM 2326 N N . GLY E 1 1 ? 50.266 28.036 27.893 1.00 60.55 1 GLY W N 1
ATOM 2327 C CA . GLY E 1 1 ? 49.184 27.236 28.554 1.00 59.81 1 GLY W CA 1
ATOM 2328 C C . GLY E 1 1 ? 49.304 25.728 28.304 1.00 63.59 1 GLY W C 1
ATOM 2329 O O . GLY E 1 1 ? 49.603 25.316 27.178 1.00 68.48 1 GLY W O 1
ATOM 2330 N N . PRO E 1 2 ? 49.071 24.871 29.346 1.00 59.54 2 PRO W N 1
ATOM 2331 C CA . PRO E 1 2 ? 49.239 23.401 29.213 1.00 57.82 2 PRO W CA 1
ATOM 2332 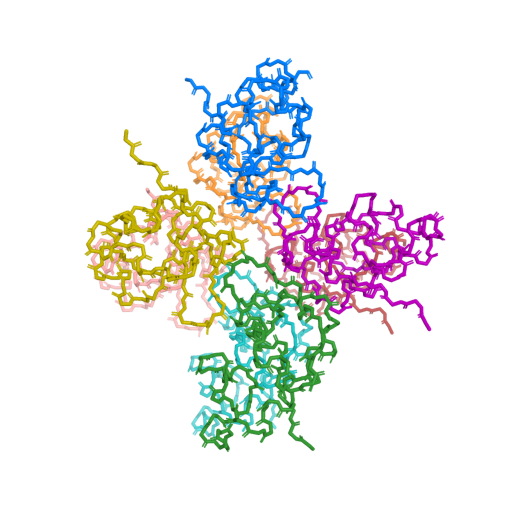C C . PRO E 1 2 ? 48.016 22.810 28.501 1.00 54.32 2 PRO W C 1
ATOM 2333 O O . PRO E 1 2 ? 46.874 23.235 28.771 1.00 52.41 2 PRO W O 1
ATOM 2337 N N . SER E 1 3 ? 48.223 21.855 27.607 1.00 47.97 3 SER W N 1
ATOM 2338 C CA . SER E 1 3 ? 47.092 21.319 26.883 1.00 45.99 3 SER W CA 1
ATOM 2339 C C . SER E 1 3 ? 47.124 19.806 27.073 1.00 39.65 3 SER W C 1
ATOM 2340 O O . SER E 1 3 ? 47.862 19.180 26.361 1.00 39.34 3 SER W O 1
ATOM 2343 N N . PRO E 1 4 ? 46.404 19.254 28.077 1.00 33.39 4 PRO W N 1
ATOM 2344 C CA . PRO E 1 4 ? 46.411 17.828 28.276 1.00 32.77 4 PRO W CA 1
ATOM 2345 C C . PRO E 1 4 ? 45.840 17.169 27.005 1.00 27.05 4 PRO W C 1
ATOM 2346 O O . PRO E 1 4 ? 44.864 17.697 26.423 1.00 24.60 4 PRO W O 1
ATOM 2350 N N . ASN E 1 5 ? 46.470 16.095 26.550 1.00 25.96 5 ASN W N 1
ATOM 2351 C CA . ASN E 1 5 ? 45.931 15.387 25.400 1.00 21.79 5 ASN W CA 1
ATOM 2352 C C . ASN E 1 5 ? 44.966 14.306 25.899 1.00 19.83 5 ASN W C 1
ATOM 2353 O O . ASN E 1 5 ? 45.391 13.191 26.175 1.00 19.65 5 ASN W O 1
ATOM 2358 N N . TRP E 1 6 ? 43.705 14.677 26.063 1.00 18.19 6 TRP W N 1
ATOM 2359 C CA . TRP E 1 6 ? 42.669 13.799 26.506 1.00 19.42 6 TRP W CA 1
ATOM 2360 C C . TRP E 1 6 ? 42.330 12.712 25.441 1.00 17.17 6 TRP W C 1
ATOM 2361 O O . TRP E 1 6 ? 41.910 11.600 25.818 1.00 17.92 6 TRP W O 1
ATOM 2372 N N . ASP E 1 7 ? 42.687 12.938 24.190 1.00 17.73 7 ASP W N 1
ATOM 2373 C CA . ASP E 1 7 ? 42.521 11.911 23.171 1.00 18.15 7 ASP W CA 1
ATOM 2374 C C . ASP E 1 7 ? 43.488 10.825 23.415 1.00 17.51 7 ASP W C 1
ATOM 2375 O O . ASP E 1 7 ? 43.151 9.659 23.256 1.00 19.29 7 ASP W O 1
ATOM 2380 N N . ALA E 1 8 ? 44.742 11.204 23.720 1.00 18.74 8 ALA W N 1
ATOM 2381 C CA . ALA E 1 8 ? 45.725 10.201 24.065 1.00 19.87 8 ALA W CA 1
ATOM 2382 C C . ALA E 1 8 ? 45.373 9.426 25.323 1.00 19.83 8 ALA W C 1
ATOM 2383 O O . ALA E 1 8 ? 45.577 8.164 25.360 1.00 21.02 8 ALA W O 1
ATOM 2385 N N . VAL E 1 9 ? 44.890 10.072 26.380 1.00 18.92 9 VAL W N 1
ATOM 2386 C CA . VAL E 1 9 ? 44.429 9.370 27.559 1.00 20.74 9 VAL W CA 1
ATOM 2387 C C . VAL E 1 9 ? 43.242 8.405 27.247 1.00 18.59 9 VAL W C 1
ATOM 2388 O O . VAL E 1 9 ? 43.147 7.264 27.728 1.00 19.09 9 VAL W O 1
ATOM 2392 N N . ALA E 1 10 ? 42.334 8.832 26.391 1.00 18.46 10 ALA W N 1
ATOM 2393 C CA . ALA E 1 10 ? 41.226 7.982 26.003 1.00 15.34 10 ALA W CA 1
ATOM 2394 C C . ALA E 1 10 ? 41.627 6.793 25.209 1.00 17.10 10 ALA W C 1
ATOM 2395 O O . ALA E 1 10 ? 40.983 5.753 25.311 1.00 15.63 10 ALA W O 1
ATOM 2397 N N . GLN E 1 11 ? 42.690 6.950 24.393 1.00 16.13 11 GLN W N 1
ATOM 2398 C CA . GLN E 1 11 ? 43.251 5.809 23.623 1.00 17.87 11 GLN W CA 1
ATOM 2399 C C . GLN E 1 11 ? 43.702 4.749 24.645 1.00 17.95 11 GLN W C 1
ATOM 2400 O O . GLN E 1 11 ? 43.378 3.556 24.520 1.00 18.62 11 GLN W O 1
ATOM 2406 N N . CYS E 1 12 ? 44.405 5.236 25.698 1.00 17.87 12 CYS W N 1
ATOM 2407 C CA A CYS E 1 12 ? 44.887 4.372 26.785 0.50 19.06 12 CYS W CA 1
ATOM 2408 C CA B CYS E 1 12 ? 44.868 4.409 26.813 0.50 19.87 12 CYS W CA 1
ATOM 2409 C C . CYS E 1 12 ? 43.761 3.707 27.538 1.00 18.13 12 CYS W C 1
ATOM 2410 O O . CYS E 1 12 ? 43.785 2.456 27.789 1.00 18.39 12 CYS W O 1
ATOM 2415 N N . GLU E 1 13 ? 42.756 4.498 27.903 1.00 19.36 13 GLU W N 1
ATOM 2416 C CA . GLU E 1 13 ? 41.668 4.038 28.725 1.00 19.83 13 GLU W CA 1
ATOM 2417 C C . GLU E 1 13 ? 40.645 3.124 28.050 1.00 20.67 13 GLU W C 1
ATOM 2418 O O . GLU E 1 13 ? 40.160 2.123 28.673 1.00 16.90 13 GLU W O 1
ATOM 2424 N N . SER E 1 14 ? 40.240 3.467 26.834 1.00 18.99 14 SER W N 1
ATOM 2425 C CA . SER E 1 14 ? 39.090 2.779 26.194 1.00 19.09 14 SER W CA 1
ATOM 2426 C C . SER E 1 14 ? 39.404 2.261 24.807 1.00 22.17 14 SER W C 1
ATOM 2427 O O . SER E 1 14 ? 38.511 1.917 24.072 1.00 22.11 14 SER W O 1
ATOM 2430 N N . GLY E 1 15 ? 40.611 2.494 24.327 1.00 19.20 15 GLY W N 1
ATOM 2431 C CA . GLY E 1 15 ? 40.912 2.306 22.924 1.00 18.68 15 GLY W CA 1
ATOM 2432 C C . GLY E 1 15 ? 40.266 3.405 22.046 1.00 16.41 15 GLY W C 1
ATOM 2433 O O . GLY E 1 15 ? 40.087 3.141 20.904 1.00 16.62 15 GLY W O 1
ATOM 2434 N N . GLY E 1 16 ? 39.960 4.573 22.558 1.00 17.56 16 GLY W N 1
ATOM 2435 C CA . GLY E 1 16 ? 39.480 5.673 21.777 1.00 18.05 16 GLY W CA 1
ATOM 2436 C C . GLY E 1 16 ? 37.969 5.560 21.504 1.00 20.44 16 GLY W C 1
ATOM 2437 O O . GLY E 1 16 ? 37.471 6.139 20.544 1.00 22.73 16 GLY W O 1
ATOM 2438 N N . ASN E 1 17 ? 37.233 4.900 22.379 1.00 16.88 17 ASN W N 1
ATOM 2439 C CA . ASN E 1 17 ? 35.775 4.714 22.225 1.00 16.96 17 ASN W CA 1
ATOM 2440 C C . ASN E 1 17 ? 35.036 5.625 23.207 1.00 19.84 17 ASN W C 1
ATOM 2441 O O . ASN E 1 17 ? 34.883 5.292 24.384 1.00 14.84 17 ASN W O 1
ATOM 2446 N N . TRP E 1 18 ? 34.617 6.782 22.679 1.00 19.52 18 TRP W N 1
ATOM 2447 C CA . TRP E 1 18 ? 33.987 7.834 23.587 1.00 18.08 18 TRP W CA 1
ATOM 2448 C C . TRP E 1 18 ? 32.608 7.349 24.116 1.00 20.22 18 TRP W C 1
ATOM 2449 O O . TRP E 1 18 ? 32.143 7.869 25.100 1.00 21.42 18 TRP W O 1
ATOM 2460 N N . ALA E 1 19 ? 32.007 6.385 23.484 1.00 20.48 19 ALA W N 1
ATOM 2461 C CA . ALA E 1 19 ? 30.716 5.838 23.913 1.00 20.19 19 ALA W CA 1
ATOM 2462 C C . ALA E 1 19 ? 30.890 4.554 24.741 1.00 21.15 19 ALA W C 1
ATOM 2463 O O . ALA E 1 19 ? 29.970 3.774 24.852 1.00 19.74 19 ALA W O 1
ATOM 2465 N N . ALA E 1 20 ? 32.112 4.204 25.117 1.00 17.91 20 ALA W N 1
ATOM 2466 C CA . ALA E 1 20 ? 32.321 2.899 25.820 1.00 17.97 20 ALA W CA 1
ATOM 2467 C C . ALA E 1 20 ? 31.366 2.672 26.981 1.00 20.04 20 ALA W C 1
ATOM 2468 O O . ALA E 1 20 ? 31.292 3.456 27.901 1.00 23.93 20 ALA W O 1
ATOM 2470 N N . ASN E 1 21 ? 30.727 1.533 26.966 1.00 21.49 21 ASN W N 1
ATOM 2471 C CA . ASN E 1 21 ? 29.857 1.081 28.063 1.00 25.49 21 ASN W CA 1
ATOM 2472 C C . ASN E 1 21 ? 29.796 -0.410 28.096 1.00 25.42 21 ASN W C 1
ATOM 2473 O O . ASN E 1 21 ? 28.849 -1.045 27.600 1.00 25.85 21 ASN W O 1
ATOM 2478 N N . THR E 1 22 ? 30.847 -1.028 28.623 1.00 25.06 22 THR W N 1
ATOM 2479 C CA . THR E 1 22 ? 31.046 -2.472 28.419 1.00 24.78 22 THR W CA 1
ATOM 2480 C C . THR E 1 22 ? 30.508 -3.312 29.592 1.00 28.51 22 THR W C 1
ATOM 2481 O O . THR E 1 22 ? 30.632 -4.511 29.587 1.00 27.66 22 THR W O 1
ATOM 2485 N N . GLY E 1 23 ? 30.045 -2.633 30.647 1.00 28.07 23 GLY W N 1
ATOM 2486 C CA . GLY E 1 23 ? 29.614 -3.287 31.893 1.00 29.28 23 GLY W CA 1
ATOM 2487 C C . GLY E 1 23 ? 30.689 -3.437 32.946 1.00 28.36 23 GLY W C 1
ATOM 2488 O O . GLY E 1 23 ? 30.582 -4.274 33.804 1.00 28.17 23 GLY W O 1
ATOM 2489 N N . ASN E 1 24 ? 31.809 -2.717 32.820 1.00 26.79 24 ASN W N 1
ATOM 2490 C CA . ASN E 1 24 ? 32.934 -2.883 33.734 1.00 27.00 24 ASN W CA 1
ATOM 2491 C C . ASN E 1 24 ? 32.837 -1.817 34.835 1.00 30.96 24 ASN W C 1
ATOM 2492 O O . ASN E 1 24 ? 33.843 -1.547 35.472 1.00 27.45 24 ASN W O 1
ATOM 2497 N N . GLY E 1 25 ? 31.680 -1.165 34.952 1.00 32.97 25 GLY W N 1
ATOM 2498 C CA . GLY E 1 25 ? 31.524 -0.138 35.955 1.00 37.17 25 GLY W CA 1
ATOM 2499 C C . GLY E 1 25 ? 32.077 1.247 35.584 1.00 33.16 25 GLY W C 1
ATOM 2500 O O . GLY E 1 25 ? 32.070 2.119 36.461 1.00 29.76 25 GLY W O 1
ATOM 2501 N N . LYS E 1 26 ? 32.609 1.424 34.359 1.00 30.22 26 LYS W N 1
ATOM 2502 C CA . LYS E 1 26 ? 33.215 2.644 33.884 1.00 30.54 26 LYS W CA 1
ATOM 2503 C C . LYS E 1 26 ? 32.646 2.982 32.554 1.00 26.45 26 LYS W C 1
ATOM 2504 O O . LYS E 1 26 ? 32.067 2.123 31.822 1.00 27.61 26 LYS W O 1
ATOM 2510 N N . TYR E 1 27 ? 32.727 4.266 32.247 1.00 24.69 27 TYR W N 1
ATOM 2511 C CA . TYR E 1 27 ? 31.924 4.798 31.176 1.00 23.19 27 TYR W CA 1
ATOM 2512 C C . TYR E 1 27 ? 32.659 5.827 30.374 1.00 21.28 27 TYR W C 1
ATOM 2513 O O . TYR E 1 27 ? 33.268 6.732 30.899 1.00 22.73 27 TYR W O 1
ATOM 2522 N N . GLY E 1 28 ? 32.539 5.685 29.077 1.00 21.35 28 GLY W N 1
ATOM 2523 C CA . GLY E 1 28 ? 32.960 6.675 28.113 1.00 18.47 28 GLY W CA 1
ATOM 2524 C C . GLY E 1 28 ? 34.420 6.495 27.793 1.00 19.44 28 GLY W C 1
ATOM 2525 O O . GLY E 1 28 ? 35.046 5.557 28.239 1.00 18.75 28 GLY W O 1
ATOM 2526 N N . GLY E 1 29 ? 34.949 7.469 27.073 1.00 18.74 29 GLY W N 1
ATOM 2527 C CA . GLY E 1 29 ? 36.305 7.356 26.479 1.00 18.25 29 GLY W CA 1
ATOM 2528 C C . GLY E 1 29 ? 37.353 7.403 27.527 1.00 16.73 29 GLY W C 1
ATOM 2529 O O . GLY E 1 29 ? 38.459 6.847 27.363 1.00 21.05 29 GLY W O 1
ATOM 2530 N N . LEU E 1 30 ? 37.088 8.103 28.626 1.00 19.66 30 LEU W N 1
ATOM 2531 C CA . LEU E 1 30 ? 38.025 8.200 29.685 1.00 19.70 30 LEU W CA 1
ATOM 2532 C C . LEU E 1 30 ? 37.718 7.299 30.861 1.00 21.18 30 LEU W C 1
ATOM 2533 O O . LEU E 1 30 ? 38.340 7.419 31.968 1.00 25.47 30 LEU W O 1
ATOM 2538 N N . GLN E 1 31 ? 36.706 6.457 30.702 1.00 22.39 31 GLN W N 1
ATOM 2539 C CA . GLN E 1 31 ? 36.387 5.377 31.674 1.00 23.08 31 GLN W CA 1
ATOM 2540 C C . GLN E 1 31 ? 36.064 5.934 33.062 1.00 23.62 31 GLN W C 1
ATOM 2541 O O . GLN E 1 31 ? 36.644 5.494 34.056 1.00 22.31 31 GLN W O 1
ATOM 2547 N N . PHE E 1 32 ? 35.122 6.875 33.138 1.00 26.25 32 PHE W N 1
ATOM 2548 C CA . PHE E 1 32 ? 34.733 7.474 34.399 1.00 28.55 32 PHE W CA 1
ATOM 2549 C C . PHE E 1 32 ? 33.926 6.505 35.238 1.00 32.08 32 PHE W C 1
ATOM 2550 O O . PHE E 1 32 ? 33.058 5.826 34.688 1.00 29.27 32 PHE W O 1
ATOM 2558 N N . LYS E 1 33 ? 34.131 6.542 36.560 1.00 34.26 33 LYS W N 1
ATOM 2559 C CA . LYS E 1 33 ? 33.210 5.918 37.515 1.00 41.11 33 LYS W CA 1
ATOM 2560 C C . LYS E 1 33 ? 32.029 6.853 37.771 1.00 40.98 33 LYS W C 1
ATOM 2561 O O . LYS E 1 33 ? 32.199 8.065 37.739 1.00 39.92 33 LYS W O 1
ATOM 2567 N N . PRO E 1 34 ? 30.812 6.315 37.876 1.00 42.33 34 PRO W N 1
ATOM 2568 C CA . PRO E 1 34 ? 29.664 7.253 38.079 1.00 43.36 34 PRO W CA 1
ATOM 2569 C C . PRO E 1 34 ? 29.798 8.248 39.254 1.00 43.42 34 PRO W C 1
ATOM 2570 O O . PRO E 1 34 ? 29.430 9.416 39.092 1.00 42.55 34 PRO W O 1
ATOM 2574 N N . ALA E 1 35 ? 30.387 7.834 40.375 1.00 41.53 35 ALA W N 1
ATOM 2575 C CA . ALA E 1 35 ? 30.534 8.754 41.517 1.00 49.16 35 ALA W CA 1
ATOM 2576 C C . ALA E 1 35 ? 31.485 9.932 41.171 1.00 46.00 35 ALA W C 1
ATOM 2577 O O . ALA E 1 35 ? 31.219 11.067 41.606 1.00 41.49 35 ALA W O 1
ATOM 2579 N N . THR E 1 36 ? 32.557 9.681 40.395 1.00 41.27 36 THR W N 1
ATOM 2580 C CA . THR E 1 36 ? 33.498 10.760 40.048 1.00 43.00 36 THR W CA 1
ATOM 2581 C C . THR E 1 36 ? 32.814 11.715 39.041 1.00 42.28 36 THR W C 1
ATOM 2582 O O . THR E 1 36 ? 32.892 12.952 39.174 1.00 40.77 36 THR W O 1
ATOM 2586 N N . TRP E 1 37 ? 32.124 11.136 38.060 1.00 35.26 37 TRP W N 1
ATOM 2587 C CA . TRP E 1 37 ? 31.407 11.921 37.067 1.00 34.37 37 TRP W CA 1
ATOM 2588 C C . TRP E 1 37 ? 30.446 12.872 37.809 1.00 36.31 37 TRP W C 1
ATOM 2589 O O . TRP E 1 37 ? 30.516 14.088 37.590 1.00 37.43 37 TRP W O 1
ATOM 2600 N N . ALA E 1 38 ? 29.596 12.337 38.672 1.00 40.35 38 ALA W N 1
ATOM 2601 C CA . ALA E 1 38 ? 28.563 13.139 39.334 1.00 44.04 38 ALA W CA 1
ATOM 2602 C C . ALA E 1 38 ? 29.193 14.198 40.236 1.00 47.62 38 ALA W C 1
ATOM 2603 O O . ALA E 1 38 ? 28.725 15.353 40.304 1.00 50.93 38 ALA W O 1
ATOM 2605 N N . ALA E 1 39 ? 30.234 13.795 40.959 1.00 48.45 39 ALA W N 1
ATOM 2606 C CA . ALA E 1 39 ? 30.951 14.691 41.851 1.00 50.74 39 ALA W CA 1
ATOM 2607 C C . ALA E 1 39 ? 31.486 15.930 41.129 1.00 49.59 39 ALA W C 1
ATOM 2608 O O . ALA E 1 39 ? 31.515 17.025 41.743 1.00 51.04 39 ALA W O 1
ATOM 2610 N N . PHE E 1 40 ? 31.899 15.789 39.870 1.00 46.29 40 PHE W N 1
ATOM 2611 C CA . PHE E 1 40 ? 32.478 16.914 39.123 1.00 46.23 40 PHE W CA 1
ATOM 2612 C C . PHE E 1 40 ? 31.539 17.612 38.109 1.00 46.81 40 PHE W C 1
ATOM 2613 O O . PHE E 1 40 ? 32.003 18.317 37.221 1.00 43.02 40 PHE W O 1
ATOM 2621 N N . GLY E 1 41 ? 30.226 17.398 38.242 1.00 44.70 41 GLY W N 1
ATOM 2622 C CA . GLY E 1 41 ? 29.262 18.141 37.461 1.00 44.98 41 GLY W CA 1
ATOM 2623 C C . GLY E 1 41 ? 28.657 17.458 36.295 1.00 44.37 41 GLY W C 1
ATOM 2624 O O . GLY E 1 41 ? 27.837 18.037 35.571 1.00 45.82 41 GLY W O 1
ATOM 2625 N N . GLY E 1 42 ? 29.044 16.207 36.078 1.00 36.42 42 GLY W N 1
ATOM 2626 C CA . GLY E 1 42 ? 28.466 15.458 35.025 1.00 34.72 42 GLY W CA 1
ATOM 2627 C C . GLY E 1 42 ? 27.100 14.964 35.402 1.00 37.12 42 GLY W C 1
ATOM 2628 O O . GLY E 1 42 ? 26.853 14.546 36.516 1.00 39.49 42 GLY W O 1
ATOM 2629 N N . VAL E 1 43 ? 26.221 14.946 34.439 1.00 40.22 43 VAL W N 1
ATOM 2630 C CA . VAL E 1 43 ? 24.922 14.356 34.657 1.00 44.26 43 VAL W CA 1
ATOM 2631 C C . VAL E 1 43 ? 24.719 13.244 33.638 1.00 41.74 43 VAL W C 1
ATOM 2632 O O . VAL E 1 43 ? 25.328 13.252 32.558 1.00 42.22 43 VAL W O 1
ATOM 2636 N N . GLY E 1 44 ? 23.903 12.257 34.019 1.00 40.98 44 GLY W N 1
ATOM 2637 C CA . GLY E 1 44 ? 23.562 11.145 33.151 1.00 39.64 44 GLY W CA 1
ATOM 2638 C C . GLY E 1 44 ? 24.777 10.204 32.926 1.00 37.59 44 GLY W C 1
ATOM 2639 O O . GLY E 1 44 ? 25.777 10.237 33.662 1.00 36.23 44 GLY W O 1
ATOM 2640 N N . ASN E 1 45 ? 24.641 9.339 31.937 1.00 35.45 45 ASN W N 1
ATOM 2641 C CA . ASN E 1 45 ? 25.661 8.314 31.635 1.00 33.36 45 ASN W CA 1
ATOM 2642 C C . ASN E 1 45 ? 26.837 8.958 30.871 1.00 31.74 45 ASN W C 1
ATOM 2643 O O . ASN E 1 45 ? 26.637 9.613 29.837 1.00 31.02 45 ASN W O 1
ATOM 2648 N N . PRO E 1 46 ? 28.045 8.907 31.418 1.00 28.68 46 PRO W N 1
ATOM 2649 C CA . PRO E 1 46 ? 29.130 9.531 30.695 1.00 26.94 46 PRO W CA 1
ATOM 2650 C C . PRO E 1 46 ? 29.273 9.089 29.230 1.00 25.22 46 PRO W C 1
ATOM 2651 O O . PRO E 1 46 ? 29.792 9.850 28.341 1.00 26.77 46 PRO W O 1
ATOM 2655 N N . ALA E 1 47 ? 28.899 7.831 28.945 1.00 24.51 47 ALA W N 1
ATOM 2656 C CA . ALA E 1 47 ? 28.988 7.279 27.575 1.00 24.78 47 ALA W CA 1
ATOM 2657 C C . ALA E 1 47 ? 28.017 7.904 26.585 1.00 29.37 47 ALA W C 1
ATOM 2658 O O . ALA E 1 47 ? 28.166 7.711 25.385 1.00 26.43 47 ALA W O 1
ATOM 2660 N N . ALA E 1 48 ? 26.988 8.569 27.096 1.00 29.10 48 ALA W N 1
ATOM 2661 C CA . ALA E 1 48 ? 26.021 9.307 26.251 1.00 31.29 48 ALA W CA 1
ATOM 2662 C C . ALA E 1 48 ? 26.424 10.792 26.049 1.00 29.75 48 ALA W C 1
ATOM 2663 O O . ALA E 1 48 ? 25.869 11.476 25.201 1.00 30.71 48 ALA W O 1
ATOM 2665 N N . ALA E 1 49 ? 27.428 11.256 26.809 1.00 28.29 49 ALA W N 1
ATOM 2666 C CA . ALA E 1 49 ? 27.889 12.628 26.726 1.00 28.73 49 ALA W CA 1
ATOM 2667 C C . ALA E 1 49 ? 28.828 12.709 25.520 1.00 26.60 49 ALA W C 1
ATOM 2668 O O . ALA E 1 49 ? 29.435 11.712 25.172 1.00 25.97 49 ALA W O 1
ATOM 2670 N N . SER E 1 50 ? 28.907 13.885 24.892 1.00 25.64 50 SER W N 1
ATOM 2671 C CA . SER E 1 50 ? 29.843 14.092 23.789 1.00 28.16 50 SER W CA 1
ATOM 2672 C C . SER E 1 50 ? 31.271 14.012 24.296 1.00 23.84 50 SER W C 1
ATOM 2673 O O . SER E 1 50 ? 31.529 14.139 25.522 1.00 21.54 50 SER W O 1
ATOM 2676 N N . ARG E 1 51 ? 32.204 13.758 23.390 1.00 27.26 51 ARG W N 1
ATOM 2677 C CA . ARG E 1 51 ? 33.680 13.827 23.725 1.00 23.01 51 ARG W CA 1
ATOM 2678 C C . ARG E 1 51 ? 33.947 15.130 24.415 1.00 21.41 51 ARG W C 1
ATOM 2679 O O . ARG E 1 51 ? 34.618 15.164 25.436 1.00 21.17 51 ARG W O 1
ATOM 2687 N N . GLU E 1 52 ? 33.403 16.212 23.869 1.00 23.07 52 GLU W N 1
ATOM 2688 C CA . GLU E 1 52 ? 33.658 17.522 24.451 1.00 27.24 52 GLU W CA 1
ATOM 2689 C C . GLU E 1 52 ? 33.166 17.661 25.926 1.00 27.82 52 GLU W C 1
ATOM 2690 O O . GLU E 1 52 ? 33.856 18.250 26.738 1.00 25.51 52 GLU W O 1
ATOM 2696 N N . GLN E 1 53 ? 31.987 17.145 26.249 1.00 28.47 53 GLN W N 1
ATOM 2697 C CA . GLN E 1 53 ? 31.447 17.168 27.608 1.00 30.12 53 GLN W CA 1
ATOM 2698 C C . GLN E 1 53 ? 32.252 16.284 28.583 1.00 26.19 53 GLN W C 1
ATOM 2699 O O . GLN E 1 53 ? 32.476 16.657 29.723 1.00 27.18 53 GLN W O 1
ATOM 2705 N N . GLN E 1 54 ? 32.697 15.137 28.086 1.00 24.45 54 GLN W N 1
ATOM 2706 C CA . GLN E 1 54 ? 33.524 14.206 28.863 1.00 22.79 54 GLN W CA 1
ATOM 2707 C C . GLN E 1 54 ? 34.867 14.835 29.189 1.00 20.44 54 GLN W C 1
ATOM 2708 O O . GLN E 1 54 ? 35.343 14.751 30.306 1.00 23.01 54 GLN W O 1
ATOM 2714 N N . ILE E 1 55 ? 35.425 15.518 28.223 1.00 19.51 55 ILE W N 1
ATOM 2715 C CA . ILE E 1 55 ? 36.634 16.321 28.464 1.00 20.97 55 ILE W CA 1
ATOM 2716 C C . ILE E 1 55 ? 36.471 17.465 29.423 1.00 23.76 55 ILE W C 1
ATOM 2717 O O . ILE E 1 55 ? 37.347 17.727 30.247 1.00 27.63 55 ILE W O 1
ATOM 2722 N N . ALA E 1 56 ? 35.340 18.153 29.341 1.00 26.47 56 ALA W N 1
ATOM 2723 C CA . ALA E 1 56 ? 35.052 19.284 30.272 1.00 26.61 56 ALA W CA 1
ATOM 2724 C C . ALA E 1 56 ? 35.079 18.755 31.686 1.00 26.02 56 ALA W C 1
ATOM 2725 O O . ALA E 1 56 ? 35.663 19.418 32.553 1.00 29.13 56 ALA W O 1
ATOM 2727 N N . VAL E 1 57 ? 34.430 17.612 31.961 1.00 25.67 57 VAL W N 1
ATOM 2728 C CA . VAL E 1 57 ? 34.458 16.983 33.273 1.00 26.91 57 VAL W CA 1
ATOM 2729 C C . VAL E 1 57 ? 35.846 16.548 33.640 1.00 29.30 57 VAL W C 1
ATOM 2730 O O . VAL E 1 57 ? 36.280 16.800 34.764 1.00 35.79 57 VAL W O 1
ATOM 2734 N N . ALA E 1 58 ? 36.607 15.985 32.706 1.00 30.56 58 ALA W N 1
ATOM 2735 C CA . ALA E 1 58 ? 37.986 15.563 33.018 1.00 29.98 58 ALA W CA 1
ATOM 2736 C C . ALA E 1 58 ? 38.894 16.701 33.392 1.00 31.45 58 ALA W C 1
ATOM 2737 O O . ALA E 1 58 ? 39.653 16.578 34.358 1.00 30.15 58 ALA W O 1
ATOM 2739 N N . ASN E 1 59 ? 38.762 17.846 32.696 1.00 31.44 59 ASN W N 1
ATOM 2740 C CA . ASN E 1 59 ? 39.511 19.051 33.067 1.00 34.90 59 ASN W CA 1
ATOM 2741 C C . ASN E 1 59 ? 39.259 19.544 34.519 1.00 32.86 59 ASN W C 1
ATOM 2742 O O . ASN E 1 59 ? 40.187 19.850 35.275 1.00 35.62 59 ASN W O 1
ATOM 2747 N N . ARG E 1 60 ? 38.015 19.465 34.971 1.00 33.01 60 ARG W N 1
ATOM 2748 C CA . ARG E 1 60 ? 37.707 19.693 36.407 1.00 35.16 60 ARG W CA 1
ATOM 2749 C C . ARG E 1 60 ? 38.344 18.690 37.383 1.00 34.13 60 ARG W C 1
ATOM 2750 O O . ARG E 1 60 ? 38.872 19.097 38.475 1.00 33.45 60 ARG W O 1
ATOM 2758 N N . VAL E 1 61 ? 38.328 17.399 37.011 1.00 33.46 61 VAL W N 1
ATOM 2759 C CA . VAL E 1 61 ? 38.903 16.320 37.846 1.00 33.88 61 VAL W CA 1
ATOM 2760 C C . VAL E 1 61 ? 40.382 16.544 37.985 1.00 34.68 61 VAL W C 1
ATOM 2761 O O . VAL E 1 61 ? 40.981 16.405 39.056 1.00 34.31 61 VAL W O 1
ATOM 2765 N N . LEU E 1 62 ? 40.983 16.930 36.880 1.00 34.07 62 LEU W N 1
ATOM 2766 C CA . LEU E 1 62 ? 42.431 17.226 36.865 1.00 34.76 62 LEU W CA 1
ATOM 2767 C C . LEU E 1 62 ? 42.780 18.308 37.862 1.00 39.20 62 LEU W C 1
ATOM 2768 O O . LEU E 1 62 ? 43.797 18.210 38.576 1.00 38.52 62 LEU W O 1
ATOM 2773 N N . ALA E 1 63 ? 42.051 19.412 37.789 1.00 42.72 63 ALA W N 1
ATOM 2774 C CA . ALA E 1 63 ? 42.321 20.582 38.667 1.00 47.26 63 ALA W CA 1
ATOM 2775 C C . ALA E 1 63 ? 42.231 20.212 40.137 1.00 47.50 63 ALA W C 1
ATOM 2776 O O . ALA E 1 63 ? 43.058 20.583 40.916 1.00 48.43 63 ALA W O 1
ATOM 2778 N N . GLU E 1 64 ? 41.251 19.405 40.510 1.00 47.64 64 GLU W N 1
ATOM 2779 C CA . GLU E 1 64 ? 41.055 19.024 41.921 1.00 49.12 64 GLU W CA 1
ATOM 2780 C C . GLU E 1 64 ? 41.955 17.848 42.423 1.00 47.59 64 GLU W C 1
ATOM 2781 O O . GLU E 1 64 ? 42.352 17.848 43.569 1.00 43.35 64 GLU W O 1
ATOM 2787 N N . GLN E 1 65 ? 42.181 16.836 41.571 1.00 43.51 65 GLN W N 1
ATOM 2788 C CA . GLN E 1 65 ? 42.792 15.546 41.951 1.00 44.59 65 GLN W CA 1
ATOM 2789 C C . GLN E 1 65 ? 44.146 15.239 41.255 1.00 44.27 65 GLN W C 1
ATOM 2790 O O . GLN E 1 65 ? 44.855 14.329 41.664 1.00 43.44 65 GLN W O 1
ATOM 2796 N N . GLY E 1 66 ? 44.481 15.977 40.197 1.00 41.72 66 GLY W N 1
ATOM 2797 C CA . GLY E 1 66 ? 45.687 15.732 39.434 1.00 41.39 66 GLY W CA 1
ATOM 2798 C C . GLY E 1 66 ? 45.527 14.511 38.531 1.00 39.97 66 GLY W C 1
ATOM 2799 O O . GLY E 1 66 ? 44.424 13.872 38.445 1.00 38.45 66 GLY W O 1
ATOM 2800 N N . LEU E 1 67 ? 46.616 14.166 37.855 1.00 37.21 67 LEU W N 1
ATOM 2801 C CA . LEU E 1 67 ? 46.591 12.997 36.983 1.00 33.09 67 LEU W CA 1
ATOM 2802 C C . LEU E 1 67 ? 46.533 11.677 37.792 1.00 33.95 67 LEU W C 1
ATOM 2803 O O . LEU E 1 67 ? 46.326 10.620 37.183 1.00 30.75 67 LEU W O 1
ATOM 2808 N N . ASP E 1 68 ? 46.637 11.732 39.128 1.00 37.31 68 ASP W N 1
ATOM 2809 C CA . ASP E 1 68 ? 46.364 10.559 39.998 1.00 39.20 68 ASP W CA 1
ATOM 2810 C C . ASP E 1 68 ? 44.995 9.956 39.761 1.00 38.60 68 ASP W C 1
ATOM 2811 O O . ASP E 1 68 ? 44.729 8.793 40.106 1.00 40.74 68 ASP W O 1
ATOM 2816 N N . ALA E 1 69 ? 44.090 10.693 39.140 1.00 35.72 69 ALA W N 1
ATOM 2817 C CA . ALA E 1 69 ? 42.782 10.095 38.844 1.00 36.10 69 ALA W CA 1
ATOM 2818 C C . ALA E 1 69 ? 42.845 9.063 37.737 1.00 35.37 69 ALA W C 1
ATOM 2819 O O . ALA E 1 69 ? 41.916 8.298 37.563 1.00 37.94 69 ALA W O 1
ATOM 2821 N N . TRP E 1 70 ? 43.944 9.060 36.958 1.00 35.60 70 TRP W N 1
ATOM 2822 C CA . TRP E 1 70 ? 44.170 8.108 35.848 1.00 33.38 70 TRP W CA 1
ATOM 2823 C C . TRP E 1 70 ? 45.567 7.546 36.104 1.00 34.71 70 TRP W C 1
ATOM 2824 O O . TRP E 1 70 ? 46.560 7.984 35.517 1.00 33.05 70 TRP W O 1
ATOM 2835 N N . PRO E 1 71 ? 45.677 6.566 37.015 1.00 37.75 71 PRO W N 1
ATOM 2836 C CA . PRO E 1 71 ? 47.026 6.326 37.527 1.00 40.10 71 PRO W CA 1
ATOM 2837 C C . PRO E 1 71 ? 48.024 5.762 36.497 1.00 40.95 71 PRO W C 1
ATOM 2838 O O . PRO E 1 71 ? 49.240 5.969 36.647 1.00 42.29 71 PRO W O 1
ATOM 2842 N N . THR E 1 72 ? 47.545 5.065 35.475 1.00 36.25 72 THR W N 1
ATOM 2843 C CA . THR E 1 72 ? 48.464 4.536 34.449 1.00 35.34 72 THR W CA 1
ATOM 2844 C C . THR E 1 72 ? 48.407 5.342 33.179 1.00 31.65 72 THR W C 1
ATOM 2845 O O . THR E 1 72 ? 49.420 5.604 32.511 1.00 33.61 72 THR W O 1
ATOM 2849 N N . CYS E 1 73 ? 47.185 5.695 32.807 1.00 30.08 73 CYS W N 1
ATOM 2850 C CA . CYS E 1 73 ? 46.898 6.394 31.561 1.00 26.70 73 CYS W CA 1
ATOM 2851 C C . CYS E 1 73 ? 47.160 7.899 31.628 1.00 26.92 73 CYS W C 1
ATOM 2852 O O . CYS E 1 73 ? 47.336 8.537 30.612 1.00 25.27 73 CYS W O 1
ATOM 2855 N N . GLY E 1 74 ? 47.335 8.443 32.827 1.00 26.71 74 GLY W N 1
ATOM 2856 C CA . GLY E 1 74 ? 47.565 9.896 32.963 1.00 27.18 74 GLY W CA 1
ATOM 2857 C C . GLY E 1 74 ? 48.723 10.436 32.190 1.00 29.37 74 GLY W C 1
ATOM 2858 O O . GLY E 1 74 ? 48.627 11.505 31.581 1.00 34.90 74 GLY W O 1
ATOM 2859 N N . ALA E 1 75 ? 49.846 9.728 32.210 1.00 30.69 75 ALA W N 1
ATOM 2860 C CA . ALA E 1 75 ? 51.059 10.119 31.482 1.00 31.04 75 ALA W CA 1
ATOM 2861 C C . ALA E 1 75 ? 50.838 10.351 29.990 1.00 30.42 75 ALA W C 1
ATOM 2862 O O . ALA E 1 75 ? 51.551 11.148 29.351 1.00 28.12 75 ALA W O 1
ATOM 2864 N N . ALA E 1 76 ? 49.846 9.675 29.403 1.00 28.07 76 ALA W N 1
ATOM 2865 C CA . ALA E 1 76 ? 49.552 9.925 27.988 1.00 28.56 76 ALA W CA 1
ATOM 2866 C C . ALA E 1 76 ? 49.064 11.344 27.686 1.00 28.87 76 ALA W C 1
ATOM 2867 O O . ALA E 1 76 ? 49.121 11.796 26.556 1.00 33.13 76 ALA W O 1
ATOM 2869 N N . SER E 1 77 ? 48.585 12.054 28.703 1.00 31.02 77 SER W N 1
ATOM 2870 C CA . SER E 1 77 ? 48.187 13.458 28.585 1.00 29.46 77 SER W CA 1
ATOM 2871 C C . SER E 1 77 ? 49.308 14.357 28.081 1.00 30.50 77 SER W C 1
ATOM 2872 O O . SER E 1 77 ? 49.048 15.412 27.541 1.00 25.75 77 SER W O 1
ATOM 2875 N N . GLY E 1 78 ? 50.562 13.898 28.219 1.00 31.07 78 GLY W N 1
ATOM 2876 C CA . GLY E 1 78 ? 51.693 14.708 27.833 1.00 34.20 78 GLY W CA 1
ATOM 2877 C C . GLY E 1 78 ? 52.118 15.687 28.907 1.00 36.55 78 GLY W C 1
ATOM 2878 O O . GLY E 1 78 ? 53.097 16.395 28.706 1.00 40.78 78 GLY W O 1
ATOM 2879 N N . LEU E 1 79 ? 51.379 15.777 30.027 1.00 34.93 79 LEU W N 1
ATOM 2880 C CA . LEU E 1 79 ? 51.780 16.615 31.120 1.00 37.83 79 LEU W CA 1
ATOM 2881 C C . LEU E 1 79 ? 52.783 15.830 31.965 1.00 41.45 79 LEU W C 1
ATOM 2882 O O . LEU E 1 79 ? 52.523 14.673 32.282 1.00 39.18 79 LEU W O 1
ATOM 2887 N N . PRO E 1 80 ? 53.936 16.442 32.317 1.00 43.38 80 PRO W N 1
ATOM 2888 C CA . PRO E 1 80 ? 54.887 15.687 33.153 1.00 46.40 80 PRO W CA 1
ATOM 2889 C C . PRO E 1 80 ? 54.271 15.139 34.457 1.00 47.91 80 PRO W C 1
ATOM 2890 O O . PRO E 1 80 ? 53.827 15.877 35.344 1.00 47.73 80 PRO W O 1
ATOM 2894 N N . ILE E 1 81 ? 54.258 13.821 34.573 1.00 48.05 81 ILE W N 1
ATOM 2895 C CA . ILE E 1 81 ? 53.609 13.165 35.715 1.00 49.36 81 ILE W CA 1
ATOM 2896 C C . ILE E 1 81 ? 54.228 13.577 37.035 1.00 50.17 81 ILE W C 1
ATOM 2897 O O . ILE E 1 81 ? 53.534 13.633 38.026 1.00 49.26 81 ILE W O 1
ATOM 2902 N N . ALA E 1 82 ? 55.528 13.850 37.054 1.00 52.64 82 ALA W N 1
ATOM 2903 C CA . ALA E 1 82 ? 56.176 14.201 38.301 1.00 53.81 82 ALA W CA 1
ATOM 2904 C C . ALA E 1 82 ? 55.683 15.543 38.849 1.00 53.90 82 ALA W C 1
ATOM 2905 O O . ALA E 1 82 ? 55.765 15.779 40.038 1.00 55.44 82 ALA W O 1
ATOM 2907 N N . LEU E 1 83 ? 55.158 16.407 37.993 1.00 52.10 83 LEU W N 1
ATOM 2908 C CA . LEU E 1 83 ? 54.766 17.783 38.396 1.00 54.91 83 LEU W CA 1
ATOM 2909 C C . LEU E 1 83 ? 53.256 17.921 38.554 1.00 51.16 83 LEU W C 1
ATOM 2910 O O . LEU E 1 83 ? 52.781 18.816 39.177 1.00 53.20 83 LEU W O 1
ATOM 2915 N N . TRP E 1 84 ? 52.515 16.995 38.003 1.00 48.43 84 TRP W N 1
ATOM 2916 C CA . TRP E 1 84 ? 51.084 17.154 37.857 1.00 47.39 84 TRP W CA 1
ATOM 2917 C C . TRP E 1 84 ? 50.351 16.049 38.652 1.00 45.43 84 TRP W C 1
ATOM 2918 O O . TRP E 1 84 ? 49.305 15.554 38.182 1.00 40.53 84 TRP W O 1
ATOM 2929 N N . GLY F 1 1 ? 48.749 -26.762 10.651 1.00 46.02 1 GLY T N 1
ATOM 2930 C CA . GLY F 1 1 ? 47.909 -25.647 10.062 1.00 45.58 1 GLY T CA 1
ATOM 2931 C C . GLY F 1 1 ? 48.564 -24.284 9.987 1.00 45.09 1 GLY T C 1
ATOM 2932 O O . GLY F 1 1 ? 49.406 -23.975 10.844 1.00 50.26 1 GLY T O 1
ATOM 2933 N N . PRO F 1 2 ? 48.170 -23.448 8.989 1.00 44.42 2 PRO T N 1
ATOM 2934 C CA . PRO F 1 2 ? 48.430 -21.989 9.104 1.00 42.58 2 PRO T CA 1
ATOM 2935 C C . PRO F 1 2 ? 47.628 -21.437 10.284 1.00 38.03 2 PRO T C 1
ATOM 2936 O O . PRO F 1 2 ? 46.475 -21.855 10.516 1.00 34.16 2 PRO T O 1
ATOM 2940 N N . SER F 1 3 ? 48.225 -20.533 11.047 1.00 35.75 3 SER T N 1
ATOM 2941 C CA . SER F 1 3 ? 47.593 -20.009 12.185 1.00 36.38 3 SER T CA 1
ATOM 2942 C C . SER F 1 3 ? 47.465 -18.436 12.186 1.00 28.97 3 SER T C 1
ATOM 2943 O O . SER F 1 3 ? 48.064 -17.756 13.031 1.00 31.86 3 SER T O 1
ATOM 2946 N N . PRO F 1 4 ? 46.687 -17.863 11.216 1.00 27.67 4 PRO T N 1
ATOM 2947 C CA . PRO F 1 4 ? 46.609 -16.425 11.107 1.00 24.03 4 PRO T CA 1
ATOM 2948 C C . PRO F 1 4 ? 46.000 -15.785 12.361 1.00 22.75 4 PRO T C 1
ATOM 2949 O O . PRO F 1 4 ? 45.030 -16.330 12.983 1.00 22.17 4 PRO T O 1
ATOM 2953 N N . ASN F 1 5 ? 46.598 -14.701 12.785 1.00 20.21 5 ASN T N 1
ATOM 2954 C CA . ASN F 1 5 ? 46.058 -13.975 13.937 1.00 19.61 5 ASN T CA 1
ATOM 2955 C C . ASN F 1 5 ? 45.152 -12.909 13.395 1.00 17.83 5 ASN T C 1
ATOM 2956 O O . ASN F 1 5 ? 45.547 -11.781 13.173 1.00 20.36 5 ASN T O 1
ATOM 2961 N N . TRP F 1 6 ? 43.865 -13.262 13.247 1.00 17.41 6 TRP T N 1
ATOM 2962 C CA . TRP F 1 6 ? 42.874 -12.328 12.784 1.00 18.01 6 TRP T CA 1
ATOM 2963 C C . TRP F 1 6 ? 42.455 -11.289 13.856 1.00 15.83 6 TRP T C 1
ATOM 2964 O O . TRP F 1 6 ? 42.061 -10.198 13.500 1.00 13.82 6 TRP T O 1
ATOM 2975 N N . ASP F 1 7 ? 42.662 -11.583 15.110 1.00 14.88 7 ASP T N 1
ATOM 2976 C CA . ASP F 1 7 ? 42.599 -10.502 16.106 1.00 14.83 7 ASP T CA 1
ATOM 2977 C C . ASP F 1 7 ? 43.591 -9.383 15.916 1.00 16.12 7 ASP T C 1
ATOM 2978 O O . ASP F 1 7 ? 43.240 -8.229 16.079 1.00 17.32 7 ASP T O 1
ATOM 2983 N N . ALA F 1 8 ? 44.846 -9.732 15.689 1.00 17.16 8 ALA T N 1
ATOM 2984 C CA . ALA F 1 8 ? 45.829 -8.746 15.270 1.00 17.88 8 ALA T CA 1
ATOM 2985 C C . ALA F 1 8 ? 45.456 -7.968 14.022 1.00 18.68 8 ALA T C 1
ATOM 2986 O O . ALA F 1 8 ? 45.695 -6.747 13.975 1.00 16.08 8 ALA T O 1
ATOM 2988 N N . VAL F 1 9 ? 44.919 -8.632 12.986 1.00 14.61 9 VAL T N 1
ATOM 2989 C CA . VAL F 1 9 ? 44.530 -7.940 11.786 1.00 16.61 9 VAL T CA 1
ATOM 2990 C C . VAL F 1 9 ? 43.339 -6.989 12.111 1.00 15.94 9 VAL T C 1
ATOM 2991 O O . VAL F 1 9 ? 43.308 -5.827 11.619 1.00 14.23 9 VAL T O 1
ATOM 2995 N N . ALA F 1 10 ? 42.383 -7.458 12.891 1.00 14.95 10 ALA T N 1
ATOM 2996 C CA . ALA F 1 10 ? 41.237 -6.574 13.334 1.00 13.98 10 ALA T CA 1
ATOM 2997 C C . ALA F 1 10 ? 41.660 -5.422 14.194 1.00 13.33 10 ALA T C 1
ATOM 2998 O O . ALA F 1 10 ? 41.102 -4.331 14.023 1.00 16.81 10 ALA T O 1
ATOM 3000 N N . GLN F 1 11 ? 42.715 -5.597 14.972 1.00 13.91 11 GLN T N 1
ATOM 3001 C CA . GLN F 1 11 ? 43.338 -4.395 15.696 1.00 15.99 11 GLN T CA 1
ATOM 3002 C C . GLN F 1 11 ? 43.758 -3.329 14.676 1.00 14.70 11 GLN T C 1
ATOM 3003 O O . GLN F 1 11 ? 43.473 -2.139 14.804 1.00 16.01 11 GLN T O 1
ATOM 3009 N N . CYS F 1 12 ? 44.509 -3.780 13.660 1.00 15.16 12 CYS T N 1
ATOM 3010 C CA A CYS F 1 12 ? 45.003 -2.913 12.605 0.50 14.77 12 CYS T CA 1
ATOM 3011 C CA B CYS F 1 12 ? 44.971 -2.847 12.648 0.50 15.55 12 CYS T CA 1
ATOM 3012 C C . CYS F 1 12 ? 43.880 -2.207 11.834 1.00 15.06 12 CYS T C 1
ATOM 3013 O O . CYS F 1 12 ? 43.937 -0.976 11.581 1.00 15.69 12 CYS T O 1
ATOM 3018 N N . GLU F 1 13 ? 42.889 -2.983 11.427 1.00 15.18 13 GLU T N 1
ATOM 3019 C CA . GLU F 1 13 ? 41.817 -2.551 10.574 1.00 17.43 13 GLU T CA 1
ATOM 3020 C C . GLU F 1 13 ? 40.738 -1.666 11.233 1.00 19.99 13 GLU T C 1
ATOM 3021 O O . GLU F 1 13 ? 40.323 -0.697 10.633 1.00 18.21 13 GLU T O 1
ATOM 3027 N N . SER F 1 14 ? 40.363 -1.968 12.463 1.00 15.82 14 SER T N 1
ATOM 3028 C CA . SER F 1 14 ? 39.270 -1.347 13.174 1.00 17.85 14 SER T CA 1
ATOM 3029 C C . SER F 1 14 ? 39.528 -0.908 14.569 1.00 19.87 14 SER T C 1
ATOM 3030 O O . SER F 1 14 ? 38.598 -0.536 15.270 1.00 17.08 14 SER T O 1
ATOM 3033 N N . GLY F 1 15 ? 40.709 -1.134 15.064 1.00 19.50 15 GLY T N 1
ATOM 3034 C CA . GLY F 1 15 ? 40.962 -0.983 16.457 1.00 19.49 15 GLY T CA 1
ATOM 3035 C C . GLY F 1 15 ? 40.255 -2.035 17.273 1.00 18.49 15 GLY T C 1
ATOM 3036 O O . GLY F 1 15 ? 40.120 -1.812 18.468 1.00 16.90 15 GLY T O 1
ATOM 3037 N N . GLY F 1 16 ? 39.979 -3.237 16.735 1.00 17.23 16 GLY T N 1
ATOM 3038 C CA . GLY F 1 16 ? 39.587 -4.329 17.456 1.00 16.70 16 GLY T CA 1
ATOM 3039 C C . GLY F 1 16 ? 38.044 -4.223 17.764 1.00 17.67 16 GLY T C 1
ATOM 3040 O O . GLY F 1 16 ? 37.552 -4.767 18.728 1.00 17.70 16 GLY T O 1
ATOM 3041 N N . ASN F 1 17 ? 37.324 -3.564 16.860 1.00 14.95 17 ASN T N 1
ATOM 3042 C CA . ASN F 1 17 ? 35.839 -3.317 17.017 1.00 16.52 17 ASN T CA 1
ATOM 3043 C C . ASN F 1 17 ? 35.113 -4.242 16.022 1.00 18.37 17 ASN T C 1
ATOM 3044 O O . ASN F 1 17 ? 35.003 -3.907 14.822 1.00 16.77 17 ASN T O 1
ATOM 3049 N N . TRP F 1 18 ? 34.705 -5.401 16.492 1.00 19.14 18 TRP T N 1
ATOM 3050 C CA . TRP F 1 18 ? 34.115 -6.427 15.609 1.00 20.32 18 TRP T CA 1
ATOM 3051 C C . TRP F 1 18 ? 32.782 -5.943 14.999 1.00 20.50 18 TRP T C 1
ATOM 3052 O O . TRP F 1 18 ? 32.312 -6.510 14.060 1.00 20.40 18 TRP T O 1
ATOM 3063 N N . ALA F 1 19 ? 32.162 -5.009 15.639 1.00 19.59 19 ALA T N 1
ATOM 3064 C CA . ALA F 1 19 ? 30.851 -4.392 15.231 1.00 20.27 19 ALA T CA 1
ATOM 3065 C C . ALA F 1 19 ? 31.033 -3.093 14.520 1.00 21.39 19 ALA T C 1
ATOM 3066 O O . ALA F 1 19 ? 30.078 -2.395 14.262 1.00 17.35 19 ALA T O 1
ATOM 3068 N N . ALA F 1 20 ? 32.262 -2.775 14.066 1.00 15.99 20 ALA T N 1
ATOM 3069 C CA . ALA F 1 20 ? 32.509 -1.492 13.356 1.00 18.10 20 ALA T CA 1
ATOM 3070 C C . ALA F 1 20 ? 31.611 -1.273 12.154 1.00 18.04 20 ALA T C 1
ATOM 3071 O O . ALA F 1 20 ? 31.516 -2.081 11.234 1.00 20.42 20 ALA T O 1
ATOM 3073 N N . ASN F 1 21 ? 30.919 -0.156 12.187 1.00 22.28 21 ASN T N 1
ATOM 3074 C CA . ASN F 1 21 ? 30.109 0.255 11.059 1.00 23.70 21 ASN T CA 1
ATOM 3075 C C . ASN F 1 21 ? 30.065 1.723 11.126 1.00 23.62 21 ASN T C 1
ATOM 3076 O O . ASN F 1 21 ? 29.059 2.357 11.476 1.00 27.41 21 ASN T O 1
ATOM 3081 N N . THR F 1 22 ? 31.110 2.336 10.627 1.00 24.70 22 THR T N 1
ATOM 3082 C CA . THR F 1 22 ? 31.252 3.752 10.778 1.00 25.35 22 THR T CA 1
ATOM 3083 C C . THR F 1 22 ? 30.694 4.595 9.564 1.00 24.72 22 THR T C 1
ATOM 3084 O O . THR F 1 22 ? 30.660 5.797 9.626 1.00 26.46 22 THR T O 1
ATOM 3088 N N . GLY F 1 23 ? 30.350 3.942 8.458 1.00 23.59 23 GLY T N 1
ATOM 3089 C CA . GLY F 1 23 ? 29.944 4.642 7.220 1.00 27.54 23 GLY T CA 1
ATOM 3090 C C . GLY F 1 23 ? 31.047 4.843 6.192 1.00 27.76 23 GLY T C 1
ATOM 3091 O O . GLY F 1 23 ? 30.891 5.641 5.283 1.00 31.52 23 GLY T O 1
ATOM 3092 N N . ASN F 1 24 ? 32.183 4.175 6.348 1.00 25.81 24 ASN T N 1
ATOM 3093 C CA . ASN F 1 24 ? 33.282 4.289 5.438 1.00 27.19 24 ASN T CA 1
ATOM 3094 C C . ASN F 1 24 ? 33.236 3.242 4.329 1.00 28.16 24 ASN T C 1
ATOM 3095 O O . ASN F 1 24 ? 34.263 2.984 3.700 1.00 28.77 24 ASN T O 1
ATOM 3100 N N . GLY F 1 25 ? 32.108 2.560 4.178 1.00 26.17 25 GLY T N 1
ATOM 3101 C CA . GLY F 1 25 ? 31.995 1.565 3.114 1.00 27.62 25 GLY T CA 1
ATOM 3102 C C . GLY F 1 25 ? 32.597 0.214 3.503 1.00 25.55 25 GLY T C 1
ATOM 3103 O O . GLY F 1 25 ? 32.584 -0.752 2.658 1.00 25.93 25 GLY T O 1
ATOM 3104 N N . LYS F 1 26 ? 33.074 0.085 4.729 1.00 23.32 26 LYS T N 1
ATOM 3105 C CA . LYS F 1 26 ? 33.619 -1.182 5.228 1.00 25.04 26 LYS T CA 1
ATOM 3106 C C . LYS F 1 26 ? 32.970 -1.556 6.528 1.00 21.75 26 LYS T C 1
ATOM 3107 O O . LYS F 1 26 ? 32.385 -0.715 7.268 1.00 22.51 26 LYS T O 1
ATOM 3113 N N . TYR F 1 27 ? 33.084 -2.856 6.870 1.00 22.03 27 TYR T N 1
ATOM 3114 C CA . TYR F 1 27 ? 32.237 -3.407 7.951 1.00 20.39 27 TYR T CA 1
ATOM 3115 C C . TYR F 1 27 ? 32.873 -4.476 8.783 1.00 19.14 27 TYR T C 1
ATOM 3116 O O . TYR F 1 27 ? 33.549 -5.341 8.275 1.00 22.34 27 TYR T O 1
ATOM 3125 N N . GLY F 1 28 ? 32.686 -4.349 10.104 1.00 17.10 28 GLY T N 1
ATOM 3126 C CA . GLY F 1 28 ? 33.109 -5.313 11.094 1.00 17.68 28 GLY T CA 1
ATOM 3127 C C . GLY F 1 28 ? 34.600 -5.150 11.414 1.00 16.00 28 GLY T C 1
ATOM 3128 O O . GLY F 1 28 ? 35.250 -4.176 10.987 1.00 15.84 28 GLY T O 1
ATOM 3129 N N . GLY F 1 29 ? 35.118 -6.144 12.086 1.00 16.36 29 GLY T N 1
ATOM 3130 C CA . GLY F 1 29 ? 36.446 -6.009 12.707 1.00 17.56 29 GLY T CA 1
ATOM 3131 C C . GLY F 1 29 ? 37.578 -6.060 11.725 1.00 17.19 29 GLY T C 1
ATOM 3132 O O . GLY F 1 29 ? 38.611 -5.449 11.910 1.00 15.30 29 GLY T O 1
ATOM 3133 N N . LEU F 1 30 ? 37.324 -6.759 10.643 1.00 18.19 30 LEU T N 1
ATOM 3134 C CA . LEU F 1 30 ? 38.257 -6.890 9.569 1.00 17.13 30 LEU T CA 1
ATOM 3135 C C . LEU F 1 30 ? 37.919 -5.964 8.351 1.00 19.50 30 LEU T C 1
ATOM 3136 O O . LEU F 1 30 ? 38.621 -6.013 7.314 1.00 23.32 30 LEU T O 1
ATOM 3141 N N . GLN F 1 31 ? 36.947 -5.040 8.539 1.00 18.88 31 GLN T N 1
ATOM 3142 C CA . GLN F 1 31 ? 36.655 -3.958 7.562 1.00 19.49 31 GLN T CA 1
ATOM 3143 C C . GLN F 1 31 ? 36.417 -4.547 6.139 1.00 21.82 31 GLN T C 1
ATOM 3144 O O . GLN F 1 31 ? 37.015 -4.101 5.172 1.00 16.72 31 GLN T O 1
ATOM 3150 N N . PHE F 1 32 ? 35.481 -5.486 6.059 1.00 20.67 32 PHE T N 1
ATOM 3151 C CA . PHE F 1 32 ? 35.124 -6.143 4.811 1.00 23.54 32 PHE T CA 1
ATOM 3152 C C . PHE F 1 32 ? 34.333 -5.206 3.984 1.00 24.45 32 PHE T C 1
ATOM 3153 O O . PHE F 1 32 ? 33.481 -4.469 4.474 1.00 26.68 32 PHE T O 1
ATOM 3161 N N . LYS F 1 33 ? 34.610 -5.241 2.686 1.00 27.76 33 LYS T N 1
ATOM 3162 C CA . LYS F 1 33 ? 33.730 -4.610 1.671 1.00 34.19 33 LYS T CA 1
ATOM 3163 C C . LYS F 1 33 ? 32.567 -5.527 1.388 1.00 35.19 33 LYS T C 1
ATOM 3164 O O . LYS F 1 33 ? 32.733 -6.728 1.404 1.00 36.51 33 LYS T O 1
ATOM 3170 N N . PRO F 1 34 ? 31.369 -4.985 1.196 1.00 36.36 34 PRO T N 1
ATOM 3171 C CA . PRO F 1 34 ? 30.241 -5.911 0.953 1.00 38.79 34 PRO T CA 1
ATOM 3172 C C . PRO F 1 34 ? 30.447 -6.939 -0.210 1.00 37.97 34 PRO T C 1
ATOM 3173 O O . PRO F 1 34 ? 30.038 -8.075 -0.069 1.00 37.98 34 PRO T O 1
ATOM 3177 N N . ALA F 1 35 ? 31.103 -6.548 -1.301 1.00 39.09 35 ALA T N 1
ATOM 3178 C CA . ALA F 1 35 ? 31.265 -7.465 -2.452 1.00 40.03 35 ALA T CA 1
ATOM 3179 C C . ALA F 1 35 ? 32.188 -8.643 -2.106 1.00 37.54 35 ALA T C 1
ATOM 3180 O O . ALA F 1 35 ? 31.881 -9.773 -2.513 1.00 36.02 35 ALA T O 1
ATOM 3182 N N . THR F 1 36 ? 33.263 -8.407 -1.368 1.00 31.79 36 THR T N 1
ATOM 3183 C CA . THR F 1 36 ? 34.143 -9.474 -0.890 1.00 33.96 36 THR T CA 1
ATOM 3184 C C . THR F 1 36 ? 33.422 -10.408 0.115 1.00 31.53 36 THR T C 1
ATOM 3185 O O . THR F 1 36 ? 33.447 -11.649 -0.024 1.00 32.92 36 THR T O 1
ATOM 3189 N N . TRP F 1 37 ? 32.684 -9.819 1.061 1.00 28.29 37 TRP T N 1
ATOM 3190 C CA . TRP F 1 37 ? 31.909 -10.606 2.022 1.00 26.90 37 TRP T CA 1
ATOM 3191 C C . TRP F 1 37 ? 30.993 -11.544 1.244 1.00 29.49 37 TRP T C 1
ATOM 3192 O O . TRP F 1 37 ? 31.003 -12.746 1.496 1.00 28.69 37 TRP T O 1
ATOM 3203 N N . ALA F 1 38 ? 30.207 -11.007 0.326 1.00 31.96 38 ALA T N 1
ATOM 3204 C CA . ALA F 1 38 ? 29.149 -11.810 -0.371 1.00 36.02 38 ALA T CA 1
ATOM 3205 C C . ALA F 1 38 ? 29.779 -12.868 -1.233 1.00 37.61 38 ALA T C 1
ATOM 3206 O O . ALA F 1 38 ? 29.313 -14.004 -1.285 1.00 41.56 38 ALA T O 1
ATOM 3208 N N . ALA F 1 39 ? 30.860 -12.492 -1.913 1.00 38.35 39 ALA T N 1
ATOM 3209 C CA . ALA F 1 39 ? 31.582 -13.392 -2.771 1.00 39.16 39 ALA T CA 1
ATOM 3210 C C . ALA F 1 39 ? 32.089 -14.624 -1.994 1.00 38.24 39 ALA T C 1
ATOM 3211 O O . ALA F 1 39 ? 32.137 -15.726 -2.598 1.00 38.08 39 ALA T O 1
ATOM 3213 N N . PHE F 1 40 ? 32.449 -14.468 -0.715 1.00 33.22 40 PHE T N 1
ATOM 3214 C CA . PHE F 1 40 ? 32.978 -15.581 0.057 1.00 32.50 40 PHE T CA 1
ATOM 3215 C C . PHE F 1 40 ? 31.987 -16.254 1.051 1.00 33.58 40 PHE T C 1
ATOM 3216 O O . PHE F 1 40 ? 32.400 -16.988 1.939 1.00 30.46 40 PHE T O 1
ATOM 3224 N N . GLY F 1 41 ? 30.682 -16.033 0.854 1.00 36.04 41 GLY T N 1
ATOM 3225 C CA . GLY F 1 41 ? 29.667 -16.781 1.588 1.00 37.36 41 GLY T CA 1
ATOM 3226 C C . GLY F 1 41 ? 29.051 -16.087 2.735 1.00 36.54 41 GLY T C 1
ATOM 3227 O O . GLY F 1 41 ? 28.224 -16.642 3.440 1.00 37.64 41 GLY T O 1
ATOM 3228 N N . GLY F 1 42 ? 29.442 -14.840 2.950 1.00 34.46 42 GLY T N 1
ATOM 3229 C CA . GLY F 1 42 ? 28.866 -14.070 4.014 1.00 33.49 42 GLY T CA 1
ATOM 3230 C C . GLY F 1 42 ? 27.540 -13.538 3.602 1.00 34.20 42 GLY T C 1
ATOM 3231 O O . GLY F 1 42 ? 27.307 -13.149 2.455 1.00 37.66 42 GLY T O 1
ATOM 3232 N N . VAL F 1 43 ? 26.641 -13.502 4.542 1.00 35.02 43 VAL T N 1
ATOM 3233 C CA . VAL F 1 43 ? 25.347 -12.915 4.271 1.00 37.19 43 VAL T CA 1
ATOM 3234 C C . VAL F 1 43 ? 25.124 -11.796 5.275 1.00 33.55 43 VAL T C 1
ATOM 3235 O O . VAL F 1 43 ? 25.684 -11.829 6.375 1.00 35.60 43 VAL T O 1
ATOM 3239 N N . GLY F 1 44 ? 24.309 -10.821 4.886 1.00 34.76 44 GLY T N 1
ATOM 3240 C CA . GLY F 1 44 ? 23.952 -9.685 5.727 1.00 33.40 44 GLY T CA 1
ATOM 3241 C C . GLY F 1 44 ? 25.166 -8.760 5.960 1.00 32.72 44 GLY T C 1
ATOM 3242 O O . GLY F 1 44 ? 26.166 -8.808 5.249 1.00 30.95 44 GLY T O 1
ATOM 3243 N N . ASN F 1 45 ? 25.059 -7.934 6.995 1.00 32.16 45 ASN T N 1
ATOM 3244 C CA . ASN F 1 45 ? 26.060 -6.929 7.336 1.00 29.86 45 ASN T CA 1
ATOM 3245 C C . ASN F 1 45 ? 27.198 -7.572 8.138 1.00 26.08 45 ASN T C 1
ATOM 3246 O O . ASN F 1 45 ? 26.938 -8.235 9.138 1.00 27.74 45 ASN T O 1
ATOM 3251 N N . PRO F 1 46 ? 28.441 -7.486 7.655 1.00 25.53 46 PRO T N 1
ATOM 3252 C CA . PRO F 1 46 ? 29.494 -8.160 8.384 1.00 22.00 46 PRO T CA 1
ATOM 3253 C C . PRO F 1 46 ? 29.607 -7.686 9.832 1.00 22.28 46 PRO T C 1
ATOM 3254 O O . PRO F 1 46 ? 30.043 -8.454 10.757 1.00 25.40 46 PRO T O 1
ATOM 3258 N N . ALA F 1 47 ? 29.180 -6.461 10.085 1.00 23.76 47 ALA T N 1
ATOM 3259 C CA . ALA F 1 47 ? 29.220 -5.913 11.463 1.00 24.17 47 ALA T CA 1
ATOM 3260 C C . ALA F 1 47 ? 28.219 -6.539 12.430 1.00 26.65 47 ALA T C 1
ATOM 3261 O O . ALA F 1 47 ? 28.356 -6.358 13.661 1.00 26.88 47 ALA T O 1
ATOM 3263 N N . ALA F 1 48 ? 27.160 -7.137 11.897 1.00 24.58 48 ALA T N 1
ATOM 3264 C CA . ALA F 1 48 ? 26.175 -7.888 12.705 1.00 26.68 48 ALA T CA 1
ATOM 3265 C C . ALA F 1 48 ? 26.618 -9.330 12.947 1.00 26.88 48 ALA T C 1
ATOM 3266 O O . ALA F 1 48 ? 26.019 -10.068 13.783 1.00 26.38 48 ALA T O 1
ATOM 3268 N N . ALA F 1 49 ? 27.654 -9.799 12.221 1.00 24.61 49 ALA T N 1
ATOM 3269 C CA . ALA F 1 49 ? 28.104 -11.148 12.341 1.00 23.43 49 ALA T CA 1
ATOM 3270 C C . ALA F 1 49 ? 28.994 -11.270 13.579 1.00 24.19 49 ALA T C 1
ATOM 3271 O O . ALA F 1 49 ? 29.607 -10.306 13.932 1.00 25.60 49 ALA T O 1
ATOM 3273 N N . SER F 1 50 ? 29.021 -12.420 14.231 1.00 24.81 50 SER T N 1
ATOM 3274 C CA . SER F 1 50 ? 29.936 -12.697 15.304 1.00 27.32 50 SER T CA 1
ATOM 3275 C C . SER F 1 50 ? 31.392 -12.596 14.803 1.00 22.64 50 SER T C 1
ATOM 3276 O O . SER F 1 50 ? 31.679 -12.769 13.622 1.00 20.27 50 SER T O 1
ATOM 3279 N N . ARG F 1 51 ? 32.285 -12.311 15.735 1.00 24.86 51 ARG T N 1
ATOM 3280 C CA . ARG F 1 51 ? 33.775 -12.390 15.453 1.00 23.88 51 ARG T CA 1
ATOM 3281 C C . ARG F 1 51 ? 34.076 -13.745 14.821 1.00 24.52 51 ARG T C 1
ATOM 3282 O O . ARG F 1 51 ? 34.769 -13.785 13.796 1.00 24.40 51 ARG T O 1
ATOM 3290 N N . GLU F 1 52 ? 33.519 -14.836 15.400 1.00 24.66 52 GLU T N 1
ATOM 3291 C CA . GLU F 1 52 ? 33.762 -16.204 14.859 1.00 28.41 52 GLU T CA 1
ATOM 3292 C C . GLU F 1 52 ? 33.355 -16.323 13.370 1.00 26.87 52 GLU T C 1
ATOM 3293 O O . GLU F 1 52 ? 34.040 -16.909 12.551 1.00 25.46 52 GLU T O 1
ATOM 3299 N N . GLN F 1 53 ? 32.185 -15.803 13.016 1.00 26.41 53 GLN T N 1
ATOM 3300 C CA . GLN F 1 53 ? 31.685 -15.830 11.596 1.00 25.62 53 GLN T CA 1
ATOM 3301 C C . GLN F 1 53 ? 32.465 -14.938 10.640 1.00 22.46 53 GLN T C 1
ATOM 3302 O O . GLN F 1 53 ? 32.692 -15.312 9.456 1.00 22.75 53 GLN T O 1
ATOM 3308 N N . GLN F 1 54 ? 32.895 -13.768 11.132 1.00 20.07 54 GLN T N 1
ATOM 3309 C CA . GLN F 1 54 ? 33.736 -12.850 10.342 1.00 18.40 54 GLN T CA 1
ATOM 3310 C C . GLN F 1 54 ? 35.021 -13.589 10.061 1.00 18.88 54 GLN T C 1
ATOM 3311 O O . GLN F 1 54 ? 35.583 -13.421 8.942 1.00 20.27 54 GLN T O 1
ATOM 3317 N N . ILE F 1 55 ? 35.548 -14.278 11.074 1.00 20.88 55 ILE T N 1
ATOM 3318 C CA . ILE F 1 55 ? 36.822 -14.996 10.893 1.00 23.18 55 ILE T CA 1
ATOM 3319 C C . ILE F 1 55 ? 36.705 -16.160 9.906 1.00 24.27 55 ILE T C 1
ATOM 3320 O O . ILE F 1 55 ? 37.598 -16.380 9.054 1.00 22.90 55 ILE T O 1
ATOM 3325 N N . ALA F 1 56 ? 35.585 -16.828 9.947 1.00 23.56 56 ALA T N 1
ATOM 3326 C CA . ALA F 1 56 ? 35.302 -17.925 9.007 1.00 26.11 56 ALA T CA 1
ATOM 3327 C C . ALA F 1 56 ? 35.331 -17.410 7.596 1.00 25.88 56 ALA T C 1
ATOM 3328 O O . ALA F 1 56 ? 35.924 -18.098 6.734 1.00 26.54 56 ALA T O 1
ATOM 3330 N N . VAL F 1 57 ? 34.717 -16.237 7.316 1.00 22.86 57 VAL T N 1
ATOM 3331 C CA . VAL F 1 57 ? 34.742 -15.677 5.971 1.00 24.10 57 VAL T CA 1
ATOM 3332 C C . VAL F 1 57 ? 36.169 -15.270 5.635 1.00 24.24 57 VAL T C 1
ATOM 3333 O O . VAL F 1 57 ? 36.615 -15.498 4.518 1.00 22.60 57 VAL T O 1
ATOM 3337 N N . ALA F 1 58 ? 36.895 -14.694 6.597 1.00 21.53 58 ALA T N 1
ATOM 3338 C CA . ALA F 1 58 ? 38.243 -14.243 6.287 1.00 22.96 58 ALA T CA 1
ATOM 3339 C C . ALA F 1 58 ? 39.103 -15.402 5.903 1.00 22.90 58 ALA T C 1
ATOM 3340 O O . ALA F 1 58 ? 39.962 -15.260 4.994 1.00 24.81 58 ALA T O 1
ATOM 3342 N N . ASN F 1 59 ? 38.980 -16.534 6.608 1.00 23.26 59 ASN T N 1
ATOM 3343 C CA . ASN F 1 59 ? 39.788 -17.673 6.303 1.00 25.81 59 ASN T CA 1
ATOM 3344 C C . ASN F 1 59 ? 39.573 -18.160 4.820 1.00 30.55 59 ASN T C 1
ATOM 3345 O O . ASN F 1 59 ? 40.527 -18.544 4.115 1.00 32.42 59 ASN T O 1
ATOM 3350 N N . ARG F 1 60 ? 38.328 -18.143 4.368 1.00 30.23 60 ARG T N 1
ATOM 3351 C CA . ARG F 1 60 ? 38.064 -18.395 2.949 1.00 33.69 60 ARG T CA 1
ATOM 3352 C C . ARG F 1 60 ? 38.764 -17.397 2.011 1.00 34.15 60 ARG T C 1
ATOM 3353 O O . ARG F 1 60 ? 39.285 -17.822 0.892 1.00 31.71 60 ARG T O 1
ATOM 3361 N N . VAL F 1 61 ? 38.730 -16.100 2.367 1.00 30.34 61 VAL T N 1
ATOM 3362 C CA . VAL F 1 61 ? 39.299 -15.049 1.532 1.00 32.56 61 VAL T CA 1
ATOM 3363 C C . VAL F 1 61 ? 40.784 -15.259 1.419 1.00 37.72 61 VAL T C 1
ATOM 3364 O O . VAL F 1 61 ? 41.408 -15.149 0.309 1.00 41.56 61 VAL T O 1
ATOM 3368 N N . LEU F 1 62 ? 41.372 -15.638 2.532 1.00 37.73 62 LEU T N 1
ATOM 3369 C CA . LEU F 1 62 ? 42.801 -15.942 2.543 1.00 37.46 62 LEU T CA 1
ATOM 3370 C C . LEU F 1 62 ? 43.221 -17.078 1.616 1.00 44.46 62 LEU T C 1
ATOM 3371 O O . LEU F 1 62 ? 44.209 -16.933 0.852 1.00 44.60 62 LEU T O 1
ATOM 3376 N N . ALA F 1 63 ? 42.498 -18.196 1.702 1.00 41.26 63 ALA T N 1
ATOM 3377 C CA . ALA F 1 63 ? 42.732 -19.335 0.832 1.00 44.49 63 ALA T CA 1
ATOM 3378 C C . ALA F 1 63 ? 42.658 -18.966 -0.669 1.00 43.92 63 ALA T C 1
ATOM 3379 O O . ALA F 1 63 ? 43.516 -19.334 -1.427 1.00 44.94 63 ALA T O 1
ATOM 3381 N N . GLU F 1 64 ? 41.696 -18.163 -1.081 1.00 42.90 64 GLU T N 1
ATOM 3382 C CA . GLU F 1 64 ? 41.534 -17.785 -2.494 1.00 45.54 64 GLU T CA 1
ATOM 3383 C C . GLU F 1 64 ? 42.435 -16.625 -3.014 1.00 45.16 64 GLU T C 1
ATOM 3384 O O . GLU F 1 64 ? 42.848 -16.650 -4.173 1.00 45.19 64 GLU T O 1
ATOM 3390 N N . GLN F 1 65 ? 42.642 -15.601 -2.207 1.00 40.50 65 GLN T N 1
ATOM 3391 C CA . GLN F 1 65 ? 43.246 -14.267 -2.597 1.00 40.25 65 GLN T CA 1
ATOM 3392 C C . GLN F 1 65 ? 44.563 -13.920 -1.867 1.00 37.78 65 GLN T C 1
ATOM 3393 O O . GLN F 1 65 ? 45.275 -13.017 -2.275 1.00 36.80 65 GLN T O 1
ATOM 3399 N N . GLY F 1 66 ? 44.873 -14.652 -0.805 1.00 34.05 66 GLY T N 1
ATOM 3400 C CA . GLY F 1 66 ? 46.046 -14.391 -0.027 1.00 34.61 66 GLY T CA 1
ATOM 3401 C C . GLY F 1 66 ? 45.854 -13.127 0.839 1.00 33.96 66 GLY T C 1
ATOM 3402 O O . GLY F 1 66 ? 44.741 -12.546 0.947 1.00 35.18 66 GLY T O 1
ATOM 3403 N N . LEU F 1 67 ? 46.906 -12.724 1.515 1.00 31.63 67 LEU T N 1
ATOM 3404 C CA . LEU F 1 67 ? 46.794 -11.577 2.390 1.00 30.41 67 LEU T CA 1
ATOM 3405 C C . LEU F 1 67 ? 46.668 -10.265 1.584 1.00 32.89 67 LEU T C 1
ATOM 3406 O O . LEU F 1 67 ? 46.541 -9.229 2.197 1.00 29.84 67 LEU T O 1
ATOM 3411 N N . ASP F 1 68 ? 46.806 -10.326 0.260 1.00 37.57 68 ASP T N 1
ATOM 3412 C CA . ASP F 1 68 ? 46.664 -9.164 -0.613 1.00 41.22 68 ASP T CA 1
ATOM 3413 C C . ASP F 1 68 ? 45.288 -8.568 -0.421 1.00 39.02 68 ASP T C 1
ATOM 3414 O O . ASP F 1 68 ? 45.044 -7.422 -0.786 1.00 35.15 68 ASP T O 1
ATOM 3419 N N . ALA F 1 69 ? 44.380 -9.308 0.200 1.00 34.77 69 ALA T N 1
ATOM 3420 C CA . ALA F 1 69 ? 43.095 -8.747 0.456 1.00 33.43 69 ALA T CA 1
ATOM 3421 C C . ALA F 1 69 ? 43.125 -7.676 1.602 1.00 33.96 69 ALA T C 1
ATOM 3422 O O . ALA F 1 69 ? 42.195 -6.930 1.733 1.00 39.74 69 ALA T O 1
ATOM 3424 N N . TRP F 1 70 ? 44.184 -7.654 2.425 1.00 29.87 70 TRP T N 1
ATOM 3425 C CA . TRP F 1 70 ? 44.458 -6.661 3.475 1.00 27.45 70 TRP T CA 1
ATOM 3426 C C . TRP F 1 70 ? 45.880 -6.127 3.220 1.00 31.08 70 TRP T C 1
ATOM 3427 O O . TRP F 1 70 ? 46.824 -6.573 3.841 1.00 28.12 70 TRP T O 1
ATOM 3438 N N . PRO F 1 71 ? 46.045 -5.210 2.217 1.00 31.70 71 PRO T N 1
ATOM 3439 C CA . PRO F 1 71 ? 47.368 -4.926 1.779 1.00 35.83 71 PRO T CA 1
ATOM 3440 C C . PRO F 1 71 ? 48.339 -4.341 2.837 1.00 35.36 71 PRO T C 1
ATOM 3441 O O . PRO F 1 71 ? 49.549 -4.596 2.728 1.00 34.83 71 PRO T O 1
ATOM 3445 N N . THR F 1 72 ? 47.860 -3.606 3.827 1.00 29.74 72 THR T N 1
ATOM 3446 C CA . THR F 1 72 ? 48.726 -3.085 4.903 1.00 29.91 72 THR T CA 1
ATOM 3447 C C . THR F 1 72 ? 48.629 -3.864 6.220 1.00 28.77 72 THR T C 1
ATOM 3448 O O . THR F 1 72 ? 49.652 -4.185 6.882 1.00 31.52 72 THR T O 1
ATOM 3452 N N . CYS F 1 73 ? 47.405 -4.261 6.552 1.00 26.81 73 CYS T N 1
ATOM 3453 C CA . CYS F 1 73 ? 47.132 -4.978 7.816 1.00 24.95 73 CYS T CA 1
ATOM 3454 C C . CYS F 1 73 ? 47.394 -6.484 7.757 1.00 24.41 73 CYS T C 1
ATOM 3455 O O . CYS F 1 73 ? 47.544 -7.111 8.775 1.00 22.90 73 CYS T O 1
ATOM 3458 N N . GLY F 1 74 ? 47.540 -7.060 6.565 1.00 26.31 74 GLY T N 1
ATOM 3459 C CA . GLY F 1 74 ? 47.784 -8.479 6.456 1.00 25.43 74 GLY T CA 1
ATOM 3460 C C . GLY F 1 74 ? 48.923 -9.002 7.276 1.00 27.17 74 GLY T C 1
ATOM 3461 O O . GLY F 1 74 ? 48.832 -10.079 7.836 1.00 27.65 74 GLY T O 1
ATOM 3462 N N . ALA F 1 75 ? 50.046 -8.283 7.265 1.00 28.13 75 ALA T N 1
ATOM 3463 C CA . ALA F 1 75 ? 51.294 -8.703 7.980 1.00 31.04 75 ALA T CA 1
ATOM 3464 C C . ALA F 1 75 ? 51.054 -8.916 9.478 1.00 30.18 75 ALA T C 1
ATOM 3465 O O . ALA F 1 75 ? 51.745 -9.718 10.096 1.00 29.76 75 ALA T O 1
ATOM 3467 N N . ALA F 1 76 ? 50.028 -8.246 10.064 1.00 25.22 76 ALA T N 1
ATOM 3468 C CA . ALA F 1 76 ? 49.683 -8.492 11.443 1.00 22.90 76 ALA T CA 1
ATOM 3469 C C . ALA F 1 76 ? 49.138 -9.901 11.725 1.00 21.55 76 ALA T C 1
ATOM 3470 O O . ALA F 1 76 ? 49.283 -10.371 12.847 1.00 24.79 76 ALA T O 1
ATOM 3472 N N . SER F 1 77 ? 48.696 -10.621 10.690 1.00 22.24 77 SER T N 1
ATOM 3473 C CA . SER F 1 77 ? 48.320 -11.996 10.806 1.00 22.68 77 SER T CA 1
ATOM 3474 C C . SER F 1 77 ? 49.439 -12.845 11.423 1.00 24.29 77 SER T C 1
ATOM 3475 O O . SER F 1 77 ? 49.224 -13.967 11.895 1.00 25.25 77 SER T O 1
ATOM 3478 N N . GLY F 1 78 ? 50.683 -12.404 11.243 1.00 28.40 78 GLY T N 1
ATOM 3479 C CA . GLY F 1 78 ? 51.840 -13.300 11.559 1.00 27.40 78 GLY T CA 1
ATOM 3480 C C . GLY F 1 78 ? 52.289 -14.267 10.451 1.00 31.86 78 GLY T C 1
ATOM 3481 O O . GLY F 1 78 ? 53.333 -14.926 10.587 1.00 29.54 78 GLY T O 1
ATOM 3482 N N . LEU F 1 79 ? 51.554 -14.347 9.346 1.00 29.92 79 LEU T N 1
ATOM 3483 C CA . LEU F 1 79 ? 51.969 -15.232 8.260 1.00 34.39 79 LEU T CA 1
ATOM 3484 C C . LEU F 1 79 ? 52.976 -14.479 7.351 1.00 35.68 79 LEU T C 1
ATOM 3485 O O . LEU F 1 79 ? 52.737 -13.286 7.077 1.00 34.08 79 LEU T O 1
ATOM 3490 N N . PRO F 1 80 ? 54.073 -15.123 6.934 1.00 39.19 80 PRO T N 1
ATOM 3491 C CA . PRO F 1 80 ? 55.019 -14.380 6.073 1.00 40.74 80 PRO T CA 1
ATOM 3492 C C . PRO F 1 80 ? 54.342 -13.822 4.810 1.00 41.06 80 PRO T C 1
ATOM 3493 O O . PRO F 1 80 ? 53.823 -14.554 3.958 1.00 37.77 80 PRO T O 1
ATOM 3497 N N . ILE F 1 81 ? 54.324 -12.496 4.702 1.00 44.41 81 ILE T N 1
ATOM 3498 C CA . ILE F 1 81 ? 53.609 -11.836 3.602 1.00 44.83 81 ILE T CA 1
ATOM 3499 C C . ILE F 1 81 ? 54.185 -12.237 2.230 1.00 46.06 81 ILE T C 1
ATOM 3500 O O . ILE F 1 81 ? 53.450 -12.320 1.246 1.00 45.89 81 ILE T O 1
ATOM 3505 N N . ALA F 1 82 ? 55.470 -12.543 2.152 1.00 46.56 82 ALA T N 1
ATOM 3506 C CA . ALA F 1 82 ? 56.032 -12.925 0.880 1.00 49.29 82 ALA T CA 1
ATOM 3507 C C . ALA F 1 82 ? 55.437 -14.257 0.358 1.00 49.96 82 ALA T C 1
ATOM 3508 O O . ALA F 1 82 ? 55.487 -14.500 -0.845 1.00 53.55 82 ALA T O 1
ATOM 3510 N N . LEU F 1 83 ? 54.938 -15.110 1.246 1.00 44.59 83 LEU T N 1
ATOM 3511 C CA . LEU F 1 83 ? 54.491 -16.472 0.894 1.00 45.31 83 LEU T CA 1
ATOM 3512 C C . LEU F 1 83 ? 53.006 -16.553 0.780 1.00 41.75 83 LEU T C 1
ATOM 3513 O O . LEU F 1 83 ? 52.467 -17.435 0.192 1.00 39.17 83 LEU T O 1
ATOM 3518 N N . TRP F 1 84 ? 52.327 -15.581 1.325 1.00 41.11 84 TRP T N 1
ATOM 3519 C CA . TRP F 1 84 ? 50.888 -15.685 1.459 1.00 42.15 84 TRP T CA 1
ATOM 3520 C C . TRP F 1 84 ? 50.117 -14.498 0.864 1.00 44.95 84 TRP T C 1
ATOM 3521 O O . TRP F 1 84 ? 48.974 -14.353 1.166 1.00 40.61 84 TRP T O 1
ATOM 3532 N N . SER F 1 85 ? 50.775 -13.610 0.136 1.00 47.16 85 SER T N 1
ATOM 3533 C CA . SER F 1 85 ? 50.153 -12.958 -0.996 1.00 52.07 85 SER T CA 1
ATOM 3534 C C . SER F 1 85 ? 49.887 -14.038 -2.096 1.00 50.55 85 SER T C 1
ATOM 3535 O O . SER F 1 85 ? 49.951 -13.801 -3.310 1.00 61.50 85 SER T O 1
ATOM 3538 N N . GLY G 1 1 ? 15.945 -26.883 2.965 1.00 54.06 1 GLY S N 1
ATOM 3539 C CA . GLY G 1 1 ? 15.318 -25.680 2.327 1.00 46.51 1 GLY S CA 1
ATOM 3540 C C . GLY G 1 1 ? 16.074 -24.377 2.490 1.00 42.70 1 GLY S C 1
ATOM 3541 O O . GLY G 1 1 ? 16.813 -24.187 3.464 1.00 41.91 1 GLY S O 1
ATOM 3542 N N . PRO G 1 2 ? 15.892 -23.453 1.536 1.00 39.00 2 PRO S N 1
ATOM 3543 C CA . PRO G 1 2 ? 16.317 -22.106 1.804 1.00 37.42 2 PRO S CA 1
ATOM 3544 C C . PRO G 1 2 ? 15.352 -21.481 2.828 1.00 34.99 2 PRO S C 1
ATOM 3545 O O . PRO G 1 2 ? 14.149 -21.843 2.870 1.00 32.41 2 PRO S O 1
ATOM 3549 N N . SER G 1 3 ? 15.870 -20.561 3.605 1.00 33.64 3 SER S N 1
ATOM 3550 C CA . SER G 1 3 ? 15.097 -20.006 4.684 1.00 35.88 3 SER S CA 1
ATOM 3551 C C . SER G 1 3 ? 14.988 -18.505 4.664 1.00 30.54 3 SER S C 1
ATOM 3552 O O . SER G 1 3 ? 15.659 -17.807 5.468 1.00 29.76 3 SER S O 1
ATOM 3555 N N . PRO G 1 4 ? 14.197 -17.978 3.711 1.00 29.76 4 PRO S N 1
ATOM 3556 C CA . PRO G 1 4 ? 14.204 -16.527 3.533 1.00 27.47 4 PRO S CA 1
ATOM 3557 C C . PRO G 1 4 ? 13.604 -15.887 4.815 1.00 26.55 4 PRO S C 1
ATOM 3558 O O . PRO G 1 4 ? 12.643 -16.407 5.361 1.00 26.22 4 PRO S O 1
ATOM 3562 N N . ASN G 1 5 ? 14.194 -14.787 5.280 1.00 24.01 5 ASN S N 1
ATOM 3563 C CA . ASN G 1 5 ? 13.629 -14.059 6.458 1.00 25.40 5 ASN S CA 1
ATOM 3564 C C . ASN G 1 5 ? 12.706 -12.986 5.889 1.00 20.70 5 ASN S C 1
ATOM 3565 O O . ASN G 1 5 ? 13.088 -11.887 5.607 1.00 22.88 5 ASN S O 1
ATOM 3570 N N . TRP G 1 6 ? 11.463 -13.369 5.681 1.00 22.45 6 TRP S N 1
ATOM 3571 C CA . TRP G 1 6 ? 10.435 -12.469 5.181 1.00 23.39 6 TRP S CA 1
ATOM 3572 C C . TRP G 1 6 ? 10.040 -11.419 6.247 1.00 25.09 6 TRP S C 1
ATOM 3573 O O . TRP G 1 6 ? 9.587 -10.318 5.892 1.00 23.56 6 TRP S O 1
ATOM 3584 N N . ASP G 1 7 ? 10.272 -11.704 7.512 1.00 24.21 7 ASP S N 1
ATOM 3585 C CA . ASP G 1 7 ? 10.075 -10.624 8.537 1.00 24.71 7 ASP S CA 1
ATOM 3586 C C . ASP G 1 7 ? 11.063 -9.524 8.361 1.00 22.69 7 ASP S C 1
ATOM 3587 O O . ASP G 1 7 ? 10.727 -8.358 8.487 1.00 20.85 7 ASP S O 1
ATOM 3592 N N . ALA G 1 8 ? 12.315 -9.891 8.040 1.00 21.95 8 ALA S N 1
ATOM 3593 C CA . ALA G 1 8 ? 13.312 -8.859 7.666 1.00 19.98 8 ALA S CA 1
ATOM 3594 C C . ALA G 1 8 ? 12.976 -8.066 6.417 1.00 20.07 8 ALA S C 1
ATOM 3595 O O . ALA G 1 8 ? 13.175 -6.840 6.407 1.00 19.93 8 ALA S O 1
ATOM 3597 N N . VAL G 1 9 ? 12.457 -8.725 5.372 1.00 20.84 9 VAL S N 1
ATOM 3598 C CA . VAL G 1 9 ? 12.074 -8.065 4.167 1.00 21.78 9 VAL S CA 1
ATOM 3599 C C . VAL G 1 9 ? 10.854 -7.108 4.489 1.00 21.34 9 VAL S C 1
ATOM 3600 O O . VAL G 1 9 ? 10.825 -5.946 4.029 1.00 21.55 9 VAL S O 1
ATOM 3604 N N . ALA G 1 10 ? 9.935 -7.572 5.312 1.00 21.20 10 ALA S N 1
ATOM 3605 C CA . ALA G 1 10 ? 8.774 -6.722 5.708 1.00 21.30 10 ALA S CA 1
ATOM 3606 C C . ALA G 1 10 ? 9.194 -5.528 6.533 1.00 22.97 10 ALA S C 1
ATOM 3607 O O . ALA G 1 10 ? 8.591 -4.454 6.389 1.00 23.41 10 ALA S O 1
ATOM 3609 N N . GLN G 1 11 ? 10.213 -5.666 7.374 1.00 20.90 11 GLN S N 1
ATOM 3610 C CA . GLN G 1 11 ? 10.745 -4.492 8.150 1.00 21.67 11 GLN S CA 1
ATOM 3611 C C . GLN G 1 11 ? 11.242 -3.429 7.144 1.00 23.17 11 GLN S C 1
ATOM 3612 O O . GLN G 1 11 ? 10.956 -2.244 7.248 1.00 19.25 11 GLN S O 1
ATOM 3618 N N . CYS G 1 12 ? 11.981 -3.878 6.102 1.00 20.23 12 CYS S N 1
ATOM 3619 C CA A CYS G 1 12 ? 12.463 -2.992 5.044 0.50 20.92 12 CYS S CA 1
ATOM 3620 C CA B CYS G 1 12 ? 12.445 -2.905 5.106 0.50 21.95 12 CYS S CA 1
ATOM 3621 C C . CYS G 1 12 ? 11.340 -2.300 4.270 1.00 21.38 12 CYS S C 1
ATOM 3622 O O . CYS G 1 12 ? 11.437 -1.093 3.972 1.00 24.35 12 CYS S O 1
ATOM 3627 N N . GLU G 1 13 ? 10.342 -3.086 3.875 1.00 19.34 13 GLU S N 1
ATOM 3628 C CA . GLU G 1 13 ? 9.330 -2.671 2.945 1.00 21.72 13 GLU S CA 1
ATOM 3629 C C . GLU G 1 13 ? 8.216 -1.819 3.578 1.00 22.27 13 GLU S C 1
ATOM 3630 O O . GLU G 1 13 ? 7.830 -0.823 2.977 1.00 22.72 13 GLU S O 1
ATOM 3636 N N . SER G 1 14 ? 7.853 -2.133 4.793 1.00 20.98 14 SER S N 1
ATOM 3637 C CA . SER G 1 14 ? 6.660 -1.499 5.460 1.00 22.23 14 SER S CA 1
ATOM 3638 C C . SER G 1 14 ? 6.956 -1.034 6.880 1.00 23.77 14 SER S C 1
ATOM 3639 O O . SER G 1 14 ? 6.043 -0.678 7.593 1.00 24.62 14 SER S O 1
ATOM 3642 N N . GLY G 1 15 ? 8.194 -1.228 7.394 1.00 29.14 15 GLY S N 1
ATOM 3643 C CA . GLY G 1 15 ? 8.451 -1.070 8.801 1.00 29.06 15 GLY S CA 1
ATOM 3644 C C . GLY G 1 15 ? 7.873 -2.173 9.642 1.00 28.41 15 GLY S C 1
ATOM 3645 O O . GLY G 1 15 ? 7.555 -1.918 10.819 1.00 27.14 15 GLY S O 1
ATOM 3646 N N . GLY G 1 16 ? 7.589 -3.358 9.079 1.00 25.77 16 GLY S N 1
ATOM 3647 C CA . GLY G 1 16 ? 7.011 -4.438 9.827 1.00 23.41 16 GLY S CA 1
ATOM 3648 C C . GLY G 1 16 ? 5.474 -4.401 10.032 1.00 26.19 16 GLY S C 1
ATOM 3649 O O . GLY G 1 16 ? 4.956 -4.922 11.004 1.00 23.50 16 GLY S O 1
ATOM 3650 N N . ASN G 1 17 ? 4.754 -3.751 9.138 1.00 24.22 17 ASN S N 1
ATOM 3651 C CA . ASN G 1 17 ? 3.326 -3.562 9.309 1.00 24.28 17 ASN S CA 1
ATOM 3652 C C . ASN G 1 17 ? 2.621 -4.493 8.274 1.00 24.63 17 ASN S C 1
ATOM 3653 O O . ASN G 1 17 ? 2.493 -4.081 7.090 1.00 25.36 17 ASN S O 1
ATOM 3658 N N . TRP G 1 18 ? 2.223 -5.662 8.752 1.00 23.66 18 TRP S N 1
ATOM 3659 C CA . TRP G 1 18 ? 1.626 -6.687 7.877 1.00 25.05 18 TRP S CA 1
ATOM 3660 C C . TRP G 1 18 ? 0.275 -6.209 7.313 1.00 24.14 18 TRP S C 1
ATOM 3661 O O . TRP G 1 18 ? -0.152 -6.694 6.305 1.00 26.30 18 TRP S O 1
ATOM 3672 N N . ALA G 1 19 ? -0.352 -5.202 7.954 1.00 27.34 19 ALA S N 1
ATOM 3673 C CA . ALA G 1 19 ? -1.618 -4.591 7.472 1.00 27.48 19 ALA S CA 1
ATOM 3674 C C . ALA G 1 19 ? -1.426 -3.266 6.718 1.00 28.68 19 ALA S C 1
ATOM 3675 O O . ALA G 1 19 ? -2.390 -2.579 6.448 1.00 28.31 19 ALA S O 1
ATOM 3677 N N . ALA G 1 20 ? -0.193 -2.927 6.271 1.00 23.02 20 ALA S N 1
ATOM 3678 C CA . ALA G 1 20 ? 0.064 -1.644 5.560 1.00 24.23 20 ALA S CA 1
ATOM 3679 C C . ALA G 1 20 ? -0.820 -1.429 4.332 1.00 23.99 20 ALA S C 1
ATOM 3680 O O . ALA G 1 20 ? -0.928 -2.284 3.442 1.00 25.23 20 ALA S O 1
ATOM 3682 N N . ASN G 1 21 ? -1.506 -0.297 4.333 1.00 25.72 21 ASN S N 1
ATOM 3683 C CA . ASN G 1 21 ? -2.349 0.086 3.228 1.00 26.45 21 ASN S CA 1
ATOM 3684 C C . ASN G 1 21 ? -2.416 1.607 3.252 1.00 27.48 21 ASN S C 1
ATOM 3685 O O . ASN G 1 21 ? -3.393 2.191 3.668 1.00 28.43 21 ASN S O 1
ATOM 3690 N N . THR G 1 22 ? -1.364 2.230 2.777 1.00 27.69 22 THR S N 1
ATOM 3691 C CA . THR G 1 22 ? -1.206 3.629 2.923 1.00 28.36 22 THR S CA 1
ATOM 3692 C C . THR G 1 22 ? -1.687 4.431 1.694 1.00 30.66 22 THR S C 1
ATOM 3693 O O . THR G 1 22 ? -1.692 5.670 1.725 1.00 31.00 22 THR S O 1
ATOM 3697 N N . GLY G 1 23 ? -2.081 3.747 0.635 1.00 30.30 23 GLY S N 1
ATOM 3698 C CA . GLY G 1 23 ? -2.499 4.408 -0.619 1.00 29.80 23 GLY S CA 1
ATOM 3699 C C . GLY G 1 23 ? -1.420 4.570 -1.673 1.00 30.40 23 GLY S C 1
ATOM 3700 O O . GLY G 1 23 ? -1.554 5.368 -2.594 1.00 31.02 23 GLY S O 1
ATOM 3701 N N . ASN G 1 24 ? -0.305 3.874 -1.504 1.00 29.17 24 ASN S N 1
ATOM 3702 C CA . ASN G 1 24 ? 0.821 4.057 -2.395 1.00 30.11 24 ASN S CA 1
ATOM 3703 C C . ASN G 1 24 ? 0.775 3.001 -3.478 1.00 29.71 24 ASN S C 1
ATOM 3704 O O . ASN G 1 24 ? 1.802 2.763 -4.128 1.00 31.08 24 ASN S O 1
ATOM 3709 N N . GLY G 1 25 ? -0.364 2.332 -3.644 1.00 29.27 25 GLY S N 1
ATOM 3710 C CA . GLY G 1 25 ? -0.460 1.328 -4.704 1.00 29.41 25 GLY S CA 1
ATOM 3711 C C . GLY G 1 25 ? 0.181 0.006 -4.322 1.00 29.49 25 GLY S C 1
ATOM 3712 O O . GLY G 1 25 ? 0.172 -0.937 -5.134 1.00 26.70 25 GLY S O 1
ATOM 3713 N N . LYS G 1 26 ? 0.627 -0.128 -3.051 1.00 28.00 26 LYS S N 1
ATOM 3714 C CA . LYS G 1 26 ? 1.207 -1.370 -2.541 1.00 29.52 26 LYS S CA 1
ATOM 3715 C C .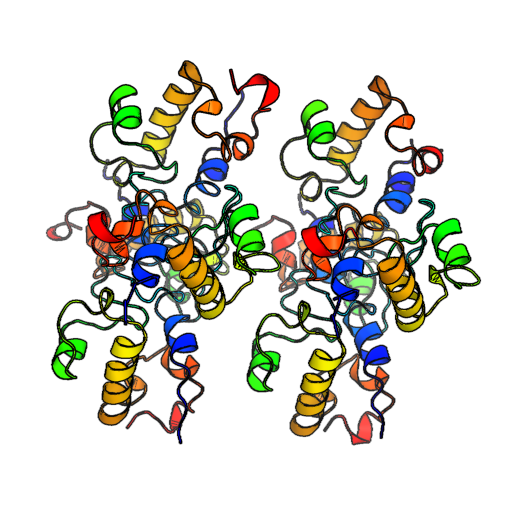 LYS G 1 26 ? 0.547 -1.753 -1.222 1.00 28.13 26 LYS S C 1
ATOM 3716 O O . LYS G 1 26 ? -0.063 -0.907 -0.505 1.00 29.98 26 LYS S O 1
ATOM 3722 N N . TYR G 1 27 ? 0.624 -3.039 -0.887 1.00 27.09 27 TYR S N 1
ATOM 3723 C CA . TYR G 1 27 ? -0.233 -3.585 0.154 1.00 27.51 27 TYR S CA 1
ATOM 3724 C C . TYR G 1 27 ? 0.435 -4.654 0.986 1.00 26.40 27 TYR S C 1
ATOM 3725 O O . TYR G 1 27 ? 1.128 -5.509 0.499 1.00 28.88 27 TYR S O 1
ATOM 3734 N N . GLY G 1 28 ? 0.227 -4.534 2.299 1.00 24.76 28 GLY S N 1
ATOM 3735 C CA . GLY G 1 28 ? 0.702 -5.482 3.278 1.00 25.21 28 GLY S CA 1
ATOM 3736 C C . GLY G 1 28 ? 2.132 -5.279 3.697 1.00 21.92 28 GLY S C 1
ATOM 3737 O O . GLY G 1 28 ? 2.805 -4.340 3.237 1.00 19.97 28 GLY S O 1
ATOM 3738 N N . GLY G 1 29 ? 2.657 -6.289 4.420 1.00 19.88 29 GLY S N 1
ATOM 3739 C CA . GLY G 1 29 ? 3.964 -6.177 5.026 1.00 20.44 29 GLY S CA 1
ATOM 3740 C C . GLY G 1 29 ? 5.117 -6.235 4.036 1.00 21.42 29 GLY S C 1
ATOM 3741 O O . GLY G 1 29 ? 6.154 -5.607 4.222 1.00 23.45 29 GLY S O 1
ATOM 3742 N N . LEU G 1 30 ? 4.855 -6.923 2.924 1.00 23.34 30 LEU S N 1
ATOM 3743 C CA . LEU G 1 30 ? 5.789 -7.023 1.858 1.00 24.30 30 LEU S CA 1
ATOM 3744 C C . LEU G 1 30 ? 5.451 -6.150 0.653 1.00 26.05 30 LEU S C 1
ATOM 3745 O O . LEU G 1 30 ? 6.206 -6.159 -0.363 1.00 29.14 30 LEU S O 1
ATOM 3750 N N . GLN G 1 31 ? 4.477 -5.260 0.812 1.00 25.10 31 GLN S N 1
ATOM 3751 C CA . GLN G 1 31 ? 4.227 -4.171 -0.179 1.00 25.60 31 GLN S CA 1
ATOM 3752 C C . GLN G 1 31 ? 4.042 -4.757 -1.600 1.00 25.21 31 GLN S C 1
ATOM 3753 O O . GLN G 1 31 ? 4.632 -4.271 -2.558 1.00 23.98 31 GLN S O 1
ATOM 3759 N N . PHE G 1 32 ? 3.111 -5.670 -1.707 1.00 28.05 32 PHE S N 1
ATOM 3760 C CA . PHE G 1 32 ? 2.740 -6.318 -2.955 1.00 31.03 32 PHE S CA 1
ATOM 3761 C C . PHE G 1 32 ? 1.953 -5.331 -3.783 1.00 32.40 32 PHE S C 1
ATOM 3762 O O . PHE G 1 32 ? 1.089 -4.631 -3.284 1.00 32.57 32 PHE S O 1
ATOM 3770 N N . LYS G 1 33 ? 2.240 -5.339 -5.085 1.00 33.59 33 LYS S N 1
ATOM 3771 C CA . LYS G 1 33 ? 1.339 -4.744 -6.053 1.00 36.60 33 LYS S CA 1
ATOM 3772 C C . LYS G 1 33 ? 0.143 -5.700 -6.300 1.00 38.23 33 LYS S C 1
ATOM 3773 O O . LYS G 1 33 ? 0.324 -6.889 -6.339 1.00 38.26 33 LYS S O 1
ATOM 3779 N N . PRO G 1 34 ? -1.074 -5.176 -6.458 1.00 37.93 34 PRO S N 1
ATOM 3780 C CA . PRO G 1 34 ? -2.182 -6.092 -6.780 1.00 38.99 34 PRO S CA 1
ATOM 3781 C C . PRO G 1 34 ? -1.923 -7.119 -7.933 1.00 40.81 34 PRO S C 1
ATOM 3782 O O . PRO G 1 34 ? -2.370 -8.249 -7.813 1.00 41.66 34 PRO S O 1
ATOM 3786 N N . ALA G 1 35 ? -1.270 -6.730 -9.035 1.00 40.97 35 ALA S N 1
ATOM 3787 C CA . ALA G 1 35 ? -1.132 -7.642 -10.197 1.00 42.65 35 ALA S CA 1
ATOM 3788 C C . ALA G 1 35 ? -0.229 -8.822 -9.856 1.00 42.15 35 ALA S C 1
ATOM 3789 O O . ALA G 1 35 ? -0.530 -9.933 -10.252 1.00 42.06 35 ALA S O 1
ATOM 3791 N N . THR G 1 36 ? 0.828 -8.579 -9.098 1.00 39.92 36 THR S N 1
ATOM 3792 C CA . THR G 1 36 ? 1.701 -9.641 -8.636 1.00 41.65 36 THR S CA 1
ATOM 3793 C C . THR G 1 36 ? 0.986 -10.579 -7.647 1.00 41.69 36 THR S C 1
ATOM 3794 O O . THR G 1 36 ? 1.046 -11.799 -7.758 1.00 45.22 36 THR S O 1
ATOM 3798 N N . TRP G 1 37 ? 0.250 -9.998 -6.716 1.00 40.10 37 TRP S N 1
ATOM 3799 C CA . TRP G 1 37 ? -0.484 -10.784 -5.743 1.00 38.49 37 TRP S CA 1
ATOM 3800 C C . TRP G 1 37 ? -1.404 -11.731 -6.501 1.00 39.18 37 TRP S C 1
ATOM 3801 O O . TRP G 1 37 ? -1.385 -12.915 -6.234 1.00 39.01 37 TRP S O 1
ATOM 3812 N N . ALA G 1 38 ? -2.218 -11.200 -7.414 1.00 40.35 38 ALA S N 1
ATOM 3813 C CA . ALA G 1 38 ? -3.260 -11.985 -8.096 1.00 44.02 38 ALA S CA 1
ATOM 3814 C C . ALA G 1 38 ? -2.616 -13.055 -8.961 1.00 48.50 38 ALA S C 1
ATOM 3815 O O . ALA G 1 38 ? -3.098 -14.185 -9.015 1.00 53.78 38 ALA S O 1
ATOM 3817 N N . ALA G 1 39 ? -1.528 -12.675 -9.644 1.00 49.23 39 ALA S N 1
ATOM 3818 C CA . ALA G 1 39 ? -0.817 -13.564 -10.524 1.00 50.06 39 ALA S CA 1
ATOM 3819 C C . ALA G 1 39 ? -0.294 -14.786 -9.759 1.00 49.42 39 ALA S C 1
ATOM 3820 O O . ALA G 1 39 ? -0.258 -15.880 -10.340 1.00 49.37 39 ALA S O 1
ATOM 3822 N N . PHE G 1 40 ? 0.031 -14.631 -8.472 1.00 44.64 40 PHE S N 1
ATOM 3823 C CA . PHE G 1 40 ? 0.572 -15.735 -7.689 1.00 45.46 40 PHE S CA 1
ATOM 3824 C C . PHE G 1 40 ? -0.380 -16.392 -6.691 1.00 44.83 40 PHE S C 1
ATOM 3825 O O . PHE G 1 40 ? 0.046 -17.128 -5.791 1.00 45.50 40 PHE S O 1
ATOM 3833 N N . GLY G 1 41 ? -1.673 -16.206 -6.902 1.00 47.27 41 GLY S N 1
ATOM 3834 C CA . GLY G 1 41 ? -2.671 -16.974 -6.165 1.00 48.23 41 GLY S CA 1
ATOM 3835 C C . GLY G 1 41 ? -3.257 -16.278 -4.974 1.00 47.50 41 GLY S C 1
ATOM 3836 O O . GLY G 1 41 ? -4.125 -16.833 -4.278 1.00 50.82 41 GLY S O 1
ATOM 3837 N N . GLY G 1 42 ? -2.865 -15.034 -4.764 1.00 44.40 42 GLY S N 1
ATOM 3838 C CA . GLY G 1 42 ? -3.494 -14.246 -3.733 1.00 43.14 42 GLY S CA 1
ATOM 3839 C C . GLY G 1 42 ? -4.868 -13.766 -4.167 1.00 43.41 42 GLY S C 1
ATOM 3840 O O . GLY G 1 42 ? -5.086 -13.364 -5.316 1.00 44.47 42 GLY S O 1
ATOM 3841 N N . VAL G 1 43 ? -5.799 -13.752 -3.230 1.00 42.39 43 VAL S N 1
ATOM 3842 C CA . VAL G 1 43 ? -7.079 -13.163 -3.497 1.00 44.05 43 VAL S CA 1
ATOM 3843 C C . VAL G 1 43 ? -7.288 -12.016 -2.505 1.00 43.20 43 VAL S C 1
ATOM 3844 O O . VAL G 1 43 ? -6.690 -12.017 -1.420 1.00 44.62 43 VAL S O 1
ATOM 3848 N N . GLY G 1 44 ? -8.086 -11.029 -2.914 1.00 41.57 44 GLY S N 1
ATOM 3849 C CA . GLY G 1 44 ? -8.445 -9.912 -2.063 1.00 41.37 44 GLY S CA 1
ATOM 3850 C C . GLY G 1 44 ? -7.275 -8.964 -1.823 1.00 39.54 44 GLY S C 1
ATOM 3851 O O . GLY G 1 44 ? -6.249 -8.981 -2.547 1.00 38.53 44 GLY S O 1
ATOM 3852 N N . ASN G 1 45 ? -7.411 -8.143 -0.791 1.00 37.07 45 ASN S N 1
ATOM 3853 C CA . ASN G 1 45 ? -6.405 -7.170 -0.453 1.00 35.52 45 ASN S CA 1
ATOM 3854 C C . ASN G 1 45 ? -5.256 -7.837 0.316 1.00 33.27 45 ASN S C 1
ATOM 3855 O O . ASN G 1 45 ? -5.501 -8.491 1.335 1.00 31.98 45 ASN S O 1
ATOM 3860 N N . PRO G 1 46 ? -3.998 -7.696 -0.158 1.00 30.74 46 PRO S N 1
ATOM 3861 C CA . PRO G 1 46 ? -2.911 -8.355 0.587 1.00 28.82 46 PRO S CA 1
ATOM 3862 C C . PRO G 1 46 ? -2.786 -7.874 2.057 1.00 29.07 46 PRO S C 1
ATOM 3863 O O . PRO G 1 46 ? -2.370 -8.672 2.977 1.00 28.37 46 PRO S O 1
ATOM 3867 N N . ALA G 1 47 ? -3.228 -6.640 2.336 1.00 29.28 47 ALA S N 1
ATOM 3868 C CA . ALA G 1 47 ? -3.223 -6.116 3.706 1.00 30.05 47 ALA S CA 1
ATOM 3869 C C . ALA G 1 47 ? -4.224 -6.761 4.645 1.00 32.80 47 ALA S C 1
ATOM 3870 O O . ALA G 1 47 ? -4.104 -6.584 5.872 1.00 36.69 47 ALA S O 1
ATOM 3872 N N . ALA G 1 48 ? -5.247 -7.438 4.099 1.00 34.20 48 ALA S N 1
ATOM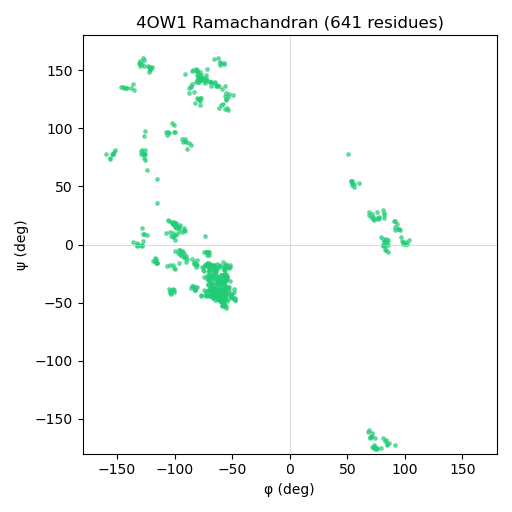 3873 C CA . ALA G 1 48 ? -6.242 -8.171 4.903 1.00 33.89 48 ALA S CA 1
ATOM 3874 C C . ALA G 1 48 ? -5.817 -9.642 5.119 1.00 32.97 48 ALA S C 1
ATOM 3875 O O . ALA G 1 48 ? -6.406 -10.350 5.954 1.00 32.58 48 ALA S O 1
ATOM 3877 N N . ALA G 1 49 ? -4.800 -10.092 4.395 1.00 31.18 49 ALA S N 1
ATOM 3878 C CA . ALA G 1 49 ? -4.311 -11.441 4.526 1.00 32.77 49 ALA S CA 1
ATOM 3879 C C . ALA G 1 49 ? -3.434 -11.540 5.754 1.00 30.86 49 ALA S C 1
ATOM 3880 O O . ALA G 1 49 ? -2.835 -10.535 6.132 1.00 33.36 49 ALA S O 1
ATOM 3882 N N . SER G 1 50 ? -3.435 -12.668 6.417 1.00 32.27 50 SER S N 1
ATOM 3883 C CA . SER G 1 50 ? -2.499 -12.920 7.516 1.00 33.88 50 SER S CA 1
ATOM 3884 C C . SER G 1 50 ? -1.058 -12.772 7.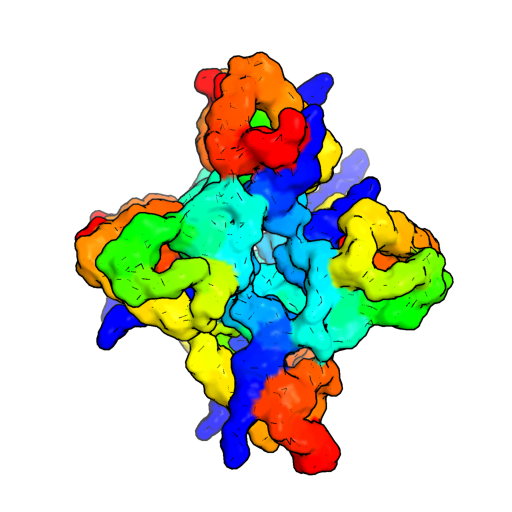046 1.00 32.29 50 SER S C 1
ATOM 3885 O O . SER G 1 50 ? -0.741 -12.962 5.848 1.00 29.52 50 SER S O 1
ATOM 3888 N N . ARG G 1 51 ? -0.170 -12.475 7.980 1.00 28.99 51 ARG S N 1
ATOM 3889 C CA . ARG G 1 51 ? 1.321 -12.556 7.688 1.00 28.11 51 ARG S CA 1
ATOM 3890 C C . ARG G 1 51 ? 1.654 -13.929 7.041 1.00 28.70 51 ARG S C 1
ATOM 3891 O O . ARG G 1 51 ? 2.350 -13.969 6.045 1.00 27.78 51 ARG S O 1
ATOM 3899 N N . GLU G 1 52 ? 1.093 -15.007 7.613 1.00 31.28 52 GLU S N 1
ATOM 3900 C CA . GLU G 1 52 ? 1.365 -16.381 7.050 1.00 34.30 52 GLU S CA 1
ATOM 3901 C C . GLU G 1 52 ? 0.915 -16.519 5.570 1.00 32.95 52 GLU S C 1
ATOM 3902 O O . GLU G 1 52 ? 1.637 -17.105 4.756 1.00 32.77 52 GLU S O 1
ATOM 3908 N N . GLN G 1 53 ? -0.243 -15.962 5.204 1.00 32.61 53 GLN S N 1
ATOM 3909 C CA . GLN G 1 53 ? -0.720 -15.991 3.810 1.00 35.54 53 GLN S CA 1
ATOM 3910 C C . GLN G 1 53 ? 0.118 -15.136 2.862 1.00 35.52 53 GLN S C 1
ATOM 3911 O O . GLN G 1 53 ? 0.353 -15.497 1.693 1.00 34.08 53 GLN S O 1
ATOM 3917 N N . GLN G 1 54 ? 0.547 -13.976 3.357 1.00 34.26 54 GLN S N 1
ATOM 3918 C CA . GLN G 1 54 ? 1.365 -13.063 2.579 1.00 30.17 54 GLN S CA 1
ATOM 3919 C C . GLN G 1 54 ? 2.695 -13.731 2.284 1.00 30.88 54 GLN S C 1
ATOM 3920 O O . GLN G 1 54 ? 3.212 -13.576 1.200 1.00 29.08 54 GLN S O 1
ATOM 3926 N N . ILE G 1 55 ? 3.245 -14.419 3.284 1.00 32.37 55 ILE S N 1
ATOM 3927 C CA . ILE G 1 55 ? 4.522 -15.140 3.129 1.00 33.38 55 ILE S CA 1
ATOM 3928 C C . ILE G 1 55 ? 4.378 -16.321 2.178 1.00 33.12 55 ILE S C 1
ATOM 3929 O O . ILE G 1 55 ? 5.236 -16.528 1.320 1.00 33.98 55 ILE S O 1
ATOM 3934 N N . ALA G 1 56 ? 3.245 -17.006 2.240 1.00 34.74 56 ALA S N 1
ATOM 3935 C CA . ALA G 1 56 ? 2.970 -18.116 1.292 1.00 35.38 56 ALA S CA 1
ATOM 3936 C C . ALA G 1 56 ? 2.998 -17.583 -0.126 1.00 36.22 56 ALA S C 1
ATOM 3937 O O . ALA G 1 56 ? 3.615 -18.226 -1.022 1.00 37.47 56 ALA S O 1
ATOM 3939 N N . VAL G 1 57 ? 2.311 -16.468 -0.393 1.00 33.08 57 VAL S N 1
ATOM 3940 C CA . VAL G 1 57 ? 2.390 -15.857 -1.730 1.00 32.34 57 VAL S CA 1
ATOM 3941 C C . VAL G 1 57 ? 3.826 -15.403 -2.079 1.00 34.20 57 VAL S C 1
ATOM 3942 O O . VAL G 1 57 ? 4.275 -15.618 -3.218 1.00 33.75 57 VAL S O 1
ATOM 3946 N N . ALA G 1 58 ? 4.542 -14.810 -1.122 1.00 32.14 58 ALA S N 1
ATOM 3947 C CA . ALA G 1 58 ? 5.901 -14.351 -1.407 1.00 32.00 58 ALA S CA 1
ATOM 3948 C C . ALA G 1 58 ? 6.800 -15.515 -1.805 1.00 34.14 58 ALA S C 1
ATOM 3949 O O . ALA G 1 58 ? 7.604 -15.353 -2.722 1.00 33.52 58 ALA S O 1
ATOM 3951 N N . ASN G 1 59 ? 6.673 -16.653 -1.118 1.00 35.51 59 ASN S N 1
ATOM 3952 C CA . ASN G 1 59 ? 7.466 -17.834 -1.460 1.00 36.98 59 ASN S CA 1
ATOM 3953 C C . ASN G 1 59 ? 7.260 -18.269 -2.931 1.00 39.56 59 ASN S C 1
ATOM 3954 O O . ASN G 1 59 ? 8.199 -18.608 -3.633 1.00 44.41 59 ASN S O 1
ATOM 3959 N N . ARG G 1 60 ? 6.031 -18.219 -3.410 1.00 42.14 60 ARG S N 1
ATOM 3960 C CA . ARG G 1 60 ? 5.758 -18.500 -4.840 1.00 44.48 60 ARG S CA 1
ATOM 3961 C C . ARG G 1 60 ? 6.423 -17.473 -5.789 1.00 44.58 60 ARG S C 1
ATOM 3962 O O . ARG G 1 60 ? 6.955 -17.857 -6.859 1.00 42.84 60 ARG S O 1
ATOM 3970 N N . VAL G 1 61 ? 6.372 -16.171 -5.412 1.00 40.53 61 VAL S N 1
ATOM 3971 C CA . VAL G 1 61 ? 6.942 -15.081 -6.214 1.00 40.45 61 VAL S CA 1
ATOM 3972 C C . VAL G 1 61 ? 8.436 -15.260 -6.311 1.00 43.10 61 VAL S C 1
ATOM 3973 O O . VAL G 1 61 ? 9.045 -15.147 -7.410 1.00 47.46 61 VAL S O 1
ATOM 3977 N N . LEU G 1 62 ? 9.017 -15.643 -5.185 1.00 42.33 62 LEU S N 1
ATOM 3978 C CA . LEU G 1 62 ? 10.446 -15.928 -5.143 1.00 44.52 62 LEU S CA 1
ATOM 3979 C C . LEU G 1 62 ? 10.863 -17.038 -6.136 1.00 47.32 62 LEU S C 1
ATOM 3980 O O . LEU G 1 62 ? 11.850 -16.897 -6.848 1.00 46.10 62 LEU S O 1
ATOM 3985 N N . ALA G 1 63 ? 10.137 -18.156 -6.086 1.00 49.57 63 ALA S N 1
ATOM 3986 C CA . ALA G 1 63 ? 10.413 -19.311 -6.959 1.00 50.60 63 ALA S CA 1
ATOM 3987 C C . ALA G 1 63 ? 10.352 -18.922 -8.433 1.00 49.79 63 ALA S C 1
ATOM 3988 O O . ALA G 1 63 ? 11.226 -19.290 -9.182 1.00 52.67 63 ALA S O 1
ATOM 3990 N N . GLU G 1 64 ? 9.386 -18.119 -8.839 1.00 48.63 64 GLU S N 1
ATOM 3991 C CA . GLU G 1 64 ? 9.204 -17.764 -10.263 1.00 53.12 64 GLU S CA 1
ATOM 3992 C C . GLU G 1 64 ? 10.041 -16.563 -10.773 1.00 50.33 64 GLU S C 1
ATOM 3993 O O . GLU G 1 64 ? 10.519 -16.596 -11.892 1.00 52.96 64 GLU S O 1
ATOM 3999 N N . GLN G 1 65 ? 10.213 -15.536 -9.938 1.00 45.57 65 GLN S N 1
ATOM 4000 C CA . GLN G 1 65 ? 10.822 -14.222 -10.301 1.00 44.38 65 GLN S CA 1
ATOM 4001 C C . GLN G 1 65 ? 12.137 -13.873 -9.552 1.00 41.60 65 GLN S C 1
ATOM 4002 O O . GLN G 1 65 ? 12.875 -12.955 -9.954 1.00 43.34 65 GLN S O 1
ATOM 4008 N N . GLY G 1 66 ? 12.472 -14.629 -8.522 1.00 37.49 66 GLY S N 1
ATOM 4009 C CA . GLY G 1 66 ? 13.641 -14.346 -7.702 1.00 38.35 66 GLY S CA 1
ATOM 4010 C C . GLY G 1 66 ? 13.418 -13.128 -6.798 1.00 38.89 66 GLY S C 1
ATOM 4011 O O . GLY G 1 66 ? 12.333 -12.533 -6.725 1.00 40.08 66 GLY S O 1
ATOM 4012 N N . LEU G 1 67 ? 14.463 -12.735 -6.100 1.00 38.50 67 LEU S N 1
ATOM 4013 C CA . LEU G 1 67 ? 14.383 -11.591 -5.237 1.00 34.52 67 LEU S CA 1
ATOM 4014 C C . LEU G 1 67 ? 14.265 -10.280 -6.032 1.00 35.30 67 LEU S C 1
ATOM 4015 O O . LEU G 1 67 ? 14.126 -9.228 -5.412 1.00 32.77 67 LEU S O 1
ATOM 4020 N N . ASP G 1 68 ? 14.387 -10.329 -7.365 1.00 35.24 68 ASP S N 1
ATOM 4021 C CA . ASP G 1 68 ? 14.200 -9.146 -8.219 1.00 38.99 68 ASP S CA 1
ATOM 4022 C C . ASP G 1 68 ? 12.813 -8.534 -8.016 1.00 37.36 68 ASP S C 1
ATOM 4023 O O . ASP G 1 68 ? 12.592 -7.389 -8.360 1.00 36.79 68 ASP S O 1
ATOM 4028 N N . ALA G 1 69 ? 11.893 -9.298 -7.453 1.00 35.94 69 ALA S N 1
ATOM 4029 C CA . ALA G 1 69 ? 10.603 -8.755 -7.155 1.00 38.94 69 ALA S CA 1
ATOM 4030 C C . ALA G 1 69 ? 10.656 -7.703 -6.015 1.00 36.64 69 ALA S C 1
ATOM 4031 O O . ALA G 1 69 ? 9.738 -6.932 -5.893 1.00 41.46 69 ALA S O 1
ATOM 4033 N N . TRP G 1 70 ? 11.728 -7.681 -5.219 1.00 32.09 70 TRP S N 1
ATOM 4034 C CA . TRP G 1 70 ? 12.022 -6.705 -4.154 1.00 30.60 70 TRP S CA 1
ATOM 4035 C C . TRP G 1 70 ? 13.433 -6.136 -4.349 1.00 33.01 70 TRP S C 1
ATOM 4036 O O . TRP G 1 70 ? 14.388 -6.599 -3.725 1.00 33.91 70 TRP S O 1
ATOM 4047 N N . PRO G 1 71 ? 13.581 -5.147 -5.252 1.00 35.77 71 PRO S N 1
ATOM 4048 C CA . PRO G 1 71 ? 14.921 -4.916 -5.740 1.00 38.07 71 PRO S CA 1
ATOM 4049 C C . PRO G 1 71 ? 15.894 -4.355 -4.689 1.00 38.76 71 PRO S C 1
ATOM 4050 O O . PRO G 1 71 ? 17.086 -4.593 -4.794 1.00 40.48 71 PRO S O 1
ATOM 4054 N N . THR G 1 72 ? 15.404 -3.627 -3.682 1.00 36.15 72 THR S N 1
ATOM 4055 C CA . THR G 1 72 ? 16.293 -3.118 -2.621 1.00 35.93 72 THR S CA 1
ATOM 4056 C C . THR G 1 72 ? 16.184 -3.919 -1.348 1.00 30.55 72 THR S C 1
ATOM 4057 O O . THR G 1 72 ? 17.185 -4.221 -0.657 1.00 32.08 72 THR S O 1
ATOM 4061 N N . CYS G 1 73 ? 14.966 -4.250 -1.001 1.00 28.02 73 CYS S N 1
ATOM 4062 C CA . CYS G 1 73 ? 14.663 -5.000 0.234 1.00 26.21 73 CYS S CA 1
ATOM 4063 C C . CYS G 1 73 ? 14.975 -6.515 0.198 1.00 24.68 73 CYS S C 1
ATOM 4064 O O . CYS G 1 73 ? 15.088 -7.160 1.231 1.00 23.18 73 CYS S O 1
ATOM 4067 N N . GLY G 1 74 ? 15.098 -7.082 -0.993 1.00 27.55 74 GLY S N 1
ATOM 4068 C CA . GLY G 1 74 ? 15.315 -8.515 -1.115 1.00 28.13 74 GLY S CA 1
ATOM 4069 C C . GLY G 1 74 ? 16.458 -9.018 -0.287 1.00 28.67 74 GLY S C 1
ATOM 4070 O O . GLY G 1 74 ? 16.380 -10.123 0.270 1.00 31.83 74 GLY S O 1
ATOM 4071 N N . ALA G 1 75 ? 17.567 -8.280 -0.269 1.00 28.10 75 ALA S N 1
ATOM 4072 C CA . ALA G 1 75 ? 18.807 -8.710 0.462 1.00 30.31 75 ALA S CA 1
ATOM 4073 C C . ALA G 1 75 ? 18.552 -8.984 1.929 1.00 30.47 75 ALA S C 1
ATOM 4074 O O . ALA G 1 75 ? 19.236 -9.791 2.557 1.00 28.23 75 ALA S O 1
ATOM 4076 N N . ALA G 1 76 ? 17.587 -8.258 2.514 1.00 29.97 76 ALA S N 1
ATOM 4077 C CA . ALA G 1 76 ? 17.206 -8.524 3.917 1.00 27.01 76 ALA S CA 1
ATOM 4078 C C . ALA G 1 76 ? 16.681 -9.956 4.167 1.00 26.20 76 ALA S C 1
ATOM 4079 O O . ALA G 1 76 ? 16.786 -10.440 5.301 1.00 25.69 76 ALA S O 1
ATOM 4081 N N . SER G 1 77 ? 16.261 -10.693 3.114 1.00 26.03 77 SER S N 1
ATOM 4082 C CA . SER G 1 77 ? 15.884 -12.081 3.211 1.00 26.36 77 SER S CA 1
ATOM 4083 C C . SER G 1 77 ? 17.004 -12.939 3.826 1.00 27.37 77 SER S C 1
ATOM 4084 O O . SER G 1 77 ? 16.760 -14.036 4.297 1.00 28.87 77 SER S O 1
ATOM 4087 N N . GLY G 1 78 ? 18.252 -12.495 3.703 1.00 27.46 78 GLY S N 1
ATOM 4088 C CA . GLY G 1 78 ? 19.393 -13.392 4.037 1.00 27.24 78 GLY S CA 1
ATOM 4089 C C . GLY G 1 78 ? 19.824 -14.379 2.926 1.00 31.31 78 GLY S C 1
ATOM 4090 O O . GLY G 1 78 ? 20.798 -15.077 3.077 1.00 30.82 78 GLY S O 1
ATOM 4091 N N . LEU G 1 79 ? 19.114 -14.435 1.807 1.00 31.29 79 LEU S N 1
ATOM 4092 C CA . LEU G 1 79 ? 19.534 -15.227 0.682 1.00 31.65 79 LEU S CA 1
ATOM 4093 C C . LEU G 1 79 ? 20.514 -14.461 -0.207 1.00 30.25 79 LEU S C 1
ATOM 4094 O O . LEU G 1 79 ? 20.290 -13.274 -0.487 1.00 31.75 79 LEU S O 1
ATOM 4099 N N . PRO G 1 80 ? 21.591 -15.117 -0.705 1.00 31.49 80 PRO S N 1
ATOM 4100 C CA . PRO G 1 80 ? 22.543 -14.335 -1.546 1.00 31.54 80 PRO S CA 1
ATOM 4101 C C . PRO G 1 80 ? 21.844 -13.786 -2.793 1.00 34.03 80 PRO S C 1
ATOM 4102 O O . PRO G 1 80 ? 21.355 -14.536 -3.652 1.00 32.60 80 PRO S O 1
ATOM 4106 N N . ILE G 1 81 ? 21.795 -12.473 -2.894 1.00 34.95 81 ILE S N 1
ATOM 4107 C CA . ILE G 1 81 ? 21.122 -11.825 -3.990 1.00 36.74 81 ILE S CA 1
ATOM 4108 C C . ILE G 1 81 ? 21.596 -12.216 -5.356 1.00 37.00 81 ILE S C 1
ATOM 4109 O O . ILE G 1 81 ? 20.783 -12.332 -6.296 1.00 37.21 81 ILE S O 1
ATOM 4114 N N . ALA G 1 82 ? 22.894 -12.450 -5.516 1.00 36.23 82 ALA S N 1
ATOM 4115 C CA . ALA G 1 82 ? 23.386 -12.819 -6.785 1.00 38.08 82 ALA S CA 1
ATOM 4116 C C . ALA G 1 82 ? 22.794 -14.161 -7.306 1.00 37.98 82 ALA S C 1
ATOM 4117 O O . ALA G 1 82 ? 22.844 -14.413 -8.503 1.00 42.48 82 ALA S O 1
ATOM 4119 N N . LEU G 1 83 ? 22.414 -15.046 -6.409 1.00 34.43 83 LEU S N 1
ATOM 4120 C CA . LEU G 1 83 ? 22.014 -16.435 -6.759 1.00 36.40 83 LEU S CA 1
ATOM 4121 C C . LEU G 1 83 ? 20.520 -16.572 -6.884 1.00 34.38 83 LEU S C 1
ATOM 4122 O O . LEU G 1 83 ? 20.028 -17.481 -7.472 1.00 33.05 83 LEU S O 1
ATOM 4127 N N . TRP G 1 84 ? 19.827 -15.614 -6.368 1.00 32.03 84 TRP S N 1
ATOM 4128 C CA . TRP G 1 84 ? 18.402 -15.706 -6.233 1.00 34.42 84 TRP S CA 1
ATOM 4129 C C . TRP G 1 84 ? 17.662 -14.513 -6.820 1.00 36.56 84 TRP S C 1
ATOM 4130 O O . TRP G 1 84 ? 16.552 -14.317 -6.493 1.00 39.48 84 TRP S O 1
ATOM 4141 N N . SER G 1 85 ? 18.327 -13.700 -7.614 1.00 41.19 85 SER S N 1
ATOM 4142 C CA . SER G 1 85 ? 17.667 -12.743 -8.521 1.00 47.20 85 SER S CA 1
ATOM 4143 C C . SER G 1 85 ? 17.050 -13.560 -9.740 1.00 54.59 85 SER S C 1
ATOM 4144 O O . SER G 1 85 ? 16.483 -13.035 -10.705 1.00 64.36 85 SER S O 1
ATOM 4147 N N . LYS G 1 86 ? 17.116 -14.891 -9.599 1.00 43.59 86 LYS S N 1
ATOM 4148 C CA . LYS G 1 86 ? 16.897 -15.931 -10.624 1.00 37.11 86 LYS S CA 1
ATOM 4149 C C . LYS G 1 86 ? 15.495 -16.547 -10.639 1.00 37.15 86 LYS S C 1
ATOM 4150 O O . LYS G 1 86 ? 14.650 -16.114 -11.485 1.00 38.13 86 LYS S O 1
ATOM 4152 N N . PRO H 1 2 ? -2.164 -26.894 26.437 1.00 41.11 2 PRO U N 1
ATOM 4153 C CA . PRO H 1 2 ? -2.280 -25.448 26.362 1.00 43.91 2 PRO U CA 1
ATOM 4154 C C . PRO H 1 2 ? -1.506 -24.957 25.152 1.00 43.91 2 PRO U C 1
ATOM 4155 O O . PRO H 1 2 ? -0.404 -25.451 24.843 1.00 43.39 2 PRO U O 1
ATOM 4159 N N . SER H 1 3 ? -2.051 -23.991 24.450 1.00 46.79 3 SER U N 1
ATOM 4160 C CA . SER H 1 3 ? -1.302 -23.496 23.312 1.00 47.05 3 SER U CA 1
ATOM 4161 C C . SER H 1 3 ? -1.198 -22.017 23.521 1.00 38.57 3 SER U C 1
ATOM 4162 O O . SER H 1 3 ? -2.155 -21.356 23.189 1.00 41.27 3 SER U O 1
ATOM 4165 N N . PRO H 1 4 ? -0.068 -21.478 24.079 1.00 36.09 4 PRO U N 1
ATOM 4166 C CA . PRO H 1 4 ? -0.020 -19.991 24.225 1.00 33.32 4 PRO U CA 1
ATOM 4167 C C . PRO H 1 4 ? -0.061 -19.342 22.863 1.00 33.58 4 PRO U C 1
ATOM 4168 O O . PRO H 1 4 ? 0.567 -19.865 21.908 1.00 33.38 4 PRO U O 1
ATOM 4172 N N . ASN H 1 5 ? -0.858 -18.281 22.705 1.00 31.12 5 ASN U N 1
ATOM 4173 C CA . ASN H 1 5 ? -0.904 -17.627 21.389 1.00 32.27 5 ASN U CA 1
ATOM 4174 C C . ASN H 1 5 ? 0.126 -16.548 21.368 1.00 27.91 5 ASN U C 1
ATOM 4175 O O . ASN H 1 5 ? -0.132 -15.442 21.814 1.00 24.48 5 ASN U O 1
ATOM 4180 N N . TRP H 1 6 ? 1.348 -16.917 20.951 1.00 28.69 6 TRP U N 1
ATOM 4181 C CA . TRP H 1 6 ? 2.487 -15.972 20.906 1.00 27.23 6 TRP U CA 1
ATOM 4182 C C . TRP H 1 6 ? 2.318 -14.918 19.796 1.00 26.69 6 TRP U C 1
ATOM 4183 O O . TRP H 1 6 ? 2.839 -13.850 19.934 1.00 26.13 6 TRP U O 1
ATOM 4194 N N . ASP H 1 7 ? 1.533 -15.202 18.772 1.00 25.87 7 ASP U N 1
ATOM 4195 C CA . ASP H 1 7 ? 1.215 -14.199 17.741 1.00 24.90 7 ASP U CA 1
ATOM 4196 C C . ASP H 1 7 ? 0.369 -13.130 18.400 1.00 23.49 7 ASP U C 1
ATOM 4197 O O . ASP H 1 7 ? 0.595 -11.974 18.117 1.00 21.79 7 ASP U O 1
ATOM 4202 N N . ALA H 1 8 ? -0.632 -13.494 19.223 1.00 20.47 8 ALA U N 1
ATOM 4203 C CA . ALA H 1 8 ? -1.376 -12.512 20.000 1.00 24.74 8 ALA U CA 1
ATOM 4204 C C . ALA H 1 8 ? -0.495 -11.671 20.952 1.00 23.84 8 ALA U C 1
ATOM 4205 O O . ALA H 1 8 ? -0.686 -10.433 21.033 1.00 23.20 8 ALA U O 1
ATOM 4207 N N . VAL H 1 9 ? 0.468 -12.317 21.640 1.00 24.86 9 VAL U N 1
ATOM 4208 C CA . VAL H 1 9 ? 1.372 -11.562 22.515 1.00 23.04 9 VAL U CA 1
ATOM 4209 C C . VAL H 1 9 ? 2.237 -10.570 21.660 1.00 21.82 9 VAL U C 1
ATOM 4210 O O . VAL H 1 9 ? 2.508 -9.476 22.064 1.00 18.19 9 VAL U O 1
ATOM 4214 N N . ALA H 1 10 ? 2.683 -11.040 20.484 1.00 23.46 10 ALA U N 1
ATOM 4215 C CA . ALA H 1 10 ? 3.596 -10.272 19.635 1.00 22.74 10 ALA U CA 1
ATOM 4216 C C . ALA H 1 10 ? 2.829 -9.096 19.044 1.00 20.16 10 ALA U C 1
ATOM 4217 O O . ALA H 1 10 ? 3.377 -8.015 18.912 1.00 23.15 10 ALA U O 1
ATOM 4219 N N . GLN H 1 11 ? 1.553 -9.302 18.751 1.00 19.30 11 GLN U N 1
ATOM 4220 C CA . GLN H 1 11 ? 0.695 -8.145 18.353 1.00 21.71 11 GLN U CA 1
ATOM 4221 C C . GLN H 1 11 ? 0.692 -7.024 19.465 1.00 20.05 11 GLN U C 1
ATOM 4222 O O . GLN H 1 11 ? 0.835 -5.807 19.175 1.00 20.77 11 GLN U O 1
ATOM 4228 N N . CYS H 1 12 ? 0.569 -7.452 20.704 1.00 20.38 12 CYS U N 1
ATOM 4229 C CA . CYS H 1 12 ? 0.553 -6.568 21.857 1.00 21.28 12 CYS U CA 1
ATOM 4230 C C . CYS H 1 12 ? 1.860 -5.841 22.044 1.00 20.96 12 CYS U C 1
ATOM 4231 O O . CYS H 1 12 ? 1.901 -4.615 22.296 1.00 21.55 12 CYS U O 1
ATOM 4234 N N . GLU H 1 13 ? 2.914 -6.638 21.974 1.00 19.88 13 GLU U N 1
ATOM 4235 C CA . GLU H 1 13 ? 4.284 -6.168 22.257 1.00 20.68 13 GLU U CA 1
ATOM 4236 C C . GLU H 1 13 ? 4.843 -5.297 21.183 1.00 18.26 13 GLU U C 1
ATOM 4237 O O . GLU H 1 13 ? 5.546 -4.308 21.525 1.00 21.30 13 GLU U O 1
ATOM 4243 N N . SER H 1 14 ? 4.619 -5.624 19.913 1.00 17.27 14 SER U N 1
ATOM 4244 C CA . SER H 1 14 ? 5.370 -5.017 18.864 1.00 18.92 14 SER U CA 1
ATOM 4245 C C . SER H 1 14 ? 4.508 -4.615 17.689 1.00 19.43 14 SER U C 1
ATOM 4246 O O . SER H 1 14 ? 5.025 -4.256 16.620 1.00 23.53 14 SER U O 1
ATOM 4249 N N . GLY H 1 15 ? 3.214 -4.817 17.787 1.00 21.73 15 GLY U N 1
ATOM 4250 C CA . GLY H 1 15 ? 2.390 -4.679 16.631 1.00 25.78 15 GLY U CA 1
ATOM 4251 C C . GLY H 1 15 ? 2.598 -5.733 15.567 1.00 26.34 15 GLY U C 1
ATOM 4252 O O . GLY H 1 15 ? 2.150 -5.557 14.434 1.00 21.95 15 GLY U O 1
ATOM 4253 N N . GLY H 1 16 ? 3.083 -6.907 15.950 1.00 25.58 16 GLY U N 1
ATOM 4254 C CA . GLY H 1 16 ? 3.1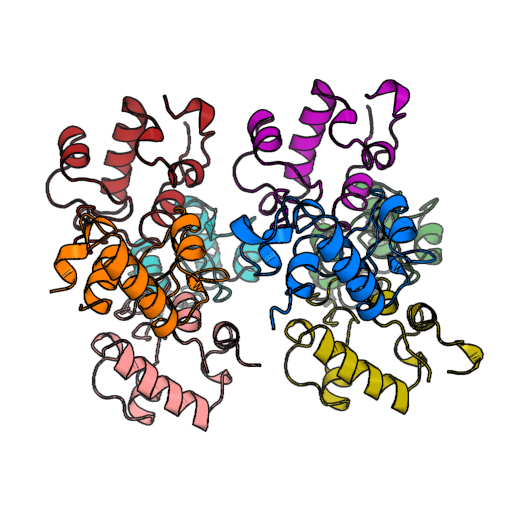76 -8.020 15.047 1.00 23.41 16 GLY U CA 1
ATOM 4255 C C . GLY H 1 16 ? 4.406 -7.953 14.160 1.00 22.96 16 GLY U C 1
ATOM 4256 O O . GLY H 1 16 ? 4.456 -8.634 13.152 1.00 21.74 16 GLY U O 1
ATOM 4257 N N . ASN H 1 17 ? 5.440 -7.227 14.597 1.00 20.96 17 ASN U N 1
ATOM 4258 C CA . ASN H 1 17 ? 6.699 -7.178 13.852 1.00 19.94 17 ASN U CA 1
ATOM 4259 C C . ASN H 1 17 ? 7.734 -8.059 14.495 1.00 19.64 17 ASN U C 1
ATOM 4260 O O . ASN H 1 17 ? 8.441 -7.650 15.458 1.00 20.87 17 ASN U O 1
ATOM 4265 N N . TRP H 1 18 ? 7.970 -9.207 13.868 1.00 23.51 18 TRP U N 1
ATOM 4266 C CA . TRP H 1 18 ? 8.934 -10.197 14.406 1.00 21.90 18 TRP U CA 1
ATOM 4267 C C . TRP H 1 18 ? 10.360 -9.696 14.268 1.00 21.03 18 TRP U C 1
ATOM 4268 O O . TRP H 1 18 ? 11.261 -10.175 14.988 1.00 24.43 18 TRP U O 1
ATOM 4279 N N . ALA H 1 19 ? 10.602 -8.705 13.387 1.00 21.35 19 ALA U N 1
ATOM 4280 C CA . ALA H 1 19 ? 11.957 -8.126 13.255 1.00 22.52 19 ALA U CA 1
ATOM 4281 C C . ALA H 1 19 ? 12.111 -6.804 13.958 1.00 22.09 19 ALA U C 1
ATOM 4282 O O . ALA H 1 19 ? 13.050 -6.071 13.706 1.00 24.46 19 ALA U O 1
ATOM 4284 N N . ALA H 1 20 ? 11.216 -6.443 14.889 1.00 19.50 20 ALA U N 1
ATOM 4285 C CA . ALA H 1 20 ? 11.290 -5.170 15.594 1.00 16.96 20 ALA U CA 1
ATOM 4286 C C . ALA H 1 20 ? 12.623 -4.859 16.281 1.00 19.27 20 ALA U C 1
ATOM 4287 O O . ALA H 1 20 ? 13.158 -5.669 17.037 1.00 21.79 20 ALA U O 1
ATOM 4289 N N . ASN H 1 21 ? 13.155 -3.693 15.950 1.00 18.98 21 ASN U N 1
ATOM 4290 C CA . ASN H 1 21 ? 14.432 -3.256 16.512 1.00 23.86 21 ASN U CA 1
ATOM 4291 C C . ASN H 1 21 ? 14.451 -1.754 16.432 1.00 24.46 21 ASN U C 1
ATOM 4292 O O . ASN H 1 21 ? 15.076 -1.183 15.554 1.00 24.28 21 ASN U O 1
ATOM 4297 N N . THR H 1 22 ? 13.670 -1.102 17.313 1.00 22.72 22 THR U N 1
ATOM 4298 C CA . THR H 1 22 ? 13.355 0.306 17.157 1.00 22.85 22 THR U CA 1
ATOM 4299 C C . THR H 1 22 ? 14.323 1.137 17.989 1.00 21.73 22 THR U C 1
ATOM 4300 O O . THR H 1 22 ? 14.285 2.354 17.930 1.00 26.72 22 THR U O 1
ATOM 4304 N N . GLY H 1 23 ? 15.162 0.494 18.800 1.00 22.88 23 GLY U N 1
ATOM 4305 C CA . GLY H 1 23 ? 16.124 1.174 19.637 1.00 23.78 23 GLY U CA 1
ATOM 4306 C C . GLY H 1 23 ? 15.553 1.489 21.033 1.00 24.07 23 GLY U C 1
ATOM 4307 O O . GLY H 1 23 ? 16.120 2.284 21.770 1.00 25.52 23 GLY U O 1
ATOM 4308 N N . ASN H 1 24 ? 14.505 0.781 21.440 1.00 24.57 24 ASN U N 1
ATOM 4309 C CA . ASN H 1 24 ? 13.977 0.899 22.786 1.00 24.88 24 ASN U CA 1
ATOM 4310 C C . ASN H 1 24 ? 14.580 -0.119 23.760 1.00 27.06 24 ASN U C 1
ATOM 4311 O O . ASN H 1 24 ? 14.010 -0.365 24.814 1.00 25.86 24 ASN U O 1
ATOM 4316 N N . GLY H 1 25 ? 15.680 -0.780 23.389 1.00 26.24 25 GLY U N 1
ATOM 4317 C CA . GLY H 1 25 ? 16.310 -1.712 24.305 1.00 28.50 25 GLY U CA 1
ATOM 4318 C C . GLY H 1 25 ? 15.682 -3.073 24.291 1.00 26.00 25 GLY U C 1
ATOM 4319 O O . GLY H 1 25 ? 16.120 -3.962 25.036 1.00 29.28 25 GLY U O 1
ATOM 4320 N N . LYS H 1 26 ? 14.702 -3.283 23.389 1.00 23.49 26 LYS U N 1
ATOM 4321 C CA . LYS H 1 26 ? 14.006 -4.552 23.265 1.00 26.39 26 LYS U CA 1
ATOM 4322 C C . LYS H 1 26 ? 14.084 -5.007 21.802 1.00 22.81 26 LYS U C 1
ATOM 4323 O O . LYS H 1 26 ? 14.126 -4.175 20.834 1.00 22.56 26 LYS U O 1
ATOM 4329 N N . TYR H 1 27 ? 14.007 -6.274 21.625 1.00 22.77 27 TYR U N 1
ATOM 4330 C CA . TYR H 1 27 ? 14.215 -6.880 20.278 1.00 22.58 27 TYR U CA 1
ATOM 4331 C C . TYR H 1 27 ? 13.188 -7.964 19.893 1.00 22.20 27 TYR U C 1
ATOM 4332 O O . TYR H 1 27 ? 12.795 -8.807 20.697 1.00 22.99 27 TYR U O 1
ATOM 4341 N N . GLY H 1 28 ? 12.660 -7.862 18.677 1.00 22.17 28 GLY U N 1
ATOM 4342 C CA . GLY H 1 28 ? 11.858 -8.926 18.073 1.00 21.87 28 GLY U CA 1
ATOM 4343 C C . GLY H 1 28 ? 10.416 -8.732 18.383 1.00 20.88 28 GLY U C 1
ATOM 4344 O O . GLY H 1 28 ? 10.009 -7.764 19.027 1.00 22.40 28 GLY U O 1
ATOM 4345 N N . GLY H 1 29 ? 9.648 -9.738 17.997 1.00 20.53 29 GLY U N 1
ATOM 4346 C CA . GLY H 1 29 ? 8.190 -9.664 18.034 1.00 20.76 29 GLY U CA 1
ATOM 4347 C C . GLY H 1 29 ? 7.680 -9.699 19.452 1.00 20.93 29 GLY U C 1
ATOM 4348 O O . GLY H 1 29 ? 6.584 -9.078 19.729 1.00 19.76 29 GLY U O 1
ATOM 4349 N N . LEU H 1 30 ? 8.456 -10.302 20.360 1.00 19.78 30 LEU U N 1
ATOM 4350 C CA . LEU H 1 30 ? 8.060 -10.401 21.704 1.00 20.57 30 LEU U CA 1
ATOM 4351 C C . LEU H 1 30 ? 8.848 -9.475 22.639 1.00 24.81 30 LEU U C 1
ATOM 4352 O O . LEU H 1 30 ? 8.669 -9.495 23.858 1.00 24.85 30 LEU U O 1
ATOM 4357 N N . GLN H 1 31 ? 9.620 -8.582 22.028 1.00 24.14 31 GLN U N 1
ATOM 4358 C CA . GLN H 1 31 ? 10.299 -7.520 22.730 1.00 23.37 31 GLN U CA 1
ATOM 4359 C C . GLN H 1 31 ? 11.139 -8.025 23.870 1.00 27.57 31 GLN U C 1
ATOM 4360 O O . GLN H 1 31 ? 11.073 -7.485 24.980 1.00 25.22 31 GLN U O 1
ATOM 4366 N N . PHE H 1 32 ? 12.020 -8.987 23.561 1.00 27.79 32 PHE U N 1
ATOM 4367 C CA . PHE H 1 32 ? 12.985 -9.493 24.548 1.00 31.95 32 PHE U CA 1
ATOM 4368 C C . PHE H 1 32 ? 14.093 -8.481 24.888 1.00 33.21 32 PHE U C 1
ATOM 4369 O O . PHE H 1 32 ? 14.585 -7.744 23.991 1.00 30.31 32 PHE U O 1
ATOM 4377 N N . LYS H 1 33 ? 14.464 -8.420 26.160 1.00 31.73 33 LYS U N 1
ATOM 4378 C CA . LYS H 1 33 ? 15.681 -7.749 26.582 1.00 36.89 33 LYS U CA 1
ATOM 4379 C C . LYS H 1 33 ? 16.891 -8.666 26.329 1.00 35.59 33 LYS U C 1
ATOM 4380 O O . LYS H 1 33 ? 16.724 -9.856 26.410 1.00 34.19 33 LYS U O 1
ATOM 4386 N N . PRO H 1 34 ? 18.076 -8.104 25.959 1.00 37.42 34 PRO U N 1
ATOM 4387 C CA . PRO H 1 34 ? 19.204 -8.996 25.637 1.00 38.63 34 PRO U CA 1
ATOM 4388 C C . PRO H 1 34 ? 19.591 -9.962 26.764 1.00 41.14 34 PRO U C 1
ATOM 4389 O O . PRO H 1 34 ? 19.819 -11.140 26.500 1.00 43.14 34 PRO U O 1
ATOM 4393 N N . ALA H 1 35 ? 19.541 -9.519 28.015 1.00 44.89 35 ALA U N 1
ATOM 4394 C CA . ALA H 1 35 ? 19.875 -10.405 29.132 1.00 48.75 35 ALA U CA 1
ATOM 4395 C C . ALA H 1 35 ? 18.903 -11.600 29.278 1.00 45.65 35 ALA U C 1
ATOM 4396 O O . ALA H 1 35 ? 19.345 -12.712 29.596 1.00 52.11 35 ALA U O 1
ATOM 4398 N N . THR H 1 36 ? 17.597 -11.401 29.063 1.00 44.98 36 THR U N 1
ATOM 4399 C CA . THR H 1 36 ? 16.617 -12.507 29.154 1.00 42.61 36 THR U CA 1
ATOM 4400 C C . THR H 1 36 ? 16.807 -13.484 28.014 1.00 38.33 36 THR U C 1
ATOM 4401 O O . THR H 1 36 ? 16.808 -14.696 28.206 1.00 43.44 36 THR U O 1
ATOM 4405 N N . TRP H 1 37 ? 17.013 -12.954 26.823 1.00 35.70 37 TRP U N 1
ATOM 4406 C CA . TRP H 1 37 ? 17.193 -13.762 25.634 1.00 35.91 37 TRP U CA 1
ATOM 4407 C C . TRP H 1 37 ? 18.416 -14.678 25.872 1.00 36.41 37 TRP U C 1
ATOM 4408 O O . TRP H 1 37 ? 18.294 -15.872 25.773 1.00 40.92 37 TRP U O 1
ATOM 4419 N N . ALA H 1 38 ? 19.552 -14.093 26.272 1.00 39.59 38 ALA U N 1
ATOM 4420 C CA . ALA H 1 38 ? 20.808 -14.860 26.480 1.00 41.72 38 ALA U CA 1
ATOM 4421 C C . ALA H 1 38 ? 20.683 -15.873 27.628 1.00 44.54 38 ALA U C 1
ATOM 4422 O O . ALA H 1 38 ? 21.114 -17.020 27.503 1.00 42.66 38 ALA U O 1
ATOM 4424 N N . ALA H 1 39 ? 20.032 -15.457 28.716 1.00 43.87 39 ALA U N 1
ATOM 4425 C CA . ALA H 1 39 ? 19.772 -16.353 29.861 1.00 45.90 39 ALA U CA 1
ATOM 4426 C C . ALA H 1 39 ? 18.990 -17.613 29.484 1.00 42.23 39 ALA U C 1
ATOM 4427 O O . ALA H 1 39 ? 19.247 -18.666 30.050 1.00 43.07 39 ALA U O 1
ATOM 4429 N N . PHE H 1 40 ? 18.104 -17.528 28.509 1.00 38.47 40 PHE U N 1
ATOM 4430 C CA . PHE H 1 40 ? 17.268 -18.645 28.094 1.00 39.02 40 PHE U CA 1
ATOM 4431 C C . PHE H 1 40 ? 17.662 -19.312 26.774 1.00 39.68 40 PHE U C 1
ATOM 4432 O O . PHE H 1 40 ? 16.869 -20.063 26.195 1.00 40.13 40 PHE U O 1
ATOM 4440 N N . GLY H 1 41 ? 18.924 -19.127 26.362 1.00 42.95 41 GLY U N 1
ATOM 4441 C CA . GLY H 1 41 ? 19.500 -19.922 25.274 1.00 42.50 41 GLY U CA 1
ATOM 4442 C C . GLY H 1 41 ? 19.503 -19.269 23.922 1.00 41.10 41 GLY U C 1
ATOM 4443 O O . GLY H 1 41 ? 19.930 -19.860 22.934 1.00 43.43 41 GLY U O 1
ATOM 4444 N N . GLY H 1 42 ? 19.035 -18.039 23.854 1.00 38.40 42 GLY U N 1
ATOM 4445 C CA . GLY H 1 42 ? 19.042 -17.311 22.610 1.00 37.09 42 GLY U CA 1
ATOM 4446 C C . GLY H 1 42 ? 20.420 -16.774 22.299 1.00 40.37 42 GLY U C 1
ATOM 4447 O O . GLY H 1 42 ? 21.166 -16.355 23.194 1.00 39.99 42 GLY U O 1
ATOM 4448 N N . VAL H 1 43 ? 20.758 -16.799 21.025 1.00 41.61 43 VAL U N 1
ATOM 4449 C CA . VAL H 1 43 ? 22.023 -16.239 20.583 1.00 47.17 43 VAL U CA 1
ATOM 4450 C C . VAL H 1 43 ? 21.720 -15.153 19.570 1.00 45.12 43 VAL U C 1
ATOM 4451 O O . VAL H 1 43 ? 20.697 -15.211 18.890 1.00 40.23 43 VAL U O 1
ATOM 4455 N N . GLY H 1 44 ? 22.607 -14.163 19.517 1.00 44.10 44 GLY U N 1
ATOM 4456 C CA . GLY H 1 44 ? 22.514 -13.086 18.574 1.00 44.92 44 GLY U CA 1
ATOM 4457 C C . GLY H 1 44 ? 21.356 -12.142 18.918 1.00 40.07 44 GLY U C 1
ATOM 4458 O O . GLY H 1 44 ? 20.800 -12.156 20.023 1.00 40.20 44 GLY U O 1
ATOM 4459 N N . ASN H 1 45 ? 21.007 -11.324 17.942 1.00 39.30 45 ASN U N 1
ATOM 4460 C CA . ASN H 1 45 ? 19.946 -10.353 18.072 1.00 35.04 45 ASN U CA 1
ATOM 4461 C C . ASN H 1 45 ? 18.612 -11.036 17.924 1.00 31.65 45 ASN U C 1
ATOM 4462 O O . ASN H 1 45 ? 18.368 -11.731 16.938 1.00 30.12 45 ASN U O 1
ATOM 4467 N N . PRO H 1 46 ? 17.704 -10.872 18.921 1.00 31.84 46 PRO U N 1
ATOM 4468 C CA . PRO H 1 46 ? 16.435 -11.570 18.772 1.00 29.36 46 PRO U CA 1
ATOM 4469 C C . PRO H 1 46 ? 15.608 -11.186 17.489 1.00 30.20 46 PRO U C 1
ATOM 4470 O O . PRO H 1 46 ? 14.829 -12.003 16.963 1.00 29.00 46 PRO U O 1
ATOM 4474 N N . ALA H 1 47 ? 15.807 -9.986 16.993 1.00 28.26 47 ALA U N 1
ATOM 4475 C CA . ALA H 1 47 ? 15.160 -9.506 15.788 1.00 27.27 47 ALA U CA 1
ATOM 4476 C C . ALA H 1 47 ? 15.610 -10.152 14.504 1.00 28.93 47 ALA U C 1
ATOM 4477 O O . ALA H 1 47 ? 14.941 -10.024 13.522 1.00 25.50 47 ALA U O 1
ATOM 4479 N N . ALA H 1 48 ? 16.784 -10.777 14.529 1.00 27.17 48 ALA U N 1
ATOM 4480 C CA . ALA H 1 48 ? 17.322 -11.570 13.391 1.00 32.40 48 ALA U CA 1
ATOM 4481 C C . ALA H 1 48 ? 16.950 -13.041 13.470 1.00 31.58 48 ALA U C 1
ATOM 4482 O O . ALA H 1 48 ? 17.154 -13.814 12.527 1.00 33.64 48 ALA U O 1
ATOM 4484 N N . ALA H 1 49 ? 16.348 -13.443 14.602 1.00 31.92 49 ALA U N 1
ATOM 4485 C CA . ALA H 1 49 ? 15.967 -14.835 14.797 1.00 28.97 49 ALA U CA 1
ATOM 4486 C C . ALA H 1 49 ? 14.617 -14.996 14.137 1.00 26.52 49 ALA U C 1
ATOM 4487 O O . ALA H 1 49 ? 13.887 -14.003 14.004 1.00 26.89 49 ALA U O 1
ATOM 4489 N N . SER H 1 50 ? 14.329 -16.185 13.633 1.00 26.80 50 SER U N 1
ATOM 4490 C CA . SER H 1 50 ? 13.041 -16.490 13.038 1.00 28.25 50 SER U CA 1
ATOM 4491 C C . SER H 1 50 ? 11.946 -16.302 14.121 1.00 28.50 50 SER U C 1
ATOM 4492 O O . SER H 1 50 ? 12.225 -16.409 15.323 1.00 26.56 50 SER U O 1
ATOM 4495 N N . ARG H 1 51 ? 10.712 -16.058 13.698 1.00 28.98 51 ARG U N 1
ATOM 4496 C CA . ARG H 1 51 ? 9.580 -16.144 14.618 1.00 28.41 51 ARG U CA 1
ATOM 4497 C C . ARG H 1 51 ? 9.651 -17.435 15.411 1.00 28.88 51 ARG U C 1
ATOM 4498 O O . ARG H 1 51 ? 9.411 -17.446 16.622 1.00 29.76 51 ARG U O 1
ATOM 4506 N N . GLU H 1 52 ? 9.911 -18.559 14.731 1.00 31.84 52 GLU U N 1
ATOM 4507 C CA . GLU H 1 52 ? 9.888 -19.887 15.388 1.00 30.25 52 GLU U CA 1
ATOM 4508 C C . GLU H 1 52 ? 10.981 -19.986 16.488 1.00 28.95 52 GLU U C 1
ATOM 4509 O O . GLU H 1 52 ? 10.712 -20.474 17.577 1.00 31.11 52 GLU U O 1
ATOM 4515 N N . GLN H 1 53 ? 12.146 -19.419 16.256 1.00 29.50 53 GLN U N 1
ATOM 4516 C CA . GLN H 1 53 ? 13.241 -19.360 17.267 1.00 30.27 53 GLN U CA 1
ATOM 4517 C C . GLN H 1 53 ? 12.895 -18.406 18.451 1.00 30.14 53 GLN U C 1
ATOM 4518 O O . GLN H 1 53 ? 13.203 -18.740 19.627 1.00 27.45 53 GLN U O 1
ATOM 4524 N N . GLN H 1 54 ? 12.238 -17.275 18.147 1.00 27.58 54 GLN U N 1
ATOM 4525 C CA . GLN H 1 54 ? 11.842 -16.344 19.185 1.00 26.79 54 GLN U CA 1
ATOM 4526 C C . GLN H 1 54 ? 10.782 -16.985 20.096 1.00 27.77 54 GLN U C 1
ATOM 4527 O O . GLN H 1 54 ? 10.817 -16.839 21.305 1.00 26.02 54 GLN U O 1
ATOM 4533 N N . ILE H 1 55 ? 9.865 -17.739 19.494 1.00 28.67 55 ILE U N 1
ATOM 4534 C CA . ILE H 1 55 ? 8.868 -18.488 20.244 1.00 29.82 55 ILE U CA 1
ATOM 4535 C C . ILE H 1 55 ? 9.466 -19.607 21.094 1.00 32.29 55 ILE U C 1
ATOM 4536 O O . ILE H 1 55 ? 9.034 -19.817 22.230 1.00 29.56 55 ILE U O 1
ATOM 4541 N N . ALA H 1 56 ? 10.453 -20.329 20.558 1.00 29.49 56 ALA U N 1
ATOM 4542 C CA . ALA H 1 56 ? 11.129 -21.363 21.312 1.00 31.56 56 ALA U CA 1
ATOM 4543 C C . ALA H 1 56 ? 11.704 -20.766 22.590 1.00 31.15 56 ALA U C 1
ATOM 4544 O O . ALA H 1 56 ? 11.579 -21.394 23.644 1.00 29.35 56 ALA U O 1
ATOM 4546 N N . VAL H 1 57 ? 12.380 -19.618 22.484 1.00 29.22 57 VAL U N 1
ATOM 4547 C CA . VAL H 1 57 ? 12.921 -18.939 23.660 1.00 29.37 57 VAL U CA 1
ATOM 4548 C C . VAL H 1 57 ? 11.804 -18.469 24.591 1.00 27.24 57 VAL U C 1
ATOM 4549 O O . VAL H 1 57 ? 11.906 -18.690 25.807 1.00 27.32 57 VAL U O 1
ATOM 4553 N N . ALA H 1 58 ? 10.709 -17.940 24.044 1.00 27.73 58 ALA U N 1
ATOM 4554 C CA . ALA H 1 58 ? 9.594 -17.524 24.903 1.00 30.26 58 ALA U CA 1
ATOM 4555 C C . ALA H 1 58 ? 9.028 -18.687 25.720 1.00 29.43 58 ALA U C 1
ATOM 4556 O O . ALA H 1 58 ? 8.682 -18.513 26.881 1.00 27.48 58 ALA U O 1
ATOM 4558 N N . ASN H 1 59 ? 8.931 -19.883 25.107 1.00 31.99 59 ASN U N 1
ATOM 4559 C CA . ASN H 1 59 ? 8.340 -21.035 25.794 1.00 33.24 59 ASN U CA 1
ATOM 4560 C C . ASN H 1 59 ? 9.174 -21.425 26.984 1.00 33.20 59 ASN U C 1
ATOM 4561 O O . ASN H 1 59 ? 8.653 -21.727 28.049 1.00 35.75 59 ASN U O 1
ATOM 4566 N N . ARG H 1 60 ? 10.493 -21.371 26.850 1.00 31.63 60 ARG U N 1
ATOM 4567 C CA . ARG H 1 60 ? 11.402 -21.527 27.995 1.00 34.85 60 ARG U CA 1
ATOM 4568 C C . ARG H 1 60 ? 11.247 -20.471 29.131 1.00 32.83 60 ARG U C 1
ATOM 4569 O O . ARG H 1 60 ? 11.183 -20.833 30.335 1.00 32.83 60 ARG U O 1
ATOM 4577 N N . VAL H 1 61 ? 11.146 -19.198 28.754 1.00 28.82 61 VAL U N 1
ATOM 4578 C CA . VAL H 1 61 ? 10.869 -18.107 29.696 1.00 30.19 61 VAL U CA 1
ATOM 4579 C C . VAL H 1 61 ? 9.522 -18.279 30.426 1.00 29.89 61 VAL U C 1
ATOM 4580 O O . VAL H 1 61 ? 9.430 -18.134 31.669 1.00 34.28 61 VAL U O 1
ATOM 4584 N N . LEU H 1 62 ? 8.538 -18.710 29.689 1.00 29.60 62 LEU U N 1
ATOM 4585 C CA . LEU H 1 62 ? 7.230 -19.063 30.319 1.00 31.31 62 LEU U CA 1
ATOM 4586 C C . LEU H 1 62 ? 7.351 -20.118 31.395 1.00 34.19 62 LEU U C 1
ATOM 4587 O O . LEU H 1 62 ? 6.719 -20.005 32.491 1.00 34.09 62 LEU U O 1
ATOM 4592 N N . ALA H 1 63 ? 8.049 -21.207 31.081 1.00 37.42 63 ALA U N 1
ATOM 4593 C CA . ALA H 1 63 ? 8.197 -22.337 32.009 1.00 36.72 63 ALA U CA 1
ATOM 4594 C C . ALA H 1 63 ? 8.891 -21.879 33.289 1.00 37.66 63 ALA U C 1
ATOM 4595 O O . ALA H 1 63 ? 8.472 -22.254 34.366 1.00 39.46 63 ALA U O 1
ATOM 4597 N N . GLU H 1 64 ? 9.902 -21.045 33.188 1.00 37.93 64 GLU U N 1
ATOM 4598 C CA . GLU H 1 64 ? 10.687 -20.639 34.385 1.00 42.01 64 GLU U CA 1
ATOM 4599 C C . GLU H 1 64 ? 10.086 -19.463 35.177 1.00 39.64 64 GLU U C 1
ATOM 4600 O O . GLU H 1 64 ? 10.188 -19.445 36.392 1.00 37.91 64 GLU U O 1
ATOM 4606 N N . GLN H 1 65 ? 9.479 -18.491 34.477 1.00 35.95 65 GLN U N 1
ATOM 4607 C CA . GLN H 1 65 ? 9.045 -17.234 35.048 1.00 37.05 65 GLN U CA 1
ATOM 4608 C C . GLN H 1 65 ? 7.515 -17.004 35.021 1.00 35.65 65 GLN U C 1
ATOM 4609 O O . GLN H 1 65 ? 7.018 -16.048 35.626 1.00 36.55 65 GLN U O 1
ATOM 4615 N N . GLY H 1 66 ? 6.780 -17.794 34.244 1.00 34.39 66 GLY U N 1
ATOM 4616 C CA . GLY H 1 66 ? 5.356 -17.534 33.995 1.00 30.75 66 GLY U CA 1
ATOM 4617 C C . GLY H 1 66 ? 5.078 -16.323 33.096 1.00 30.92 66 GLY U C 1
ATOM 4618 O O . GLY H 1 66 ? 6.024 -15.690 32.510 1.00 27.66 66 GLY U O 1
ATOM 4619 N N . LEU H 1 67 ? 3.790 -15.983 32.936 1.00 28.24 67 LEU U N 1
ATOM 4620 C CA . LEU H 1 67 ? 3.418 -14.848 32.092 1.00 29.95 67 LEU U CA 1
ATOM 4621 C C . LEU H 1 67 ? 3.795 -13.516 32.745 1.00 31.96 67 LEU U C 1
ATOM 4622 O O . LEU H 1 67 ? 3.724 -12.485 32.088 1.00 33.01 67 LEU U O 1
ATOM 4627 N N . ASP H 1 68 ? 4.207 -13.531 34.004 1.00 35.87 68 ASP U N 1
ATOM 4628 C CA . ASP H 1 68 ? 4.848 -12.338 34.654 1.00 40.29 68 ASP U CA 1
ATOM 4629 C C . ASP H 1 68 ? 6.022 -11.761 33.833 1.00 39.01 68 ASP U C 1
ATOM 4630 O O . ASP H 1 68 ? 6.393 -10.580 33.994 1.00 42.46 68 ASP U O 1
ATOM 4635 N N . ALA H 1 69 ? 6.588 -12.544 32.919 1.00 38.15 69 ALA U N 1
ATOM 4636 C CA . ALA H 1 69 ? 7.616 -11.979 32.062 1.00 35.86 69 ALA U CA 1
ATOM 4637 C C . ALA H 1 69 ? 7.084 -10.956 31.045 1.00 35.29 69 ALA U C 1
ATOM 4638 O O . ALA H 1 69 ? 7.859 -10.167 30.470 1.00 35.01 69 ALA U O 1
ATOM 4640 N N . TRP H 1 70 ? 5.781 -10.995 30.782 1.00 34.31 70 TRP U N 1
ATOM 4641 C CA . TRP H 1 70 ? 5.083 -10.065 29.876 1.00 30.95 70 TRP U CA 1
ATOM 4642 C C . TRP H 1 70 ? 3.908 -9.497 30.733 1.00 32.78 70 TRP U C 1
ATOM 4643 O O . TRP H 1 70 ? 2.747 -9.898 30.607 1.00 31.61 70 TRP U O 1
ATOM 4654 N N . PRO H 1 71 ? 4.214 -8.560 31.621 1.00 36.12 71 PRO U N 1
ATOM 4655 C CA . PRO H 1 71 ? 3.208 -8.188 32.606 1.00 36.40 71 PRO U CA 1
ATOM 4656 C C . PRO H 1 71 ? 1.866 -7.579 32.095 1.00 35.45 71 PRO U C 1
ATOM 4657 O O . PRO H 1 71 ? 0.819 -7.861 32.735 1.00 38.25 71 PRO U O 1
ATOM 4661 N N . THR H 1 72 ? 1.860 -6.880 30.975 1.00 33.74 72 THR U N 1
ATOM 4662 C CA . THR H 1 72 ? 0.569 -6.424 30.361 1.00 34.83 72 THR U CA 1
ATOM 4663 C C . THR H 1 72 ? 0.059 -7.275 29.173 1.00 33.42 72 THR U C 1
ATOM 4664 O O . THR H 1 72 ? -1.151 -7.627 29.073 1.00 32.21 72 THR U O 1
ATOM 4668 N N . CYS H 1 73 ? 1.000 -7.697 28.336 1.00 26.14 73 CYS U N 1
ATOM 4669 C CA . CYS H 1 73 ? 0.715 -8.453 27.159 1.00 25.57 73 CYS U CA 1
ATOM 4670 C C . CYS H 1 73 ? 0.537 -9.974 27.358 1.00 25.45 73 CYS U C 1
ATOM 4671 O O . CYS H 1 73 ? -0.021 -10.629 26.511 1.00 25.78 73 CYS U O 1
ATOM 4674 N N . GLY H 1 74 ? 0.987 -10.498 28.479 1.00 25.46 74 GLY U N 1
ATOM 4675 C CA . GLY H 1 74 ? 0.821 -11.927 28.751 1.00 30.03 74 GLY U CA 1
ATOM 4676 C C . GLY H 1 74 ? -0.593 -12.466 28.556 1.00 31.52 74 GLY U C 1
ATOM 4677 O O . GLY H 1 74 ? -0.751 -13.556 28.015 1.00 30.31 74 GLY U O 1
ATOM 4678 N N . ALA H 1 75 ? -1.610 -11.713 29.020 1.00 32.95 75 ALA U N 1
ATOM 4679 C CA . ALA H 1 75 ? -3.020 -12.150 28.914 1.00 33.28 75 ALA U CA 1
ATOM 4680 C C . ALA H 1 75 ? -3.419 -12.452 27.466 1.00 32.93 75 ALA U C 1
ATOM 4681 O O . ALA H 1 75 ? -4.345 -13.261 27.236 1.00 30.82 75 ALA U O 1
ATOM 4683 N N . ALA H 1 76 ? -2.767 -11.787 26.492 1.00 28.59 76 ALA U N 1
ATOM 4684 C CA . ALA H 1 76 ? -3.091 -12.060 25.086 1.00 29.57 76 ALA U CA 1
ATOM 4685 C C . ALA H 1 76 ? -2.766 -13.521 24.671 1.00 28.59 76 ALA U C 1
ATOM 4686 O O . ALA H 1 76 ? -3.355 -14.024 23.727 1.00 27.17 76 ALA U O 1
ATOM 4688 N N . SER H 1 77 ? -1.937 -14.236 25.475 1.00 27.86 77 SER U N 1
ATOM 4689 C CA . SER H 1 77 ? -1.608 -15.599 25.230 1.00 27.65 77 SER U CA 1
ATOM 4690 C C . SER H 1 77 ? -2.850 -16.518 25.239 1.00 32.12 77 SER U C 1
ATOM 4691 O O . SER H 1 77 ? -2.793 -17.603 24.697 1.00 28.25 77 SER U O 1
ATOM 4694 N N . GLY H 1 78 ? -3.949 -16.051 25.844 1.00 32.53 78 GLY U N 1
ATOM 4695 C CA . GLY H 1 78 ? -5.097 -16.864 26.013 1.00 37.17 78 GLY U CA 1
ATOM 4696 C C . GLY H 1 78 ? -4.991 -17.812 27.207 1.00 35.63 78 GLY U C 1
ATOM 4697 O O . GLY H 1 78 ? -5.916 -18.575 27.454 1.00 34.53 78 GLY U O 1
ATOM 4698 N N . LEU H 1 79 ? -3.869 -17.817 27.929 1.00 34.97 79 LEU U N 1
ATOM 4699 C CA . LEU H 1 79 ? -3.729 -18.640 29.084 1.00 34.91 79 LEU U CA 1
ATOM 4700 C C . LEU H 1 79 ? -4.279 -17.836 30.250 1.00 37.66 79 LEU U C 1
ATOM 4701 O O . LEU H 1 79 ? -3.904 -16.668 30.407 1.00 35.49 79 LEU U O 1
ATOM 4706 N N . PRO H 1 80 ? -5.155 -18.426 31.061 1.00 35.95 80 PRO U N 1
ATOM 4707 C CA . PRO H 1 80 ? -5.627 -17.629 32.222 1.00 37.73 80 PRO U CA 1
ATOM 4708 C C . PRO H 1 80 ? -4.509 -17.063 33.112 1.00 36.16 80 PRO U C 1
ATOM 4709 O O . PRO H 1 80 ? -3.726 -17.800 33.746 1.00 32.34 80 PRO U O 1
ATOM 4713 N N . ILE H 1 81 ? -4.427 -15.741 33.142 1.00 38.08 81 ILE U N 1
ATOM 4714 C CA . ILE H 1 81 ? -3.312 -15.092 33.878 1.00 40.02 81 ILE U CA 1
ATOM 4715 C C . ILE H 1 81 ? -3.295 -15.467 35.380 1.00 40.53 81 ILE U C 1
ATOM 4716 O O . ILE H 1 81 ? -2.235 -15.555 36.007 1.00 41.47 81 ILE U O 1
ATOM 4721 N N . ALA H 1 82 ? -4.456 -15.701 35.988 1.00 40.51 82 ALA U N 1
ATOM 4722 C CA . ALA H 1 82 ? -4.500 -16.043 37.375 1.00 39.99 82 ALA U CA 1
ATOM 4723 C C . ALA H 1 82 ? -3.803 -17.384 37.669 1.00 39.87 82 ALA U C 1
ATOM 4724 O O . ALA H 1 82 ? -3.380 -17.599 38.794 1.00 40.44 82 ALA U O 1
ATOM 4726 N N . LEU H 1 83 ? -3.720 -18.268 36.676 1.00 35.40 83 LEU U N 1
ATOM 4727 C CA . LEU H 1 83 ? -3.185 -19.588 36.856 1.00 36.04 83 LEU U CA 1
ATOM 4728 C C . LEU H 1 83 ? -1.748 -19.696 36.372 1.00 35.32 83 LEU U C 1
ATOM 4729 O O . LEU H 1 83 ? -1.033 -20.589 36.772 1.00 35.50 83 LEU U O 1
ATOM 4734 N N . TRP H 1 84 ? -1.327 -18.779 35.513 1.00 34.43 84 TRP U N 1
ATOM 4735 C CA . TRP H 1 84 ? -0.056 -18.918 34.802 1.00 34.24 84 TRP U CA 1
ATOM 4736 C C . TRP H 1 84 ? 0.865 -17.712 34.917 1.00 37.09 84 TRP U C 1
ATOM 4737 O O . TRP H 1 84 ? 1.933 -17.696 34.233 1.00 32.37 84 TRP U O 1
ATOM 4748 N N . SER H 1 85 ? 0.509 -16.737 35.788 1.00 36.79 85 SER U N 1
ATOM 4749 C CA . SER H 1 85 ? 1.338 -15.515 35.906 1.00 40.43 85 SER U CA 1
ATOM 4750 C C . SER H 1 85 ? 2.628 -15.995 36.476 1.00 38.70 85 SER U C 1
ATOM 4751 O O . SER H 1 85 ? 3.707 -15.428 36.175 1.00 38.94 85 SER U O 1
ATOM 4754 N N . LYS H 1 86 ? 2.436 -17.064 37.232 1.00 38.98 86 LYS U N 1
ATOM 4755 C CA . LYS H 1 86 ? 3.305 -17.737 38.119 1.00 40.31 86 LYS U CA 1
ATOM 4756 C C . LYS H 1 86 ? 4.442 -16.901 38.640 1.00 43.44 86 LYS U C 1
ATOM 4757 O O . LYS H 1 86 ? 4.247 -16.241 39.704 1.00 51.71 86 LYS U O 1
#

Secondary structure (DSSP, 8-state):
-----HHHHHHHHHSS-TT---SSS-BTTTTB-HHHHHHTT--S-GGGS-HHHHHHHHHHHHHHH-GGGSTTTGGGGSS-HHHH--/--HHHHHHHHHSS-TT---SSS-BTTTTB-HHHHHHTT--S-GGGS-HHHHHHHHHHHHHHH-GGGSTTTGGGG-/-----HHHHHHHHHSS-TT---SSS-BTTTTB-HHHHHHTT--S-GGGS-HHHHHHHHHHHHHHHGGGGSTTTGGGGSS-TTT---/-----HHHHHHHHHSS-TT---SSS-BTTTTB-HHHHHHTT--S-GGGS-HHHHHHHHHHHHHHHGGGGSTTGGGGGSS-HHHH--/-----HHHHHHHHHSS-TT---SSS-BTTTTB-HHHHHHTT--S-GGGS-HHHHHHHHHHHHHHHGGGGSTTGGGGGSS-HHHH-/----HHHHHHHHHTT-TT---SSS-BTTTTB-HHHHHHTT--S-GGGS-HHHHHHHHHHHHHHH-GGGSTTGGGGGSS-HHHH--/-----HHHHHHHHHSS-TT---SSS-BTTTTB-HHHHHHTT--S-GGGS-HHHHHHHHHHHHHHHGGGGSTTTGGGGSS-TTT-/---HHHHHHHHHSS-TT---SSS-BTTTTB-HHHHHHTT--S-GGGS-HHHHHHHHHHHHHHHGGGGSTTGGGGGS--

B-factor: mean 31.38, std 9.94, range [12.98, 73.29]

Nearest PDB structures (foldseek):
  4ow1-assembly1_A  TM=1.011E+00  e=3.518E-13  Mycobacterium tuberculosis
  4ow1-assembly2_B  TM=1.013E+00  e=7.524E-13  Mycobacterium tuberculosis
  4cge-assembly1_A  TM=9.926E-01  e=2.344E-09  Mycobacterium tuberculosis
  4cge-assembly2_B  TM=9.842E-01  e=1.779E-08  Mycobacterium tuberculosis
  4cge-assembly6_F  TM=9.500E-01  e=1.895E-08  Mycobacterium tuberculosis